Protein AF-A0A812UAQ9-F1 (afdb_monomer_lite)

Sequence (728 aa):
MADALPALTPQAACIRLSRRWGTTLMAVKAWHATWVQSVGGEEGECEDVDREERRGMKVRCDTPPPPPPSTPPPGQHSREATRFLSWNVYYANDLLGRAGQVAEAILEVDPEIVSLQELWNEWDEILAELNQKSSGDIWEFARGGDTESKWDGDIVFRRDLWMLEDSGMHAFEDRGISWAVLQRRRDKTGVVVLGTHPWCCTNDEPILRTVQDDIMEVIQEQRARHPQYPVAVLGDMNANFFAGSQFLMREGTRRARGRDWSILPYTFKDSYNINNNDPDASTGFGVKIDFVYFEKTPLPMGQVVDSKIWRGCDKAGSDHCAVSGDIILTPRGTTGVPSTTRVGGQTSTTITTTRLSAQLSCADFGTWPDIDEVTCGNCTALVLTDPHGGRCQTFCSSFGHVCVAAAEEVDEGCEVQEQKSCDEQISGTSDMLCTCVLPTEPGTTGVPSTTRVGGQTSTTITTTRLSAQLSCADFGTWPDIDEVTCGNCTALVLTDPHGGRCQTFCSSFGHVCVAAAEEVDEGCEVQEQKSCDEQISGTSDMLCTCVLPTEPAWRPLGGPSNRVCRGATSKDNSAKYYQVVSADTLEDCQTLCSFTAGCKGVEYSARGKRCEVWTRPEGIGATAASTGFVCLEKAAADAKPMPLSFRPVDGGEGRACRGAGGRNEPEFYRVRKASTLELCQGLCALTEDCMGIEWSLNRCELWLSPIEASQPVRGFQCHSAAGRIMTA

Foldseek 3Di:
DDDDDDDDDDDDDDDDDDDDDDDDDDDDDDDDDDDDDDDDDDDDDDDDDDDDDDDDDDDDDDDDDDPDPDDDDPQDDPVLWAKEKEAALDDDPPQPPLLLLVLVVCVSNPHFKYWYFPDAPCQVVNLVNNVVPDDPWHKDWQDAEPPNQAGKTTMMGGVVQKDWPHWYWDDDPRWIKTKTWIAGPPFRQIAIEIITEFDADDACVSLLCCLQPVVLVVVVVVCVVVVQHWYKYWYQSNDFCPGQSNCCQAVQWGDDPPDIGGNPPWHWDFLQPPPPHPRQPDQQPRGDRTTIITTPPPHGQADWDDKDFAPDCCGSHHSGTMIMITGNGDGPPPPDDDDDDDDDDDDDDDDDDDDDPDQFADDDPVQQPAFDPFDDPSQKGKGFCVVQVQALQSRLPVSQWGWPWKADDDPNDPHGPGTDDRGDHDDPDGIIITRTGHDDDDDDDDDDDDDDDDDDDDDDDDDDDDFDQFADDDPVPQPAFPPFDDPSQKGKGFCVVQVQALQSRLVVSQWGWPWKADADPRDPHGPGTDDRGDHDPPDGIIITRTGHDDDWDKAFPPDDDQKAFADQEQPHDDPVFWDKDAAQDPVSLVVVLVPDPQFFWWKAANVVSIITGGNHNVHGNYIDGGHRMTTITTHDPPDDDDAWDWAFAVNFAQKDFAADPRDDDCVQWDKDFDQDPVSLSVVLRSDPQFQWWKDAHRIITRGNGHRPHIDRHHRIGTITTDDDDDDD

Secondary structure (DSSP, 8-state):
---------------------------------------------------------------PPPPPP-PPPTT---SSSEEEEEEE----TT-TT-HHHHHHHHHHH--SEEEEES--S-HHHHHHHHHHHSSS--EEE---SSTTSSB-EEEEEETTTEEEEEEEEEEETTEEEEEEEEEETTT--EEEEEEE----SS-SHHHHHIIIIIIHHHHHHHHHH-TT--EEEEEE-SS-TTSHHHHHHHHSEEEETTEEEE-TT-EEEETTS-TT--TT--SSSSS--EEEEEEEESS--EEEEEEEE-S-TTGGG-SSPPEEEEEEEPPTT---PPPPP----------------PPP----GGGSSSEEEEEEETTEEEEESGGGTT-HHHHHHHTT-EEEEEEEESTTSSSEEEEE-TTSPP-SSSEEEEEEEPPPP---------------------------PPP---GGGSTTEEEEE-STTEEEEESGGGTT-HHHHHHHTTPEEEEEEEESTTSSSEEEEE-TTSPP-SSSEEEEEEEPPPP--EEETTSSSSEEEESSSTT---TTSEEEEE-SSHHHHHHHHHHSTT--EEEEEGGGTEEEEE--TT---EEEE-TT-EEEEEPPTT-PPPP-EEEEEEEEEEEEEE-GGG---TTSEEEEEESSHHHHHHHHHTSTT--EEEEETEEEEEE-S---EEEEEEEEEEEEEE------

pLDDT: mean 73.15, std 23.82, range [22.53, 98.81]

Radius of gyration: 36.52 Å; chains: 1; bounding box: 104×90×94 Å

Structure (mmCIF, N/CA/C/O backbone):
data_AF-A0A812UAQ9-F1
#
_entry.id   AF-A0A812UAQ9-F1
#
loop_
_atom_site.group_PDB
_atom_site.id
_atom_site.type_symbol
_atom_site.label_atom_id
_atom_site.label_alt_id
_atom_site.label_comp_id
_atom_site.label_asym_id
_atom_site.label_entity_id
_atom_site.label_seq_id
_atom_site.pdbx_PDB_ins_code
_atom_site.Cartn_x
_atom_site.Cartn_y
_atom_site.Cartn_z
_atom_site.occupancy
_atom_site.B_iso_or_equiv
_atom_site.auth_seq_id
_atom_site.auth_comp_id
_atom_site.auth_asym_id
_atom_site.auth_atom_id
_atom_site.pdbx_PDB_model_num
ATOM 1 N N . MET A 1 1 ? -33.166 34.118 -52.399 1.00 31.88 1 MET A N 1
ATOM 2 C CA . MET A 1 1 ? -33.616 32.733 -52.646 1.00 31.88 1 MET A CA 1
ATOM 3 C C . MET A 1 1 ? -32.898 31.915 -51.580 1.00 31.88 1 MET A C 1
ATOM 5 O O . MET A 1 1 ? -31.678 31.927 -51.607 1.00 31.88 1 MET A O 1
ATOM 9 N N . ALA A 1 2 ? -33.535 31.634 -50.439 1.00 34.75 2 ALA A N 1
ATOM 10 C CA . ALA A 1 2 ? -34.562 30.592 -50.236 1.00 34.75 2 ALA A CA 1
ATOM 11 C C . ALA A 1 2 ? -33.929 29.182 -50.318 1.00 34.75 2 ALA A C 1
ATOM 13 O O . ALA A 1 2 ? -33.231 28.924 -51.292 1.00 34.75 2 ALA A O 1
ATOM 14 N N . ASP A 1 3 ? -34.115 28.252 -49.375 1.00 33.75 3 ASP A N 1
ATOM 15 C CA . ASP A 1 3 ? -34.843 28.304 -48.091 1.00 33.75 3 ASP A CA 1
ATOM 16 C C . ASP A 1 3 ? -34.415 27.135 -47.161 1.00 33.75 3 ASP A C 1
ATOM 18 O O . ASP A 1 3 ? -33.737 26.217 -47.610 1.00 33.75 3 ASP A O 1
ATOM 22 N N . ALA A 1 4 ? -34.894 27.158 -45.909 1.00 30.34 4 ALA A N 1
ATOM 23 C CA . ALA A 1 4 ? -35.089 26.014 -44.988 1.00 30.34 4 ALA A CA 1
ATOM 24 C C . ALA A 1 4 ? -33.890 25.246 -44.343 1.00 30.34 4 ALA A C 1
ATOM 26 O O . ALA A 1 4 ? -33.207 24.420 -44.941 1.00 30.34 4 ALA A O 1
ATOM 27 N N . LEU A 1 5 ? -33.789 25.461 -43.021 1.00 34.41 5 LEU A N 1
ATOM 28 C CA . LEU A 1 5 ? -33.284 24.599 -41.923 1.00 34.41 5 LEU A CA 1
ATOM 29 C C . LEU A 1 5 ? -34.211 23.365 -41.679 1.00 34.41 5 LEU A C 1
ATOM 31 O O . LEU A 1 5 ? -35.202 23.264 -42.406 1.00 34.41 5 LEU A O 1
ATOM 35 N N . PRO A 1 6 ? -34.021 22.472 -40.662 1.00 43.41 6 PRO A N 1
ATOM 36 C CA . PRO A 1 6 ? -33.103 22.466 -39.495 1.00 43.41 6 PRO A CA 1
ATOM 37 C C . PRO A 1 6 ? -32.231 21.175 -39.423 1.00 43.41 6 PRO A C 1
ATOM 39 O O . PRO A 1 6 ? -32.127 20.484 -40.427 1.00 43.41 6 PRO A O 1
ATOM 42 N N . ALA A 1 7 ? -31.539 20.761 -38.345 1.00 27.27 7 ALA A N 1
ATOM 43 C CA . ALA A 1 7 ? -31.390 21.190 -36.934 1.00 27.27 7 ALA A CA 1
ATOM 44 C C . ALA A 1 7 ? -29.957 20.816 -36.432 1.00 27.27 7 ALA A C 1
ATOM 46 O O . ALA A 1 7 ? -29.207 20.232 -37.206 1.00 27.27 7 ALA A O 1
ATOM 47 N N . LEU A 1 8 ? -29.471 21.054 -35.201 1.00 26.34 8 LEU A N 1
ATOM 48 C CA . LEU A 1 8 ? -29.967 21.714 -33.971 1.00 26.34 8 LEU A CA 1
ATOM 49 C C . LEU A 1 8 ? -28.746 22.396 -33.266 1.00 26.34 8 LEU A C 1
ATOM 51 O O . LEU A 1 8 ? -27.752 22.689 -33.927 1.00 26.34 8 LEU A O 1
ATOM 55 N N . THR A 1 9 ? -28.801 22.696 -31.962 1.00 26.38 9 THR A N 1
ATOM 56 C CA . THR A 1 9 ? -27.855 23.554 -31.199 1.00 26.38 9 THR A CA 1
ATOM 57 C C . THR A 1 9 ? -27.830 23.167 -29.691 1.00 26.38 9 THR A C 1
ATOM 59 O O . THR A 1 9 ? -28.609 22.294 -29.310 1.00 26.38 9 THR A O 1
ATOM 62 N N . PRO A 1 10 ? -27.077 23.840 -28.781 1.00 35.50 10 PRO A N 1
ATOM 63 C CA . PRO A 1 10 ? -25.633 24.134 -28.791 1.00 35.50 10 PRO A CA 1
ATOM 64 C C . PRO A 1 10 ? -24.945 23.916 -27.405 1.00 35.50 10 PRO A C 1
ATOM 66 O O . PRO A 1 10 ? -25.510 23.358 -26.471 1.00 35.50 10 PRO A O 1
ATOM 69 N N . GLN A 1 11 ? -23.707 24.411 -27.283 1.00 25.27 11 GLN A N 1
ATOM 70 C CA . GLN A 1 11 ? -22.834 24.398 -26.100 1.00 25.27 11 GLN A CA 1
ATOM 71 C C . GLN A 1 11 ? -23.198 25.400 -24.977 1.00 25.27 11 GLN A C 1
ATOM 73 O O . GLN A 1 11 ? -24.001 26.317 -25.140 1.00 25.27 11 GLN A O 1
ATOM 78 N N . ALA A 1 12 ? -22.486 25.222 -23.859 1.00 26.42 12 ALA A N 1
ATOM 79 C CA . ALA A 1 12 ? -22.366 26.063 -22.669 1.00 26.42 12 ALA A CA 1
ATOM 80 C C . ALA A 1 12 ? -22.140 27.579 -22.879 1.00 26.42 12 ALA A C 1
ATOM 82 O O . ALA A 1 12 ? -21.515 28.008 -23.847 1.00 26.42 12 ALA A O 1
ATOM 83 N N . ALA A 1 13 ? -22.498 28.366 -21.852 1.00 24.53 13 ALA A N 1
ATOM 84 C CA . ALA A 1 13 ? -21.866 29.652 -21.531 1.00 24.53 13 ALA A CA 1
ATOM 85 C C . ALA A 1 13 ? -22.017 30.001 -20.033 1.00 24.53 13 ALA A C 1
ATOM 87 O O . ALA A 1 13 ? -23.071 29.785 -19.437 1.00 24.53 13 ALA A O 1
ATOM 88 N N . CYS A 1 14 ? -20.968 30.568 -19.431 1.00 22.53 14 CYS A N 1
ATOM 89 C CA . CYS A 1 14 ? -20.935 30.985 -18.024 1.00 22.53 14 CYS A CA 1
ATOM 90 C C . CYS A 1 14 ? -21.763 32.252 -17.749 1.00 22.53 14 CYS A C 1
ATOM 92 O O . CYS A 1 14 ? -21.735 33.190 -18.545 1.00 22.53 14 CYS A O 1
ATOM 94 N N . ILE A 1 15 ? -22.349 32.366 -16.549 1.00 24.16 15 ILE A N 1
ATOM 95 C CA . ILE A 1 15 ? -22.797 33.649 -15.979 1.00 24.16 15 ILE A CA 1
ATOM 96 C C . ILE A 1 15 ? -22.300 33.778 -14.533 1.00 24.16 15 ILE A C 1
ATOM 98 O O . ILE A 1 15 ? -22.658 32.988 -13.666 1.00 24.16 15 ILE A O 1
ATOM 102 N N . ARG A 1 16 ? -21.508 34.826 -14.262 1.00 23.95 16 ARG A N 1
ATOM 103 C CA . ARG A 1 16 ? -21.297 35.352 -12.902 1.00 23.95 16 ARG A CA 1
ATOM 104 C C . ARG A 1 16 ? -22.521 36.167 -12.493 1.00 23.95 16 ARG A C 1
ATOM 106 O O . ARG A 1 16 ? -22.906 37.067 -13.235 1.00 23.95 16 ARG A O 1
ATOM 113 N N . LEU A 1 17 ? -23.018 35.984 -11.273 1.00 25.27 17 LEU A N 1
ATOM 114 C CA . LEU A 1 17 ? -23.829 36.991 -10.585 1.00 25.27 17 LEU A CA 1
ATOM 115 C C . LEU A 1 17 ? -23.421 37.094 -9.113 1.00 25.27 17 LEU A C 1
ATOM 117 O O . LEU A 1 17 ? -22.774 36.206 -8.568 1.00 25.27 17 LEU A O 1
ATOM 121 N N . SER A 1 18 ? -23.720 38.237 -8.497 1.00 25.47 18 SER A N 1
ATOM 122 C CA . SER A 1 18 ? -23.205 38.605 -7.177 1.00 25.47 18 SER A CA 1
ATOM 123 C C . SER A 1 18 ? -24.246 39.368 -6.358 1.00 25.47 18 SER A C 1
ATOM 125 O O . SER A 1 18 ? -25.121 40.010 -6.933 1.00 25.47 18 SER A O 1
ATOM 127 N N . ARG A 1 19 ? -24.027 39.388 -5.034 1.00 27.97 19 ARG A N 1
ATOM 128 C CA . ARG A 1 19 ? -24.623 40.271 -4.008 1.00 27.97 19 ARG A CA 1
ATOM 129 C C . ARG A 1 19 ? -26.021 39.941 -3.441 1.00 27.97 19 ARG A C 1
ATOM 131 O O . ARG A 1 19 ? -27.041 40.284 -4.015 1.00 27.97 19 ARG A O 1
ATOM 138 N N . ARG A 1 20 ? -25.956 39.586 -2.149 1.00 25.92 20 ARG A N 1
ATOM 139 C CA . ARG A 1 20 ? -26.588 40.244 -0.978 1.00 25.92 20 ARG A CA 1
ATOM 140 C C . ARG A 1 20 ? -28.093 40.075 -0.667 1.00 25.92 20 ARG A C 1
ATOM 142 O O . ARG A 1 20 ? -28.937 40.616 -1.360 1.00 25.92 20 ARG A O 1
ATOM 149 N N . TRP A 1 21 ? -28.311 39.577 0.563 1.00 26.72 21 TRP A N 1
ATOM 150 C CA . TRP A 1 21 ? -29.259 40.022 1.613 1.00 26.72 21 TRP A CA 1
ATOM 151 C C . TRP A 1 21 ? -30.759 40.153 1.278 1.00 26.72 21 TRP A C 1
ATOM 153 O O . TRP A 1 21 ? -31.174 41.059 0.563 1.00 26.72 21 TRP A O 1
ATOM 163 N N . GLY A 1 22 ? -31.587 39.364 1.975 1.00 24.94 22 GLY A N 1
ATOM 164 C CA . GLY A 1 22 ? -33.042 39.551 2.028 1.00 24.94 22 GLY A CA 1
ATOM 165 C C . GLY A 1 22 ? -33.748 38.543 2.939 1.00 24.94 22 GLY A C 1
ATOM 166 O O . GLY A 1 22 ? -34.104 37.455 2.504 1.00 24.94 22 GLY A O 1
ATOM 167 N N . THR A 1 23 ? -33.960 38.903 4.205 1.00 28.84 23 THR A N 1
ATOM 168 C CA . THR A 1 23 ? -34.835 38.181 5.146 1.00 28.84 23 THR A CA 1
ATOM 169 C C . THR A 1 23 ? -36.306 38.236 4.713 1.00 28.84 23 THR A C 1
ATOM 171 O O . THR A 1 23 ? -36.720 39.244 4.144 1.00 28.84 23 THR A O 1
ATOM 174 N N . THR A 1 24 ? -37.120 37.225 5.067 1.00 27.45 24 THR A N 1
ATOM 175 C CA . THR A 1 24 ? -38.438 37.365 5.754 1.00 27.45 24 THR A CA 1
ATOM 176 C C . THR A 1 24 ? -39.122 35.997 5.960 1.00 27.45 24 THR A C 1
ATOM 178 O O . THR A 1 24 ? -39.050 35.116 5.111 1.00 27.45 24 THR A O 1
ATOM 181 N N . LEU A 1 25 ? -39.787 35.831 7.112 1.00 26.58 25 LEU A N 1
ATOM 182 C CA . LEU A 1 25 ? -40.604 34.668 7.494 1.00 26.58 25 LEU A CA 1
ATOM 183 C C . LEU A 1 25 ? -41.922 34.575 6.694 1.00 26.58 25 LEU A C 1
ATOM 185 O O . LEU A 1 25 ? -42.536 35.601 6.425 1.00 26.58 25 LEU A O 1
ATOM 189 N N . MET A 1 26 ? -42.453 33.359 6.509 1.00 24.22 26 MET A N 1
ATOM 190 C CA . MET A 1 26 ? -43.729 32.876 7.097 1.00 24.22 26 MET A CA 1
ATOM 191 C C . MET A 1 26 ? -44.364 31.726 6.291 1.00 24.22 26 MET A C 1
ATOM 193 O O . MET A 1 26 ? -44.318 31.687 5.066 1.00 24.22 26 MET A O 1
ATOM 197 N N . ALA A 1 27 ? -45.006 30.807 7.022 1.00 26.67 27 ALA A N 1
ATOM 198 C CA . ALA A 1 27 ? -45.909 29.771 6.505 1.00 26.67 27 ALA A CA 1
ATOM 199 C C . ALA A 1 27 ? -47.214 30.405 5.927 1.00 26.67 27 ALA A C 1
ATOM 201 O O . ALA A 1 27 ? -47.375 31.620 5.963 1.00 26.67 27 ALA A O 1
ATOM 202 N N . VAL A 1 28 ? -48.206 29.707 5.355 1.00 24.38 28 VAL A N 1
ATOM 203 C CA . VAL A 1 28 ? -49.098 28.677 5.937 1.00 24.38 28 VAL A CA 1
ATOM 204 C C . VAL A 1 28 ? -49.960 28.061 4.806 1.00 24.38 28 VAL A C 1
ATOM 206 O O . VAL A 1 28 ? -50.286 28.758 3.847 1.00 24.38 28 VAL A O 1
ATOM 209 N N . LYS A 1 29 ? -50.465 26.835 5.044 1.00 24.92 29 LYS A N 1
ATOM 210 C CA . LYS A 1 29 ? -51.645 26.131 4.461 1.00 24.92 29 LYS A CA 1
ATOM 211 C C . LYS A 1 29 ? -51.278 24.986 3.502 1.00 24.92 29 LYS A C 1
ATOM 213 O O . LYS A 1 29 ? -50.931 25.236 2.360 1.00 24.92 29 LYS A O 1
ATOM 218 N N . ALA A 1 30 ? -51.195 23.726 3.939 1.00 24.88 30 ALA A N 1
ATOM 219 C CA . ALA A 1 30 ? -52.155 22.856 4.654 1.00 24.88 30 ALA A CA 1
ATOM 220 C C . ALA A 1 30 ? -53.251 22.250 3.761 1.00 24.88 30 ALA A C 1
ATOM 222 O O . ALA A 1 30 ? -54.108 22.969 3.253 1.00 24.88 30 ALA A O 1
ATOM 223 N N . TRP A 1 31 ? -53.270 20.915 3.706 1.00 24.81 31 TRP A N 1
ATOM 224 C CA . TRP A 1 31 ? -54.453 20.080 3.477 1.00 24.81 31 TRP A CA 1
ATOM 225 C C . TRP A 1 31 ? -54.479 18.965 4.539 1.00 24.81 31 TRP A C 1
ATOM 227 O O . TRP A 1 31 ? -53.431 18.527 5.008 1.00 24.81 31 TRP A O 1
ATOM 237 N N . HIS A 1 32 ? -55.681 18.588 4.976 1.00 26.05 32 HIS A N 1
ATOM 238 C CA . HIS A 1 32 ? -55.969 17.789 6.179 1.00 26.05 32 HIS A CA 1
ATOM 239 C C . HIS A 1 32 ? -56.508 16.387 5.839 1.00 26.05 32 HIS A C 1
ATOM 241 O O . HIS A 1 32 ? -57.118 16.237 4.784 1.00 26.05 32 HIS A O 1
ATOM 247 N N . ALA A 1 33 ? -56.379 15.458 6.808 1.00 25.70 33 ALA A N 1
ATOM 248 C CA . ALA A 1 33 ? -57.142 14.211 7.086 1.00 25.70 33 ALA A CA 1
ATOM 249 C C . ALA A 1 33 ? -56.151 13.068 7.416 1.00 25.70 33 ALA A C 1
ATOM 251 O O . ALA A 1 33 ? -55.573 12.492 6.507 1.00 25.70 33 ALA A O 1
ATOM 252 N N . THR A 1 34 ? -55.743 12.760 8.655 1.00 25.61 34 THR A N 1
ATOM 253 C CA . THR A 1 34 ? -56.456 12.554 9.940 1.00 25.61 34 THR A CA 1
ATOM 254 C C . THR A 1 34 ? -57.368 11.317 9.974 1.00 25.61 34 THR A C 1
ATOM 256 O O . THR A 1 34 ? -58.442 11.365 9.388 1.00 25.61 34 THR A O 1
ATOM 259 N N . TRP A 1 35 ? -56.941 10.268 10.702 1.00 23.20 35 TRP A N 1
ATOM 260 C CA . TRP A 1 35 ? -57.651 9.400 11.687 1.00 23.20 35 TRP A CA 1
ATOM 261 C C . TRP A 1 35 ? -56.794 8.125 11.917 1.00 23.20 35 TRP A C 1
ATOM 263 O O . TRP A 1 35 ? -56.277 7.599 10.942 1.00 23.20 35 TRP A O 1
ATOM 273 N N . VAL A 1 36 ? -56.600 7.509 13.093 1.00 24.83 36 VAL A N 1
ATOM 274 C CA . VAL A 1 36 ? -56.714 7.849 14.531 1.00 24.83 36 VAL A CA 1
ATOM 275 C C . VAL A 1 36 ? -56.106 6.664 15.331 1.00 24.83 36 VAL A C 1
ATOM 277 O O . VAL A 1 36 ? -55.930 5.574 14.800 1.00 24.83 36 VAL A O 1
ATOM 280 N N . GLN A 1 37 ? -55.752 6.914 16.589 1.00 25.45 37 GLN A N 1
ATOM 281 C CA . GLN A 1 37 ? -54.907 6.132 17.504 1.00 25.45 37 GLN A CA 1
ATOM 282 C C . GLN A 1 37 ? -55.448 4.795 18.089 1.00 25.45 37 GLN A C 1
ATOM 284 O O . GLN A 1 37 ? -56.647 4.613 18.273 1.00 25.45 37 GLN A O 1
ATOM 289 N N . SER A 1 38 ? -54.473 3.986 18.548 1.00 26.47 38 SER A N 1
ATOM 290 C CA . SER A 1 38 ? -54.359 3.259 19.844 1.00 26.47 38 SER A CA 1
ATOM 291 C C . SER A 1 38 ? -55.260 2.075 20.242 1.00 26.47 38 SER A C 1
ATOM 293 O O . SER A 1 38 ? -56.415 2.270 20.605 1.00 26.47 38 SER A O 1
ATOM 295 N N . VAL A 1 39 ? -54.616 0.908 20.407 1.00 27.95 39 VAL A N 1
ATOM 296 C CA . VAL A 1 39 ? -54.464 0.046 21.619 1.00 27.95 39 VAL A CA 1
ATOM 297 C C . VAL A 1 39 ? -53.349 -0.983 21.289 1.00 27.95 39 VAL A C 1
ATOM 299 O O . VAL A 1 39 ? -53.080 -1.189 20.111 1.00 27.95 39 VAL A O 1
ATOM 302 N N . GLY A 1 40 ? -52.596 -1.626 22.189 1.00 24.72 40 GLY A N 1
ATOM 303 C CA . GLY A 1 40 ? -52.621 -1.653 23.653 1.00 24.72 40 GLY A CA 1
ATOM 304 C C . GLY A 1 40 ? -52.929 -3.057 24.197 1.00 24.72 40 GLY A C 1
ATOM 305 O O . GLY A 1 40 ? -54.103 -3.386 24.290 1.00 24.72 40 GLY A O 1
ATOM 306 N N . GLY A 1 41 ? -51.906 -3.827 24.607 1.00 23.88 41 GLY A N 1
ATOM 307 C CA . GLY A 1 41 ? -52.068 -4.979 25.516 1.00 23.88 41 GLY A CA 1
ATOM 308 C C . GLY A 1 41 ? -51.647 -6.377 25.021 1.00 23.88 41 GLY A C 1
ATOM 309 O O . GLY A 1 41 ? -52.235 -6.908 24.089 1.00 23.88 41 GLY A O 1
ATOM 310 N N . GLU A 1 42 ? -50.705 -6.954 25.778 1.00 27.23 42 GLU A N 1
ATOM 311 C CA . GLU A 1 42 ? -50.725 -8.322 26.346 1.00 27.23 42 GLU A CA 1
ATOM 312 C C . GLU A 1 42 ? -50.377 -9.585 25.527 1.00 27.23 42 GLU A C 1
ATOM 314 O O . GLU A 1 42 ? -50.328 -9.626 24.300 1.00 27.23 42 GLU A O 1
ATOM 319 N N . GLU A 1 43 ? -50.000 -10.593 26.320 1.00 35.03 43 GLU A N 1
ATOM 320 C CA . GLU A 1 43 ? -49.358 -11.865 25.991 1.00 35.03 43 GLU A CA 1
ATOM 321 C C . GLU A 1 43 ? -50.368 -12.902 25.464 1.00 35.03 43 GLU A C 1
ATOM 323 O O . GLU A 1 43 ? -51.562 -12.831 25.752 1.00 35.03 43 GLU A O 1
ATOM 328 N N . GLY A 1 44 ? -49.887 -13.903 24.719 1.00 26.98 44 GLY A N 1
ATOM 329 C CA . GLY A 1 44 ? -50.724 -14.984 24.194 1.00 26.98 44 GLY A CA 1
ATOM 330 C C . GLY A 1 44 ? -49.943 -16.280 24.003 1.00 26.98 44 GLY A C 1
ATOM 331 O O . GLY A 1 44 ? -49.127 -16.392 23.089 1.00 26.98 44 GLY A O 1
ATOM 332 N N . GLU A 1 45 ? -50.207 -17.254 24.871 1.00 26.34 45 GLU A N 1
ATOM 333 C CA . GLU A 1 45 ? -49.742 -18.639 24.748 1.00 26.34 45 GLU A CA 1
ATOM 334 C C . GLU A 1 45 ? -50.381 -19.334 23.527 1.00 26.34 45 GLU A C 1
ATOM 336 O O . GLU A 1 45 ? -51.406 -18.896 23.002 1.00 26.34 45 GLU A O 1
ATOM 341 N N . CYS A 1 46 ? -49.800 -20.450 23.078 1.00 25.48 46 CYS A N 1
ATOM 342 C CA . CYS A 1 46 ? -50.435 -21.362 22.123 1.00 25.48 46 CYS A CA 1
ATOM 343 C C . CYS A 1 46 ? -50.446 -22.779 22.707 1.00 25.48 46 CYS A C 1
ATOM 345 O O . CYS A 1 46 ? -49.388 -23.330 23.008 1.00 25.48 46 CYS A O 1
ATOM 347 N N . GLU A 1 47 ? -51.647 -23.333 22.879 1.00 28.45 47 GLU A N 1
ATOM 348 C CA . GLU A 1 47 ? -51.895 -24.668 23.439 1.00 28.45 47 GLU A CA 1
ATOM 349 C C . GLU A 1 47 ? -51.641 -25.813 22.436 1.00 28.45 47 GLU A C 1
ATOM 351 O O . GLU A 1 47 ? -51.579 -25.618 21.219 1.00 28.45 47 GLU A O 1
ATOM 356 N N . ASP A 1 48 ? -51.522 -27.025 22.987 1.00 27.27 48 ASP A N 1
ATOM 357 C CA . ASP A 1 48 ? -51.275 -28.296 22.299 1.00 27.27 48 ASP A CA 1
ATOM 358 C C . ASP A 1 48 ? -52.367 -28.739 21.301 1.00 27.27 48 ASP A C 1
ATOM 360 O O . ASP A 1 48 ? -53.553 -28.430 21.429 1.00 27.27 48 ASP A O 1
ATOM 364 N N . VAL A 1 49 ? -51.968 -29.619 20.372 1.00 31.23 49 VAL A N 1
ATOM 365 C CA . VAL A 1 49 ? -52.873 -30.523 19.637 1.00 31.23 49 VAL A CA 1
ATOM 366 C C . VAL A 1 49 ? -52.349 -31.965 19.669 1.00 31.23 49 VAL A C 1
ATOM 368 O O . VAL A 1 49 ? -51.149 -32.218 19.629 1.00 31.23 49 VAL A O 1
ATOM 371 N N . ASP A 1 50 ? -53.283 -32.907 19.783 1.00 30.41 50 ASP A N 1
ATOM 372 C CA . ASP A 1 50 ? -53.105 -34.230 20.399 1.00 30.41 50 ASP A CA 1
ATOM 373 C C . ASP A 1 50 ? -52.684 -35.373 19.433 1.00 30.41 50 ASP A C 1
ATOM 375 O O . ASP A 1 50 ? -53.164 -35.430 18.302 1.00 30.41 50 ASP A O 1
ATOM 379 N N . ARG A 1 51 ? -51.935 -36.362 19.968 1.00 29.11 51 ARG A N 1
ATOM 380 C CA . ARG A 1 51 ? -51.727 -37.769 19.491 1.00 29.11 51 ARG A CA 1
ATOM 381 C C . ARG A 1 51 ? -51.048 -38.030 18.116 1.00 29.11 51 ARG A C 1
ATOM 383 O O . ARG A 1 51 ? -51.191 -37.278 17.170 1.00 29.11 51 ARG A O 1
ATOM 390 N N . GLU A 1 52 ? -50.298 -39.128 17.902 1.00 30.78 52 GLU A N 1
ATOM 391 C CA . GLU A 1 52 ? -50.267 -40.432 18.600 1.00 30.78 52 GLU A CA 1
ATOM 392 C C . GLU A 1 52 ? -48.883 -41.155 18.542 1.00 30.78 52 GLU A C 1
ATOM 394 O O . GLU A 1 52 ? -48.132 -41.025 17.582 1.00 30.78 52 GLU A O 1
ATOM 399 N N . GLU A 1 53 ? -48.572 -41.937 19.588 1.00 30.80 53 GLU A N 1
ATOM 400 C CA . GLU A 1 53 ? -47.538 -42.997 19.738 1.00 30.80 53 GLU A CA 1
ATOM 401 C C . GLU A 1 53 ? -46.148 -42.943 19.036 1.00 30.80 53 GLU A C 1
ATOM 403 O O . GLU A 1 53 ? -45.986 -43.361 17.889 1.00 30.80 53 GLU A O 1
ATOM 408 N N . ARG A 1 54 ? -45.078 -42.816 19.854 1.00 30.38 54 ARG A N 1
ATOM 409 C CA . ARG A 1 54 ? -44.072 -43.901 20.028 1.00 30.38 54 ARG A CA 1
ATOM 410 C C . ARG A 1 54 ? -43.248 -43.793 21.324 1.00 30.38 54 ARG A C 1
ATOM 412 O O . ARG A 1 54 ? -42.997 -42.724 21.862 1.00 30.38 54 ARG A O 1
ATOM 419 N N . ARG A 1 55 ? -42.859 -44.961 21.846 1.00 34.50 55 ARG A N 1
ATOM 420 C CA . ARG A 1 55 ? -42.271 -45.197 23.180 1.00 34.50 55 ARG A CA 1
ATOM 421 C C . ARG A 1 55 ? -40.939 -44.469 23.458 1.00 34.50 55 ARG A C 1
ATOM 423 O O . ARG A 1 55 ? -39.917 -44.842 22.899 1.00 34.50 55 ARG A O 1
ATOM 430 N N . GLY A 1 56 ? -40.938 -43.648 24.509 1.00 35.06 56 GLY A N 1
ATOM 431 C CA . GLY A 1 56 ? -40.165 -43.935 25.728 1.00 35.06 56 GLY A CA 1
ATOM 432 C C . GLY A 1 56 ? -38.672 -43.580 25.785 1.00 35.06 56 GLY A C 1
ATOM 433 O O . GLY A 1 56 ? -37.827 -44.448 25.598 1.00 35.06 56 GLY A O 1
ATOM 434 N N . MET A 1 57 ? -38.365 -42.378 26.285 1.00 27.78 57 MET A N 1
ATOM 435 C CA . MET A 1 57 ? -37.148 -42.103 27.063 1.00 27.78 57 MET A CA 1
ATOM 436 C C . MET A 1 57 ? -37.428 -40.964 28.058 1.00 27.78 57 MET A C 1
ATOM 438 O O . MET A 1 57 ? -37.917 -39.910 27.662 1.00 27.78 57 MET A O 1
ATOM 442 N N . LYS A 1 58 ? -37.152 -41.155 29.357 1.00 32.53 58 LYS A N 1
ATOM 443 C CA . LYS A 1 58 ? -37.207 -40.061 30.347 1.00 32.53 58 LYS A CA 1
ATOM 444 C C . LYS A 1 58 ? -35.865 -39.333 30.346 1.00 32.53 58 LYS A C 1
ATOM 446 O O . LYS A 1 58 ? -34.882 -39.899 30.816 1.00 32.53 58 LYS A O 1
ATOM 451 N N . VAL A 1 59 ? -35.845 -38.085 29.891 1.00 28.94 59 VAL A N 1
ATOM 452 C CA . VAL A 1 59 ? -34.693 -37.180 30.014 1.00 28.94 59 VAL A CA 1
ATOM 453 C C . VAL A 1 59 ? -35.093 -36.015 30.923 1.00 28.94 59 VAL A C 1
ATOM 455 O O . VAL A 1 59 ? -36.230 -35.549 30.870 1.00 28.94 59 VAL A O 1
ATOM 458 N N . ARG A 1 60 ? -34.193 -35.600 31.822 1.00 30.25 60 ARG A N 1
ATOM 459 C CA . ARG A 1 60 ? -34.389 -34.412 32.667 1.00 30.25 60 ARG A CA 1
ATOM 460 C C . ARG A 1 60 ? -34.177 -33.154 31.829 1.00 30.25 60 ARG A C 1
ATOM 462 O O . ARG A 1 60 ? -33.226 -33.102 31.059 1.00 30.25 60 ARG A O 1
ATOM 469 N N . CYS A 1 61 ? -35.010 -32.140 32.035 1.00 28.64 61 CYS A N 1
ATOM 470 C CA . CYS A 1 61 ? -34.756 -30.805 31.507 1.00 28.64 61 CYS A CA 1
ATOM 471 C C . CYS A 1 61 ? -33.723 -30.101 32.398 1.00 28.64 61 CYS A C 1
ATOM 473 O O . CYS A 1 61 ? -34.086 -29.566 33.446 1.00 28.64 61 CYS A O 1
ATOM 475 N N . ASP A 1 62 ? -32.457 -30.107 31.987 1.00 37.41 62 ASP A N 1
ATOM 476 C CA . ASP A 1 62 ? -31.442 -29.213 32.543 1.00 37.41 62 ASP A CA 1
ATOM 477 C C . ASP A 1 62 ? -31.420 -27.913 31.715 1.00 37.41 62 ASP A C 1
ATOM 479 O O . ASP A 1 62 ? -31.274 -27.970 30.500 1.00 37.41 62 ASP A O 1
ATOM 483 N N . THR A 1 63 ? -31.619 -26.777 32.400 1.00 38.66 63 THR A N 1
ATOM 484 C CA . THR A 1 63 ? -31.381 -25.353 32.031 1.00 38.66 63 THR A CA 1
ATOM 485 C C . THR A 1 63 ? -31.550 -24.876 30.568 1.00 38.66 63 THR A C 1
ATOM 487 O O . THR A 1 63 ? -30.871 -25.385 29.678 1.00 38.66 63 THR A O 1
ATOM 490 N N . PRO A 1 64 ? -32.306 -23.782 30.308 1.00 33.47 64 PRO A N 1
ATOM 491 C CA . PRO A 1 64 ? -32.313 -23.132 28.993 1.00 33.47 64 PRO A CA 1
ATOM 492 C C . PRO A 1 64 ? -30.903 -22.676 28.572 1.00 33.47 64 PRO A C 1
ATOM 494 O O . PRO A 1 64 ? -30.134 -22.243 29.438 1.00 33.47 64 PRO A O 1
ATOM 497 N N . PRO A 1 65 ? -30.563 -22.709 27.269 1.00 33.47 65 PRO A N 1
ATOM 498 C CA . PRO A 1 65 ? -29.340 -22.082 26.780 1.00 33.47 65 PRO A CA 1
ATOM 499 C C . PRO A 1 65 ? -29.369 -20.567 27.058 1.00 33.47 65 PRO A C 1
ATOM 501 O O . PRO A 1 65 ? -30.453 -19.975 27.109 1.00 33.47 65 PRO A O 1
ATOM 504 N N . PRO A 1 66 ? -28.202 -19.916 27.232 1.00 35.94 66 PRO A N 1
ATOM 505 C CA . PRO A 1 66 ? -28.151 -18.463 27.348 1.00 35.94 66 PRO A CA 1
ATOM 506 C C . PRO A 1 66 ? -28.753 -17.818 26.088 1.00 35.94 66 PRO A C 1
ATOM 508 O O . PRO A 1 66 ? -28.590 -18.368 24.993 1.00 35.94 66 PRO A O 1
ATOM 511 N N . PRO A 1 67 ? -29.444 -16.669 26.210 1.00 36.06 67 PRO A N 1
ATOM 512 C CA . PRO A 1 67 ? -29.947 -15.960 25.042 1.00 36.06 67 PRO A CA 1
ATOM 513 C C 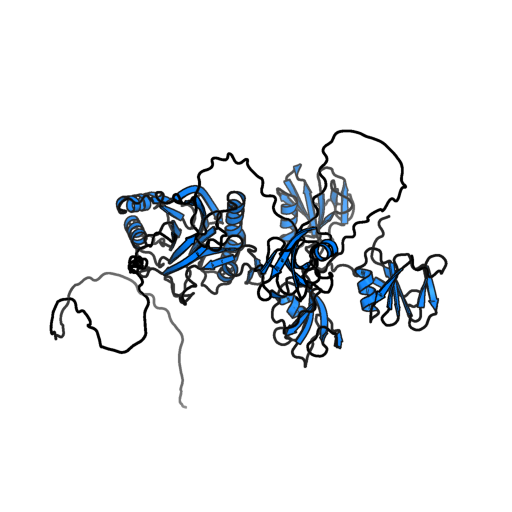. PRO A 1 67 ? -28.778 -15.602 24.108 1.00 36.06 67 PRO A C 1
ATOM 515 O O . PRO A 1 67 ? -27.676 -15.329 24.600 1.00 36.06 67 PRO A O 1
ATOM 518 N N . PRO A 1 68 ? -28.990 -15.593 22.778 1.00 35.28 68 PRO A N 1
ATOM 519 C CA . PRO A 1 68 ? -27.960 -15.157 21.844 1.00 35.28 68 PRO A CA 1
ATOM 520 C C . PRO A 1 68 ? -27.508 -13.731 22.200 1.00 35.28 68 PRO A C 1
ATOM 522 O O . PRO A 1 68 ? -28.334 -12.939 22.670 1.00 35.28 68 PRO A O 1
ATOM 525 N N . PRO A 1 69 ? -26.221 -13.389 21.997 1.00 37.00 69 PRO A N 1
ATOM 526 C CA . PRO A 1 69 ? -25.726 -12.051 22.287 1.00 37.00 69 PRO A CA 1
ATOM 527 C C . PRO A 1 69 ? -26.568 -11.027 21.525 1.00 37.00 69 PRO A C 1
ATOM 529 O O . PRO A 1 69 ? -26.707 -11.099 20.304 1.00 37.00 69 PRO A O 1
ATOM 532 N N . SER A 1 70 ? -27.170 -10.094 22.261 1.00 37.78 70 SER A N 1
ATOM 533 C CA . SER A 1 70 ? -28.001 -9.050 21.675 1.00 37.78 70 SER A CA 1
ATOM 534 C C . SER A 1 70 ? -27.131 -8.161 20.794 1.00 37.78 70 SER A C 1
ATOM 536 O O . SER A 1 70 ? -26.295 -7.418 21.314 1.00 37.78 70 SER A O 1
ATOM 538 N N . THR A 1 71 ? -27.347 -8.209 19.479 1.00 39.81 71 THR A N 1
ATOM 539 C CA . THR A 1 71 ? -26.797 -7.217 18.549 1.00 39.81 71 THR A CA 1
ATOM 540 C C . THR A 1 71 ? -27.139 -5.816 19.063 1.00 39.81 71 THR A C 1
ATOM 542 O O . THR A 1 71 ? -28.326 -5.558 19.302 1.00 39.81 71 THR A O 1
ATOM 545 N N . PRO A 1 72 ? -26.152 -4.919 19.255 1.00 38.38 72 PRO A N 1
ATOM 546 C CA . PRO A 1 72 ? -26.422 -3.549 19.670 1.00 38.38 72 PRO A CA 1
ATOM 547 C C . PRO A 1 72 ? -27.395 -2.847 18.709 1.00 38.38 72 PRO A C 1
ATOM 549 O O . PRO A 1 72 ? -27.456 -3.205 17.528 1.00 38.38 72 PRO A O 1
ATOM 552 N N . PRO A 1 73 ? -28.150 -1.835 19.174 1.00 34.53 73 PRO A N 1
ATOM 553 C CA . PRO A 1 73 ? -28.964 -1.005 18.295 1.00 34.53 73 PRO A CA 1
A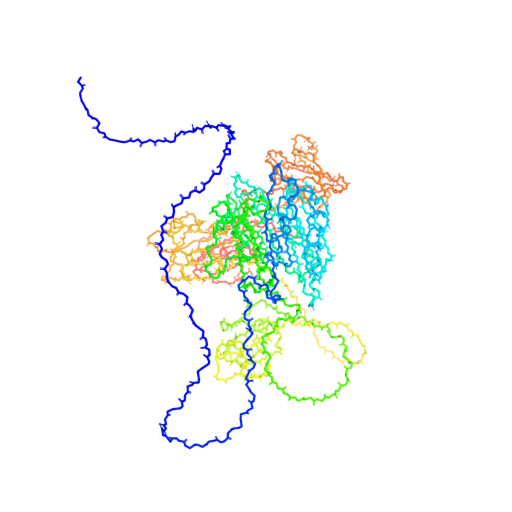TOM 554 C C . PRO A 1 73 ? -28.123 -0.411 17.149 1.00 34.53 73 PRO A C 1
ATOM 556 O O . PRO A 1 73 ? -26.957 -0.074 17.377 1.00 34.53 73 PRO A O 1
ATOM 559 N N . PRO A 1 74 ? -28.691 -0.220 15.940 1.00 35.31 74 PRO A N 1
ATOM 560 C CA . PRO A 1 74 ? -27.958 0.336 14.806 1.00 35.31 74 PRO A CA 1
ATOM 561 C C . PRO A 1 74 ? -27.261 1.659 15.157 1.00 35.31 74 PRO A C 1
ATOM 563 O O . PRO A 1 74 ? -27.917 2.661 15.435 1.00 35.31 74 PRO A O 1
ATOM 566 N N . GLY A 1 75 ? -25.926 1.653 15.130 1.00 44.06 75 GLY A N 1
ATOM 567 C CA . GLY A 1 75 ? -25.076 2.807 15.443 1.00 44.06 75 GLY A CA 1
ATOM 568 C C . GLY A 1 75 ? -24.342 2.745 16.788 1.00 44.06 75 GLY A C 1
ATOM 569 O O . GLY A 1 75 ? -23.332 3.431 16.924 1.00 44.06 75 GLY A O 1
ATOM 570 N N . GLN A 1 76 ? -24.757 1.908 17.745 1.00 50.97 76 GLN A N 1
ATOM 571 C CA . GLN A 1 76 ? -24.046 1.784 19.023 1.00 50.97 76 GLN A CA 1
ATOM 572 C C . GLN A 1 76 ? -22.802 0.895 18.866 1.00 50.97 76 GLN A C 1
ATOM 574 O O . GLN A 1 76 ? -22.907 -0.261 18.455 1.00 50.97 76 GLN A O 1
ATOM 579 N N . HIS A 1 77 ? -21.618 1.433 19.179 1.00 59.31 77 HIS A N 1
ATOM 580 C CA . HIS A 1 77 ? -20.351 0.703 19.073 1.00 59.31 77 HIS A CA 1
ATOM 581 C C . HIS A 1 77 ? -20.353 -0.519 20.003 1.00 59.31 77 HIS A C 1
ATOM 583 O O . HIS A 1 77 ? -20.624 -0.397 21.199 1.00 59.31 77 HIS A O 1
ATOM 589 N N . SER A 1 78 ? -20.063 -1.709 19.466 1.00 60.25 78 SER A N 1
ATOM 590 C CA . SER A 1 78 ? -20.140 -2.961 20.237 1.00 60.25 78 SER A CA 1
ATOM 591 C C . SER A 1 78 ? -19.046 -3.090 21.298 1.00 60.25 78 SER A C 1
ATOM 593 O O . SER A 1 78 ? -19.125 -3.981 22.143 1.00 60.25 78 SER A O 1
ATOM 595 N N . ARG A 1 79 ? -18.002 -2.247 21.231 1.00 71.62 79 ARG A N 1
ATOM 596 C CA . ARG A 1 79 ? -16.739 -2.333 21.989 1.00 71.62 79 ARG A CA 1
ATOM 597 C C . ARG A 1 79 ? -15.968 -3.646 21.804 1.00 71.62 79 ARG A C 1
ATOM 599 O O . ARG A 1 79 ? -14.869 -3.773 22.333 1.00 71.62 79 ARG A O 1
ATOM 606 N N . GLU A 1 80 ? -16.477 -4.613 21.046 1.00 80.62 80 GLU A N 1
ATOM 607 C CA . GLU A 1 80 ? -15.762 -5.839 20.685 1.00 80.62 80 GLU A CA 1
ATOM 608 C C . GLU A 1 80 ? -14.729 -5.540 19.590 1.00 80.62 80 GLU A C 1
ATOM 610 O O . GLU A 1 80 ? -13.523 -5.720 19.801 1.00 80.62 80 GLU A O 1
ATOM 615 N N . ALA A 1 81 ? -15.198 -4.980 18.473 1.00 92.31 81 ALA A N 1
ATOM 616 C CA . ALA A 1 81 ? -14.369 -4.400 17.423 1.00 92.31 81 ALA A CA 1
ATOM 617 C C . ALA A 1 81 ? -13.838 -3.018 17.841 1.00 92.31 81 ALA A C 1
ATOM 619 O O . ALA A 1 81 ? -14.514 -2.280 18.551 1.00 92.31 81 ALA A O 1
ATOM 620 N N . THR A 1 82 ? -12.658 -2.635 17.359 1.00 96.06 82 THR A N 1
ATOM 621 C CA . THR A 1 82 ? -12.156 -1.255 17.458 1.00 96.06 82 THR A CA 1
ATOM 622 C C . THR A 1 82 ? -12.660 -0.472 16.246 1.00 96.06 82 THR A C 1
ATOM 624 O O . THR A 1 82 ? -12.513 -0.939 15.116 1.00 96.06 82 THR A O 1
ATOM 627 N N . ARG A 1 83 ? -13.253 0.709 16.473 1.00 97.94 83 ARG A N 1
ATOM 628 C CA . ARG A 1 83 ? -13.715 1.619 15.412 1.00 97.94 83 ARG A CA 1
ATOM 629 C C . ARG A 1 83 ? -12.666 2.685 15.123 1.00 97.94 83 ARG A C 1
ATOM 631 O O . ARG A 1 83 ? -12.298 3.457 16.009 1.00 97.94 83 ARG A O 1
ATOM 638 N N . PHE A 1 84 ? -12.237 2.723 13.872 1.00 98.69 84 PHE A N 1
ATOM 639 C CA . PHE A 1 84 ? -11.386 3.752 13.286 1.00 98.69 84 PHE A CA 1
ATOM 640 C C . PHE A 1 84 ? -12.252 4.750 12.509 1.00 98.69 84 PHE A C 1
ATOM 642 O O . PHE A 1 84 ? -13.280 4.354 11.957 1.00 98.69 84 PHE A O 1
ATOM 649 N N . LEU A 1 85 ? -11.847 6.019 12.447 1.00 98.56 85 LEU A N 1
ATOM 650 C CA . LEU A 1 85 ? -12.552 7.084 11.725 1.00 98.56 85 LEU A CA 1
ATOM 651 C C . LEU A 1 85 ? -11.570 7.946 10.924 1.00 98.56 85 LEU A C 1
ATOM 653 O O . LEU A 1 85 ? -10.655 8.516 11.510 1.00 98.56 85 LEU A O 1
ATOM 657 N N . SER A 1 86 ? -11.779 8.081 9.615 1.00 98.38 86 SER A N 1
ATOM 658 C CA . SER A 1 86 ? -11.130 9.119 8.802 1.00 98.38 86 SER A CA 1
ATOM 659 C C . SER A 1 86 ? -12.121 10.241 8.528 1.00 98.38 86 SER A C 1
ATOM 661 O O . SER A 1 86 ? -13.277 9.964 8.191 1.00 98.38 86 SER A O 1
ATOM 663 N N . TRP A 1 87 ? -11.690 11.493 8.666 1.00 96.62 87 TRP A N 1
ATOM 664 C CA . TRP A 1 87 ? -12.519 12.646 8.333 1.00 96.62 87 TRP A CA 1
ATOM 665 C C . TRP A 1 87 ? -11.675 13.874 7.976 1.00 96.62 87 TRP A C 1
ATOM 667 O O . TRP A 1 87 ? -11.001 14.440 8.839 1.00 96.62 87 TRP A O 1
ATOM 677 N N . ASN A 1 88 ? -11.765 14.327 6.725 1.00 93.81 88 ASN A N 1
ATOM 678 C CA . ASN A 1 88 ? -11.334 15.670 6.358 1.00 93.81 88 ASN A CA 1
ATOM 679 C C . ASN A 1 88 ? -12.336 16.685 6.938 1.00 93.81 88 ASN A C 1
ATOM 681 O O . ASN A 1 88 ? -13.527 16.659 6.627 1.00 93.81 88 ASN A O 1
ATOM 685 N N . VAL A 1 89 ? -11.882 17.561 7.838 1.00 90.25 89 VAL A N 1
ATOM 686 C CA . VAL A 1 89 ? -12.755 18.562 8.474 1.00 90.25 89 VAL A CA 1
ATOM 687 C C . VAL A 1 89 ? -12.902 19.846 7.649 1.00 90.25 89 VAL A C 1
ATOM 689 O O . VAL A 1 89 ? -13.739 20.670 8.007 1.00 90.25 89 VAL A O 1
ATOM 692 N N . TYR A 1 90 ? -12.144 19.990 6.555 1.00 78.31 90 TYR A N 1
ATOM 693 C CA . TYR A 1 90 ? -12.049 21.129 5.628 1.00 78.31 90 TYR A CA 1
ATOM 694 C C . TYR A 1 90 ? -11.679 22.481 6.256 1.00 78.31 90 TYR A C 1
ATOM 696 O O . TYR A 1 90 ? -12.318 22.963 7.191 1.00 78.31 90 TYR A O 1
ATOM 704 N N . TYR A 1 91 ? -10.686 23.176 5.703 1.00 65.00 91 TYR A N 1
ATOM 705 C CA . TYR A 1 91 ? -10.322 24.523 6.147 1.00 65.00 91 TYR A CA 1
ATOM 706 C C . TYR A 1 91 ? -11.081 25.628 5.380 1.00 65.00 91 TYR A C 1
ATOM 708 O O . TYR A 1 91 ? -10.560 26.287 4.473 1.00 65.00 91 TYR A O 1
ATOM 716 N N . ALA A 1 92 ? -12.322 25.908 5.791 1.00 51.53 92 ALA A N 1
ATOM 717 C CA . ALA A 1 92 ? -13.019 27.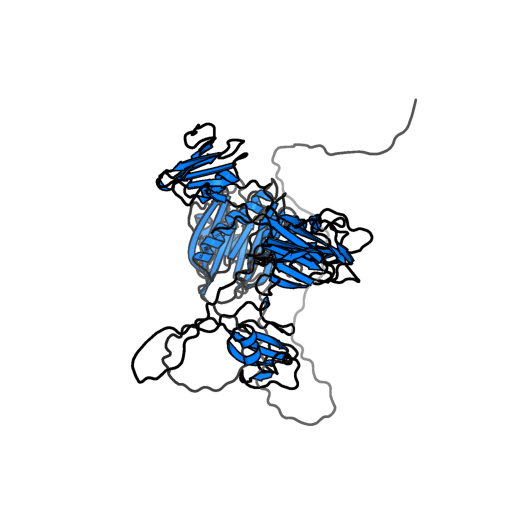124 5.368 1.00 51.53 92 ALA A CA 1
ATOM 718 C C . ALA A 1 92 ? -12.529 28.350 6.170 1.00 51.53 92 ALA A C 1
ATOM 720 O O . ALA A 1 92 ? -12.647 28.392 7.395 1.00 51.53 92 ALA A O 1
ATOM 721 N N . ASN A 1 93 ? -12.069 29.392 5.467 1.00 42.53 93 ASN A N 1
ATOM 722 C CA . ASN A 1 93 ? -11.418 30.612 5.995 1.00 42.53 93 ASN A CA 1
ATOM 723 C C . ASN A 1 93 ? -12.244 31.508 6.972 1.00 42.53 93 ASN A C 1
ATOM 725 O O . ASN A 1 93 ? -11.845 32.643 7.220 1.00 42.53 93 ASN A O 1
ATOM 729 N N . ASP A 1 94 ? -13.377 31.049 7.517 1.00 51.97 94 ASP A N 1
ATOM 730 C CA . ASP A 1 94 ? -14.284 31.824 8.392 1.00 51.97 94 ASP A CA 1
ATOM 731 C C . ASP A 1 94 ? -14.780 31.049 9.650 1.00 51.97 94 ASP A C 1
ATOM 733 O O . ASP A 1 94 ? -15.608 31.566 10.403 1.00 51.97 94 ASP A O 1
ATOM 737 N N . LEU A 1 95 ? -14.304 29.822 9.925 1.00 59.12 95 LEU A N 1
ATOM 738 C CA . LEU A 1 95 ? -14.889 28.920 10.945 1.00 59.12 95 LEU A CA 1
ATOM 739 C C . LEU A 1 95 ? -14.275 28.993 12.362 1.00 59.12 95 LEU A C 1
ATOM 741 O O . LEU A 1 95 ? -14.060 27.971 13.013 1.00 59.12 95 LEU A O 1
ATOM 745 N N . LEU A 1 96 ? -14.055 30.198 12.896 1.00 62.22 96 LEU A N 1
ATOM 746 C CA . LEU A 1 96 ? -13.709 30.357 14.319 1.00 62.22 96 LEU A CA 1
ATOM 747 C C . LEU A 1 96 ? -14.792 29.735 15.226 1.00 62.22 96 LEU A C 1
ATOM 749 O O . LEU A 1 96 ? -15.966 30.099 15.137 1.00 62.22 96 LEU A O 1
ATOM 753 N N . GLY A 1 97 ? -14.389 28.841 16.136 1.00 73.25 97 GLY A N 1
ATOM 754 C CA . GLY A 1 97 ? -15.282 28.207 17.115 1.00 73.25 97 GLY A CA 1
ATOM 755 C C . GLY A 1 97 ? -15.999 26.936 16.639 1.00 73.25 97 GLY A C 1
ATOM 756 O O . GLY A 1 97 ? -16.999 26.544 17.243 1.00 73.25 97 GLY A O 1
ATOM 757 N N . ARG A 1 98 ? -15.520 26.271 15.577 1.00 86.19 98 ARG A N 1
ATOM 758 C CA . ARG A 1 98 ? -16.070 24.975 15.128 1.00 86.19 98 ARG A CA 1
ATOM 759 C C . ARG A 1 98 ? -15.626 23.767 15.961 1.00 86.19 98 ARG A C 1
ATOM 761 O O . ARG A 1 98 ? -16.271 22.726 15.863 1.00 86.19 98 ARG A O 1
ATOM 768 N N . ALA A 1 99 ? -14.583 23.889 16.786 1.00 89.88 99 ALA A N 1
ATOM 769 C CA . ALA A 1 99 ? -13.995 22.785 17.555 1.00 89.88 99 ALA A CA 1
ATOM 770 C C . ALA A 1 99 ? -15.032 21.948 18.333 1.00 89.88 99 ALA A C 1
ATOM 772 O O . ALA A 1 99 ? -14.997 20.718 18.298 1.00 89.88 99 ALA A O 1
ATOM 773 N N . GLY A 1 100 ? -16.024 22.602 18.950 1.00 91.31 100 GLY A N 1
ATOM 774 C CA . GLY A 1 100 ? -17.123 21.922 19.644 1.00 91.31 100 GLY A CA 1
ATOM 775 C C . GLY A 1 100 ? -18.036 21.100 18.726 1.00 91.31 100 GLY A C 1
ATOM 776 O O . GLY A 1 100 ? -18.513 20.048 19.138 1.00 91.31 100 GLY A O 1
ATOM 777 N N . GLN A 1 101 ? -18.233 21.526 17.474 1.00 90.19 101 GLN A N 1
ATOM 778 C CA . GLN A 1 101 ? -19.010 20.790 16.466 1.00 90.19 101 GLN A CA 1
ATOM 779 C C . GLN A 1 101 ? -18.216 19.606 15.898 1.00 90.19 101 GLN A C 1
ATOM 781 O O . GLN A 1 101 ? -18.793 18.547 15.660 1.00 90.19 101 GLN A O 1
ATOM 786 N N . VAL A 1 102 ? -16.896 19.761 15.721 1.00 92.12 102 VAL A N 1
ATOM 787 C CA . VAL A 1 102 ? -15.993 18.653 15.357 1.00 92.12 102 VAL A CA 1
ATOM 788 C C . VAL A 1 102 ? -16.018 17.588 16.458 1.00 92.12 102 VAL A C 1
ATOM 790 O O . VAL A 1 102 ? -16.237 16.412 16.173 1.00 92.12 102 VAL A O 1
ATOM 793 N N . ALA A 1 103 ? -15.899 18.000 17.724 1.00 94.62 103 ALA A N 1
ATOM 794 C CA . ALA A 1 103 ? -16.008 17.108 18.876 1.00 94.62 103 ALA A CA 1
ATOM 795 C C . ALA A 1 103 ? -17.380 16.409 18.959 1.00 94.62 103 ALA A C 1
ATOM 797 O O . ALA A 1 103 ? -17.435 15.200 19.163 1.00 94.62 103 ALA A O 1
ATOM 798 N N . GLU A 1 104 ? -18.490 17.129 18.758 1.00 92.88 104 GLU A N 1
ATOM 799 C CA . GLU A 1 104 ? -19.840 16.540 18.731 1.00 92.88 104 GLU A CA 1
ATOM 800 C C . GLU A 1 104 ? -20.007 15.507 17.606 1.00 92.88 104 GLU A C 1
ATOM 802 O O . GLU A 1 104 ? -20.549 14.429 17.849 1.00 92.88 104 GLU A O 1
ATOM 807 N N . ALA A 1 105 ? -19.490 15.784 16.406 1.00 92.75 105 ALA A N 1
ATOM 808 C CA . ALA A 1 105 ? -19.531 14.847 15.286 1.00 92.75 105 ALA A CA 1
ATOM 809 C C . ALA A 1 105 ? -18.687 13.583 15.542 1.00 92.75 105 ALA A C 1
ATOM 811 O O . ALA A 1 105 ? -19.144 12.482 15.239 1.00 92.75 105 ALA A O 1
ATOM 812 N N . ILE A 1 106 ? -17.504 13.713 16.157 1.00 95.44 106 ILE A N 1
ATOM 813 C CA . ILE A 1 106 ? -16.689 12.564 16.593 1.00 95.44 106 ILE A CA 1
ATOM 814 C C . ILE A 1 106 ? -17.453 11.728 17.631 1.00 95.44 106 ILE A C 1
ATOM 816 O O . ILE A 1 106 ? -17.530 10.508 17.500 1.00 95.44 106 ILE A O 1
ATOM 820 N N . LEU A 1 107 ? -18.063 12.363 18.637 1.00 94.50 107 LEU A N 1
ATOM 821 C CA . LEU A 1 107 ? -18.804 11.661 19.692 1.00 94.50 107 LEU A CA 1
ATOM 822 C C . LEU A 1 107 ? -20.087 10.980 19.178 1.00 94.50 107 LEU A C 1
ATOM 824 O O . LEU A 1 107 ? -20.476 9.950 19.722 1.00 94.50 107 LEU A O 1
ATOM 828 N N . GLU A 1 108 ? -20.717 11.486 18.113 1.00 92.94 108 GLU A N 1
ATOM 829 C CA . GLU A 1 108 ? -21.847 10.818 17.441 1.00 92.94 108 GLU A CA 1
ATOM 830 C C . GLU A 1 108 ? -21.427 9.522 16.718 1.00 92.94 108 GLU A C 1
ATOM 832 O O . GLU A 1 108 ? -22.215 8.578 16.623 1.00 92.94 108 GLU A O 1
ATOM 837 N N . VAL A 1 109 ? -20.186 9.457 16.220 1.00 94.38 109 VAL A N 1
ATOM 838 C CA . VAL A 1 109 ? -19.620 8.263 15.565 1.00 94.38 109 VAL A CA 1
ATOM 839 C C . VAL A 1 109 ? -19.168 7.202 16.582 1.00 94.38 109 VAL A C 1
ATOM 841 O O . VAL A 1 109 ? -19.118 6.016 16.249 1.00 94.38 109 VAL A O 1
ATOM 844 N N . ASP A 1 110 ? -18.842 7.614 17.810 1.00 94.06 110 ASP A N 1
ATOM 845 C CA . ASP A 1 110 ? -18.228 6.801 18.873 1.00 94.06 110 ASP A CA 1
ATOM 846 C C . ASP A 1 110 ? -17.006 5.953 18.421 1.00 94.06 110 ASP A C 1
ATOM 848 O O . ASP A 1 110 ? -17.021 4.721 18.534 1.00 94.06 110 ASP A O 1
ATOM 852 N N . PRO A 1 111 ? -15.947 6.566 17.849 1.00 96.94 111 PRO A N 1
ATOM 853 C CA . PRO A 1 111 ? -14.725 5.867 17.467 1.00 96.94 111 PRO A CA 1
ATOM 854 C C . PRO A 1 111 ? -13.764 5.686 18.653 1.00 96.94 111 PRO A C 1
ATOM 856 O O . PRO A 1 111 ? -13.853 6.362 19.678 1.00 96.94 111 PRO A O 1
ATOM 859 N N . GLU A 1 112 ? -12.785 4.795 18.497 1.00 97.56 112 GLU A N 1
ATOM 860 C CA . GLU A 1 112 ? -11.659 4.678 19.435 1.00 97.56 112 GLU A CA 1
ATOM 861 C C . GLU A 1 112 ? -10.423 5.460 18.972 1.00 97.56 112 GLU A C 1
ATOM 863 O O . GLU A 1 112 ? -9.642 5.930 19.802 1.00 97.56 112 GLU A O 1
ATOM 868 N N . ILE A 1 113 ? -10.240 5.569 17.653 1.00 98.62 113 ILE A N 1
ATOM 869 C CA . ILE A 1 113 ? -9.089 6.181 16.984 1.00 98.62 113 ILE A CA 1
ATOM 870 C C . ILE A 1 113 ? -9.614 6.971 15.779 1.00 98.62 113 ILE A C 1
ATOM 872 O O . ILE A 1 113 ? -10.416 6.453 14.999 1.00 98.62 113 ILE A O 1
ATOM 876 N N . VAL A 1 114 ? -9.160 8.211 15.619 1.00 98.56 114 VAL A N 1
ATOM 877 C CA . VAL A 1 114 ? -9.574 9.132 14.555 1.00 98.56 114 VAL A CA 1
ATOM 878 C C . VAL A 1 114 ? -8.340 9.719 13.877 1.00 98.56 114 VAL A C 1
ATOM 880 O O . VAL A 1 114 ? -7.367 10.031 14.558 1.00 98.56 114 VAL A O 1
ATOM 883 N N . SER A 1 115 ? -8.406 9.897 12.560 1.00 98.06 115 SER A N 1
ATOM 884 C CA . SER A 1 115 ? -7.488 10.718 11.771 1.00 98.06 115 SER A CA 1
ATOM 885 C C . SER A 1 115 ? -8.262 11.900 11.186 1.00 98.06 115 SER A C 1
ATOM 887 O O . SER A 1 115 ? -9.238 11.685 10.456 1.00 98.06 115 SER A O 1
ATOM 889 N N . LEU A 1 116 ? -7.852 13.124 11.525 1.00 95.38 116 LEU A N 1
ATOM 890 C CA . LEU A 1 116 ? -8.485 14.378 11.110 1.00 95.38 116 LEU A CA 1
ATOM 891 C C . LEU A 1 116 ? -7.623 15.089 10.062 1.00 95.38 116 LEU A C 1
ATOM 893 O O . LEU A 1 116 ? -6.538 15.564 10.382 1.00 95.38 116 LEU A O 1
ATOM 897 N N . GLN A 1 117 ? -8.097 15.178 8.819 1.00 93.50 117 GLN A N 1
ATOM 898 C CA . GLN A 1 117 ? -7.392 15.902 7.753 1.00 93.50 117 GLN A CA 1
ATOM 899 C C . GLN A 1 117 ? -7.853 17.369 7.692 1.00 93.50 117 GLN A C 1
ATOM 901 O O . GLN A 1 117 ? -8.987 17.675 8.052 1.00 93.50 117 GLN A O 1
ATOM 906 N N . GLU A 1 118 ? -6.987 18.274 7.219 1.00 88.62 118 GLU A N 1
ATOM 907 C CA . GLU A 1 118 ? -7.234 19.736 7.161 1.00 88.62 118 GLU A CA 1
ATOM 908 C C . GLU A 1 118 ? -7.469 20.431 8.517 1.00 88.62 118 GLU A C 1
ATOM 910 O O . GLU A 1 118 ? -8.190 21.431 8.624 1.00 88.62 118 GLU A O 1
ATOM 915 N N . LEU A 1 119 ? -6.826 19.921 9.565 1.00 86.50 119 LEU A N 1
ATOM 916 C CA . LEU A 1 119 ? -6.840 20.525 10.890 1.00 86.50 119 LEU A CA 1
ATOM 917 C C . LEU A 1 119 ? -5.729 21.584 11.028 1.00 86.50 119 LEU A C 1
ATOM 919 O O . LEU A 1 119 ? -4.604 21.353 10.599 1.00 86.50 119 LEU A O 1
ATOM 923 N N . TRP A 1 120 ? -6.029 22.753 11.614 1.00 80.56 120 TRP A N 1
ATOM 924 C CA . TRP A 1 120 ? -5.054 23.851 11.730 1.00 80.56 120 TRP A CA 1
ATOM 925 C C . TRP A 1 120 ? -5.189 24.639 13.038 1.00 80.56 120 TRP A C 1
ATOM 927 O O . TRP A 1 120 ? -6.036 25.524 13.139 1.00 80.56 120 TRP A O 1
ATOM 937 N N . ASN A 1 121 ? -4.276 24.421 13.993 1.00 81.38 121 ASN A N 1
ATOM 938 C CA . ASN A 1 121 ? -4.205 25.148 15.275 1.00 81.38 121 ASN A CA 1
ATOM 939 C C . ASN A 1 121 ? -5.465 24.995 16.159 1.00 81.38 121 ASN A C 1
ATOM 941 O O . ASN A 1 121 ? -5.783 25.875 16.959 1.00 81.38 121 ASN A O 1
ATOM 945 N N . GLU A 1 122 ? -6.198 23.890 16.006 1.00 85.62 122 GLU A N 1
ATOM 946 C CA . GLU A 1 122 ? -7.465 23.607 16.704 1.00 85.62 122 GLU A CA 1
ATOM 947 C C . GLU A 1 122 ? -7.352 22.429 17.695 1.00 85.62 122 GLU A C 1
ATOM 949 O O . GLU A 1 122 ? -8.327 22.092 18.371 1.00 85.62 122 GLU A O 1
ATOM 954 N N . TRP A 1 123 ? -6.168 21.813 17.819 1.00 87.94 123 TRP A N 1
ATOM 955 C CA . TRP A 1 123 ? -5.911 20.638 18.663 1.00 87.94 123 TRP A CA 1
ATOM 956 C C . TRP A 1 123 ? -6.397 20.790 20.104 1.00 87.94 123 TRP A C 1
ATOM 958 O O . TRP A 1 123 ? -7.166 19.963 20.593 1.00 87.94 123 TRP A O 1
ATOM 968 N N . ASP A 1 124 ? -5.930 21.829 20.801 1.00 90.69 124 ASP A N 1
ATOM 969 C CA . ASP A 1 124 ? -6.238 22.036 22.220 1.00 90.69 124 ASP A CA 1
ATOM 970 C C . ASP A 1 124 ? -7.729 22.356 22.438 1.00 90.69 124 ASP A C 1
ATOM 972 O O . ASP A 1 124 ? -8.302 21.928 23.441 1.00 90.69 124 ASP A O 1
ATOM 976 N N . GLU A 1 125 ? -8.380 23.042 21.490 1.00 92.56 125 GLU A N 1
ATOM 977 C CA . GLU A 1 125 ? -9.812 23.357 21.561 1.00 92.56 125 GLU A CA 1
ATOM 978 C C . GLU A 1 125 ? -10.674 22.105 21.340 1.00 92.56 125 GLU A C 1
ATOM 980 O O . GLU A 1 125 ? -11.543 21.809 22.162 1.00 92.56 125 GLU A O 1
ATOM 985 N N . ILE A 1 126 ? -10.402 21.312 20.295 1.00 93.06 126 ILE A N 1
ATOM 986 C CA . ILE A 1 126 ? -11.119 20.050 20.038 1.00 93.06 126 ILE A CA 1
ATOM 987 C C . ILE A 1 126 ? -10.895 19.069 21.188 1.00 93.06 126 ILE A C 1
ATOM 989 O O . ILE A 1 126 ? -11.839 18.425 21.642 1.00 93.06 126 ILE A O 1
ATOM 993 N N . LEU A 1 127 ? -9.666 18.971 21.699 1.00 95.31 127 LEU A N 1
ATOM 994 C CA . LEU A 1 127 ? -9.337 18.085 22.810 1.00 95.31 127 LEU A CA 1
ATOM 995 C C . LEU A 1 127 ? -10.061 18.483 24.103 1.00 95.31 127 LEU A C 1
ATOM 997 O O . LEU A 1 127 ? -10.502 17.605 24.852 1.00 95.31 127 LEU A O 1
ATOM 1001 N N . ALA A 1 128 ? -10.198 19.785 24.368 1.00 95.31 128 ALA A N 1
ATOM 1002 C CA . ALA A 1 128 ? -10.965 20.293 25.498 1.00 95.31 128 ALA A CA 1
ATOM 1003 C C . ALA A 1 128 ? -12.466 20.006 25.339 1.00 95.31 128 ALA A C 1
ATOM 1005 O O . ALA A 1 128 ? -13.085 19.498 26.274 1.00 95.31 128 ALA A O 1
ATOM 1006 N N . GLU A 1 129 ? -13.041 20.267 24.162 1.00 96.19 129 GLU A N 1
ATOM 1007 C CA . GLU A 1 129 ? -14.460 20.022 23.871 1.00 96.19 129 GLU A CA 1
ATOM 1008 C C . GLU A 1 129 ? -14.805 18.522 23.914 1.00 96.19 129 GLU A C 1
ATOM 1010 O O . GLU A 1 129 ? -15.805 18.152 24.529 1.00 96.19 129 GLU A O 1
ATOM 1015 N N . LEU A 1 130 ? -13.959 17.646 23.351 1.00 96.75 130 LEU A N 1
ATOM 1016 C CA . LEU A 1 130 ? -14.104 16.187 23.440 1.00 96.75 130 LEU A CA 1
ATOM 1017 C C . LEU A 1 130 ? -14.177 15.736 24.903 1.00 96.75 130 LEU A C 1
ATOM 1019 O O . LEU A 1 130 ? -15.187 15.171 25.317 1.00 96.75 130 LEU A O 1
ATOM 1023 N N . ASN A 1 131 ? -13.146 16.044 25.698 1.00 95.81 131 ASN A N 1
ATOM 1024 C CA . ASN A 1 131 ? -13.066 15.640 27.105 1.00 95.81 131 ASN A CA 1
ATOM 1025 C C . ASN A 1 131 ? -14.130 16.312 27.999 1.00 95.81 131 ASN A C 1
ATOM 1027 O O . ASN A 1 131 ? -14.471 15.770 29.049 1.00 95.81 131 ASN A O 1
ATOM 1031 N N . GLN A 1 132 ? -14.659 17.481 27.618 1.00 95.31 132 GLN A N 1
ATOM 1032 C CA . GLN A 1 132 ? -15.745 18.145 28.345 1.00 95.31 132 GLN A CA 1
ATOM 1033 C C . GLN A 1 132 ? -17.116 17.518 28.048 1.00 95.31 132 GLN A C 1
ATOM 1035 O O . GLN A 1 132 ? -17.938 17.399 28.959 1.00 95.31 132 GLN A O 1
ATOM 1040 N N . LYS A 1 133 ? -17.386 17.153 26.788 1.00 93.50 133 LYS A N 1
ATOM 1041 C CA . LYS A 1 133 ? -18.686 16.615 26.354 1.00 93.50 133 LYS A CA 1
ATOM 1042 C C . LYS A 1 133 ? -18.814 15.108 26.575 1.00 93.50 133 LYS A C 1
ATOM 1044 O O . LYS A 1 133 ? -19.925 14.620 26.778 1.00 93.50 133 LYS A O 1
ATOM 1049 N N . SER A 1 134 ? -17.710 14.364 26.533 1.00 88.94 134 SER A N 1
ATOM 1050 C CA . SER A 1 134 ? -17.718 12.913 26.704 1.00 88.94 134 SER A CA 1
ATOM 1051 C C . SER A 1 134 ? -17.923 12.498 28.163 1.00 88.94 134 SER A C 1
ATOM 1053 O O . SER A 1 134 ? -17.201 12.944 29.056 1.00 88.94 134 SER A O 1
ATOM 1055 N N . SER A 1 135 ? -18.868 11.594 28.430 1.00 79.88 135 SER A N 1
ATOM 1056 C CA . SER A 1 135 ? -19.201 11.176 29.799 1.00 79.88 135 SER A CA 1
ATOM 1057 C C . SER A 1 135 ? -18.290 10.051 30.312 1.00 79.88 135 SER A C 1
ATOM 1059 O O . SER A 1 135 ? -18.725 8.908 30.451 1.00 79.88 135 SER A O 1
ATOM 1061 N N . GLY A 1 136 ? -17.048 10.395 30.662 1.00 80.56 136 GLY A N 1
ATOM 1062 C CA . GLY A 1 136 ? -16.081 9.487 31.302 1.00 80.56 136 GLY A CA 1
ATOM 1063 C C . GLY A 1 136 ? -15.023 8.899 30.366 1.00 80.56 136 GLY A C 1
ATOM 1064 O O . GLY A 1 136 ? -14.109 8.221 30.835 1.00 80.56 136 GLY A O 1
ATOM 1065 N N . ASP A 1 137 ? -15.122 9.197 29.074 1.00 92.31 137 ASP A N 1
ATOM 1066 C CA . ASP A 1 137 ? -14.073 8.937 28.093 1.00 92.31 137 ASP A CA 1
ATOM 1067 C C . ASP A 1 137 ? -12.875 9.868 28.335 1.00 92.31 137 ASP A C 1
ATOM 1069 O O . ASP A 1 137 ? -13.032 10.952 28.902 1.00 92.31 137 ASP A O 1
ATOM 1073 N N . ILE A 1 138 ? -11.676 9.469 27.899 1.00 95.25 138 ILE A N 1
ATOM 1074 C CA . ILE A 1 138 ? -10.486 10.323 27.978 1.00 95.25 138 ILE A CA 1
ATOM 1075 C C . ILE A 1 138 ? -9.818 10.341 26.610 1.00 95.25 138 ILE A C 1
ATOM 1077 O O . ILE A 1 138 ? -9.306 9.323 26.151 1.00 95.25 138 ILE A O 1
ATOM 1081 N N . TRP A 1 139 ? -9.795 11.504 25.974 1.00 97.81 139 TRP A N 1
ATOM 1082 C CA . TRP A 1 139 ? -9.210 11.714 24.653 1.00 97.81 139 TRP A CA 1
ATOM 1083 C C . TRP A 1 139 ? -7.799 12.301 24.751 1.00 97.81 139 TRP A C 1
ATOM 1085 O O . TRP A 1 139 ? -7.489 13.027 25.699 1.00 97.81 139 TRP A O 1
ATOM 1095 N N . GLU A 1 140 ? -6.953 12.002 23.767 1.00 96.56 140 GLU A N 1
ATOM 1096 C CA . GLU A 1 140 ? -5.592 12.529 23.612 1.00 96.56 140 GLU A CA 1
ATOM 1097 C C . GLU A 1 140 ? -5.204 12.598 22.126 1.00 96.56 140 GLU A C 1
ATOM 1099 O O . GLU A 1 140 ? -5.548 11.703 21.357 1.00 96.56 140 GLU A O 1
ATOM 1104 N N . PHE A 1 141 ? -4.482 13.650 21.722 1.00 96.12 141 PHE A N 1
ATOM 1105 C CA . PHE A 1 141 ? -3.815 13.718 20.415 1.00 96.12 141 PHE A CA 1
ATOM 1106 C C . PHE A 1 141 ? -2.432 13.060 20.497 1.00 96.12 141 PHE A C 1
ATOM 1108 O O . PHE A 1 141 ? -1.682 13.311 21.443 1.00 96.12 141 PHE A O 1
ATOM 1115 N N . ALA A 1 142 ? -2.070 12.264 19.493 1.00 94.75 142 ALA A N 1
ATOM 1116 C CA . ALA A 1 142 ? -0.734 11.696 19.353 1.00 94.75 142 ALA A CA 1
ATOM 1117 C C . ALA A 1 142 ? 0.221 12.754 18.771 1.00 94.75 142 ALA A C 1
ATOM 1119 O O . ALA A 1 142 ? 0.311 12.930 17.561 1.00 94.75 142 ALA A O 1
ATOM 1120 N N . ARG A 1 143 ? 0.895 13.504 19.649 1.00 89.12 143 ARG A N 1
ATOM 1121 C CA . ARG A 1 143 ? 1.762 14.632 19.263 1.00 89.12 143 ARG A CA 1
ATOM 1122 C C . ARG A 1 143 ? 3.177 14.166 18.907 1.00 89.12 143 ARG A C 1
ATOM 1124 O O . ARG A 1 143 ? 3.727 13.310 19.600 1.00 89.12 143 ARG A O 1
ATOM 1131 N N . GLY A 1 144 ? 3.807 14.788 17.911 1.00 76.81 144 GLY A N 1
ATOM 1132 C CA . GLY A 1 144 ? 5.225 14.579 17.599 1.00 76.81 144 GLY A CA 1
ATOM 1133 C C . GLY A 1 144 ? 5.606 15.066 16.200 1.00 76.81 144 GLY A C 1
ATOM 1134 O O . GLY A 1 144 ? 4.794 15.019 15.288 1.00 76.81 144 GLY A O 1
ATOM 1135 N N . GLY A 1 145 ? 6.855 15.497 16.011 1.00 76.06 145 GLY A N 1
ATOM 1136 C CA . GLY A 1 145 ? 7.302 16.099 14.746 1.00 76.06 145 GLY A CA 1
ATOM 1137 C C . GLY A 1 145 ? 6.731 17.504 14.514 1.00 76.06 145 GLY A C 1
ATOM 1138 O O . GLY A 1 145 ? 6.315 18.173 15.459 1.00 76.06 145 GLY A O 1
ATOM 1139 N N . ASP A 1 146 ? 6.717 17.938 13.252 1.00 70.75 146 ASP A N 1
ATOM 1140 C CA . ASP A 1 146 ? 6.207 19.250 12.820 1.00 70.75 146 ASP A CA 1
ATOM 1141 C C . ASP A 1 146 ? 4.685 19.218 12.519 1.00 70.75 146 ASP A C 1
ATOM 1143 O O . ASP A 1 146 ? 4.205 19.889 11.600 1.00 70.75 146 ASP A O 1
ATOM 1147 N N . THR A 1 147 ? 3.919 18.406 13.256 1.00 67.62 147 THR A N 1
ATOM 1148 C CA . THR A 1 147 ? 2.441 18.343 13.204 1.00 67.62 147 THR A CA 1
ATOM 1149 C C . THR A 1 147 ? 1.800 19.725 13.398 1.00 67.62 147 THR A C 1
ATOM 1151 O O . THR A 1 147 ? 2.404 20.598 14.022 1.00 67.62 147 THR A O 1
ATOM 1154 N N . GLU A 1 148 ? 0.598 19.942 12.854 1.00 66.69 148 GLU A N 1
ATOM 1155 C CA . GLU A 1 148 ? -0.059 21.261 12.687 1.00 66.69 148 GLU A CA 1
ATOM 1156 C C . GLU A 1 148 ? 0.662 22.259 11.745 1.00 66.69 148 GLU A C 1
ATOM 1158 O O . GLU A 1 148 ? 0.186 23.382 11.565 1.00 66.69 148 GLU A O 1
ATOM 1163 N N . SER A 1 149 ? 1.795 21.898 11.121 1.00 73.56 149 SER A N 1
ATOM 1164 C CA . SER A 1 149 ? 2.484 22.748 10.123 1.00 73.56 149 SER A CA 1
ATOM 1165 C C . SER A 1 149 ? 2.336 22.277 8.669 1.00 73.56 149 SER A C 1
ATOM 1167 O O . SER A 1 149 ? 2.831 22.940 7.748 1.00 73.56 149 SER A O 1
ATOM 1169 N N . LYS A 1 150 ? 1.670 21.137 8.458 1.00 83.50 150 LYS A N 1
ATOM 1170 C CA . LYS A 1 150 ? 1.436 20.485 7.164 1.00 83.50 150 LYS A CA 1
ATOM 1171 C C . LYS A 1 150 ? -0.028 20.098 7.030 1.00 83.50 150 LYS A C 1
ATOM 1173 O O . LYS A 1 150 ? -0.738 19.975 8.018 1.00 83.50 150 LYS A O 1
ATOM 1178 N N . TRP A 1 151 ? -0.455 19.849 5.798 1.00 77.50 151 TRP A N 1
ATOM 1179 C CA . TRP A 1 151 ? -1.715 19.156 5.551 1.00 77.50 151 TRP A CA 1
ATOM 1180 C C . TRP A 1 151 ? -1.483 17.645 5.677 1.00 77.50 151 TRP A C 1
ATOM 1182 O O . TRP A 1 151 ? -1.033 16.989 4.734 1.00 77.50 151 TRP A O 1
ATOM 1192 N N . ASP A 1 152 ? -1.742 17.112 6.862 1.00 80.88 152 ASP A N 1
ATOM 1193 C CA . ASP A 1 152 ? -1.608 15.698 7.208 1.00 80.88 152 ASP A CA 1
ATOM 1194 C C . ASP A 1 152 ? -2.971 15.119 7.658 1.00 80.88 152 ASP A C 1
ATOM 1196 O O . ASP A 1 152 ? -4.024 15.568 7.191 1.00 80.88 152 ASP A O 1
ATOM 1200 N N . GLY A 1 153 ? -2.959 14.065 8.478 1.00 89.75 153 GLY A N 1
ATOM 1201 C CA . GLY A 1 153 ? -4.149 13.489 9.103 1.00 89.75 153 GLY A CA 1
ATOM 1202 C C . GLY A 1 153 ? -3.914 13.266 10.593 1.00 89.75 153 GLY A C 1
ATOM 1203 O O . GLY A 1 153 ? -3.485 12.190 11.003 1.00 89.75 153 GLY A O 1
ATOM 1204 N N . ASP A 1 154 ? -4.176 14.281 11.406 1.00 93.88 154 ASP A N 1
ATOM 1205 C CA . ASP A 1 154 ? -3.853 14.285 12.829 1.00 93.88 154 ASP A CA 1
ATOM 1206 C C . ASP A 1 154 ? -4.580 13.195 13.618 1.00 93.88 154 ASP A C 1
ATOM 1208 O O . ASP A 1 154 ? -5.804 13.051 13.549 1.00 93.88 154 ASP A O 1
ATOM 1212 N N . ILE A 1 155 ? -3.818 12.438 14.414 1.00 97.12 155 ILE A N 1
ATOM 1213 C CA . ILE A 1 155 ? -4.338 11.283 15.146 1.00 97.12 155 ILE A CA 1
ATOM 1214 C C . ILE A 1 155 ? -4.817 11.688 16.546 1.00 97.12 155 ILE A C 1
ATOM 1216 O O . ILE A 1 155 ? -4.016 12.040 17.415 1.00 97.12 155 ILE A O 1
ATOM 1220 N N . VAL A 1 156 ? -6.120 11.544 16.800 1.00 97.44 156 VAL A N 1
ATOM 1221 C CA . VAL A 1 156 ? -6.735 11.675 18.133 1.00 97.44 156 VAL A CA 1
ATOM 1222 C C . VAL A 1 156 ? -7.392 10.359 18.544 1.00 97.44 156 VAL A C 1
ATOM 1224 O O . VAL A 1 156 ? -8.047 9.690 17.747 1.00 97.44 156 VAL A O 1
ATOM 1227 N N . PHE A 1 157 ? -7.182 9.936 19.790 1.00 98.50 157 PHE A N 1
ATOM 1228 C CA . PHE A 1 157 ? -7.549 8.596 20.250 1.00 98.50 157 PHE A CA 1
ATOM 1229 C C . PHE A 1 157 ? -8.047 8.574 21.699 1.00 98.50 157 PHE A C 1
ATOM 1231 O O . PHE A 1 157 ? -7.814 9.480 22.502 1.00 98.50 157 PHE A O 1
ATOM 1238 N N . ARG A 1 158 ? -8.721 7.477 22.045 1.00 97.62 158 ARG A N 1
ATOM 1239 C CA . ARG A 1 158 ? -9.233 7.164 23.383 1.00 97.62 158 ARG A CA 1
ATOM 1240 C C . ARG A 1 158 ? -8.118 6.692 24.319 1.00 97.62 158 ARG A C 1
ATOM 1242 O O . ARG A 1 158 ? -7.851 5.494 24.421 1.00 97.62 158 ARG A O 1
ATOM 1249 N N . ARG A 1 159 ? -7.475 7.615 25.039 1.00 97.12 159 ARG A N 1
ATOM 1250 C CA . ARG A 1 159 ? -6.439 7.356 26.062 1.00 97.12 159 ARG A CA 1
ATOM 1251 C C . ARG A 1 159 ? -6.909 6.425 27.182 1.00 97.12 159 ARG A C 1
ATOM 1253 O O . ARG A 1 159 ? -6.088 5.713 27.760 1.00 97.12 159 ARG A O 1
ATOM 1260 N N . ASP A 1 160 ? -8.197 6.395 27.511 1.00 94.94 160 ASP A N 1
ATOM 1261 C CA . ASP A 1 160 ? -8.756 5.444 28.484 1.00 94.94 160 ASP A CA 1
ATOM 1262 C C . ASP A 1 160 ? -8.760 3.989 27.974 1.00 94.94 160 ASP A C 1
ATOM 1264 O O . ASP A 1 160 ? -8.649 3.060 28.775 1.00 94.94 160 ASP A O 1
ATOM 1268 N N . LEU A 1 161 ? -8.783 3.786 26.651 1.00 95.69 161 LEU A N 1
ATOM 1269 C CA . LEU A 1 161 ? -8.759 2.473 25.994 1.00 95.69 161 LEU A CA 1
ATOM 1270 C C . LEU A 1 161 ? -7.369 2.096 25.453 1.00 95.69 161 LEU A C 1
ATOM 1272 O O . LEU A 1 161 ? -7.012 0.915 25.439 1.00 95.69 161 LEU A O 1
ATOM 1276 N N . TRP A 1 162 ? -6.563 3.085 25.067 1.00 97.69 162 TRP A N 1
ATOM 1277 C CA . TRP A 1 162 ? -5.286 2.931 24.369 1.00 97.69 162 TRP A CA 1
ATOM 1278 C C . TRP A 1 162 ? -4.131 3.624 25.101 1.00 97.69 162 TRP A C 1
ATOM 1280 O O . TRP A 1 162 ? -4.301 4.606 25.826 1.00 97.69 162 TRP A O 1
ATOM 1290 N N . MET A 1 163 ? -2.930 3.080 24.943 1.00 97.56 163 MET A N 1
ATOM 1291 C CA . MET A 1 163 ? -1.677 3.653 25.420 1.00 97.56 163 MET A CA 1
ATOM 1292 C C . MET A 1 163 ? -0.849 4.083 24.214 1.00 97.56 163 MET A C 1
ATOM 1294 O O . MET A 1 163 ? -0.573 3.252 23.354 1.00 97.56 163 MET A O 1
ATOM 1298 N N . LEU A 1 164 ? -0.459 5.354 24.171 1.00 98.06 164 LEU A N 1
ATOM 1299 C CA . LEU A 1 164 ? 0.520 5.856 23.215 1.00 98.06 164 LEU A CA 1
ATOM 1300 C C . LEU A 1 164 ? 1.911 5.348 23.607 1.00 98.06 164 LEU A C 1
ATOM 1302 O O . LEU A 1 164 ? 2.331 5.547 24.749 1.00 98.06 164 LEU A O 1
ATOM 1306 N N . GLU A 1 165 ? 2.583 4.659 22.688 1.00 96.31 165 GLU A N 1
ATOM 1307 C CA . GLU A 1 165 ? 3.952 4.162 22.872 1.00 96.31 165 GLU A CA 1
ATOM 1308 C C . GLU A 1 165 ? 4.979 5.054 22.168 1.00 96.31 165 GLU A C 1
ATOM 1310 O O . GLU A 1 165 ? 6.035 5.318 22.741 1.00 96.31 165 GLU A O 1
ATOM 1315 N N . ASP A 1 166 ? 4.655 5.531 20.964 1.00 95.62 166 ASP A N 1
ATOM 1316 C CA . ASP A 1 166 ? 5.474 6.437 20.153 1.00 95.62 166 ASP A CA 1
ATOM 1317 C C . ASP A 1 166 ? 4.567 7.220 19.178 1.00 95.62 166 ASP A C 1
ATOM 1319 O O . ASP A 1 166 ? 3.478 6.747 18.833 1.00 95.62 166 ASP A O 1
ATOM 1323 N N . SER A 1 167 ? 4.989 8.405 18.740 1.00 96.31 167 SER A N 1
ATOM 1324 C CA . SER A 1 167 ? 4.292 9.201 17.717 1.00 96.31 167 SER A CA 1
ATOM 1325 C C . SER A 1 167 ? 5.201 10.224 17.054 1.00 96.31 167 SER A C 1
ATOM 1327 O O . SER A 1 167 ? 6.136 10.753 17.657 1.00 96.31 167 SER A O 1
ATOM 1329 N N . GLY A 1 168 ? 4.874 10.561 15.812 1.00 94.44 168 GLY A N 1
ATOM 1330 C CA . GLY A 1 168 ? 5.615 11.531 15.026 1.00 94.44 168 GLY A CA 1
ATOM 1331 C C . GLY A 1 168 ? 4.897 11.871 13.732 1.00 94.44 168 GLY A C 1
ATOM 1332 O O . GLY A 1 168 ? 3.733 11.523 13.534 1.00 94.44 168 GLY A O 1
ATOM 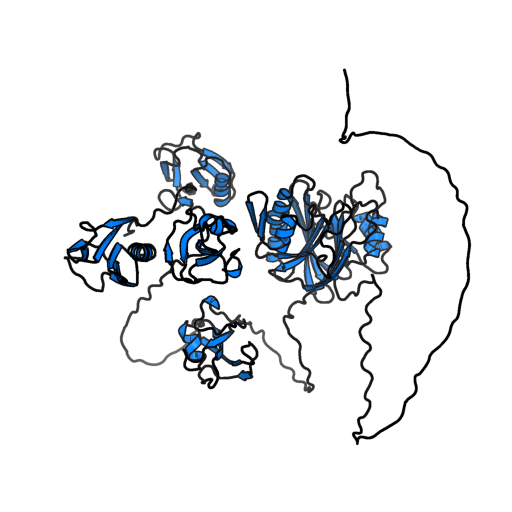1333 N N . MET A 1 169 ? 5.618 12.536 12.839 1.00 92.62 169 MET A N 1
ATOM 1334 C CA . MET A 1 169 ? 5.121 12.861 11.513 1.00 92.62 169 MET A CA 1
ATOM 1335 C C . MET A 1 169 ? 6.260 12.850 10.492 1.00 92.62 169 MET A C 1
ATOM 1337 O O . MET A 1 169 ? 7.388 13.240 10.801 1.00 92.62 169 MET A O 1
ATOM 1341 N N . HIS A 1 170 ? 5.945 12.381 9.285 1.00 92.75 170 HIS A N 1
ATOM 1342 C CA . HIS A 1 170 ? 6.795 12.455 8.097 1.00 92.75 170 HIS A CA 1
ATOM 1343 C C . HIS A 1 170 ? 6.262 13.540 7.162 1.00 92.75 170 HIS A C 1
ATOM 1345 O O . HIS A 1 170 ? 5.114 13.461 6.725 1.00 92.75 170 HIS A O 1
ATOM 1351 N N . ALA A 1 171 ? 7.068 14.563 6.877 1.00 90.56 171 ALA A N 1
ATOM 1352 C CA . ALA A 1 171 ? 6.671 15.700 6.049 1.00 90.56 171 ALA A CA 1
ATOM 1353 C C . ALA A 1 171 ? 7.168 15.538 4.610 1.00 90.56 171 ALA A C 1
ATOM 1355 O O . ALA A 1 171 ? 8.370 15.398 4.385 1.00 90.56 171 ALA A O 1
ATOM 1356 N N . PHE A 1 172 ? 6.269 15.695 3.640 1.00 85.56 172 PHE A N 1
ATOM 1357 C CA . PHE A 1 172 ? 6.600 15.733 2.219 1.00 85.56 172 PHE A CA 1
ATOM 1358 C C . PHE A 1 172 ? 6.078 17.044 1.608 1.00 85.56 172 PHE A C 1
ATOM 1360 O O . PHE A 1 172 ? 4.881 17.269 1.458 1.00 85.56 172 PHE A O 1
ATOM 1367 N N . GLU A 1 173 ? 7.009 17.964 1.324 1.00 85.25 173 GLU A N 1
ATOM 1368 C CA . GLU A 1 173 ? 6.742 19.357 0.921 1.00 85.25 173 GLU A CA 1
ATOM 1369 C C . GLU A 1 173 ? 5.788 20.118 1.879 1.00 85.25 173 GLU A C 1
ATOM 1371 O O . GLU A 1 173 ? 6.225 20.525 2.962 1.00 85.25 173 GLU A O 1
ATOM 1376 N N . ASP A 1 174 ? 4.526 20.366 1.499 1.00 86.31 174 ASP A N 1
ATOM 1377 C CA . ASP A 1 174 ? 3.481 20.998 2.329 1.00 86.31 174 ASP A CA 1
ATOM 1378 C C . ASP A 1 174 ? 2.481 19.995 2.937 1.00 86.31 174 ASP A C 1
ATOM 1380 O O . ASP A 1 174 ? 1.609 20.388 3.716 1.00 86.31 174 ASP A O 1
ATOM 1384 N N . ARG A 1 175 ? 2.629 18.704 2.624 1.00 89.81 175 ARG A N 1
ATOM 1385 C CA . ARG A 1 175 ? 1.813 17.589 3.116 1.00 89.81 175 ARG A CA 1
ATOM 1386 C C . ARG A 1 175 ? 2.552 16.773 4.178 1.00 89.81 175 ARG A C 1
ATOM 1388 O O . ARG A 1 175 ? 3.744 16.981 4.425 1.00 89.81 175 ARG A O 1
ATOM 1395 N N . GLY A 1 176 ? 1.841 15.856 4.830 1.00 90.69 176 GLY A N 1
ATOM 1396 C CA . GLY A 1 176 ? 2.449 14.961 5.810 1.00 90.69 176 GLY A CA 1
ATOM 1397 C C . GLY A 1 176 ? 1.694 13.660 6.079 1.00 90.69 176 GLY A C 1
ATOM 1398 O O . GLY A 1 176 ? 0.575 13.427 5.608 1.00 90.69 176 GLY A O 1
ATOM 1399 N N . ILE A 1 177 ? 2.360 12.796 6.840 1.00 95.75 177 ILE A N 1
ATOM 1400 C CA . ILE A 1 177 ? 1.827 11.564 7.417 1.00 95.75 177 ILE A CA 1
ATOM 1401 C C . ILE A 1 177 ? 2.037 11.644 8.926 1.00 95.75 177 ILE A C 1
ATOM 1403 O O . ILE A 1 177 ? 3.149 11.414 9.406 1.00 95.75 177 ILE A O 1
ATOM 1407 N N . SER A 1 178 ? 0.981 11.951 9.670 1.00 95.94 178 SER A N 1
ATOM 1408 C CA . SER A 1 178 ? 0.978 11.871 11.132 1.00 95.94 178 SER A CA 1
ATOM 1409 C C . SER A 1 178 ? 0.808 10.410 11.537 1.00 95.94 178 SER A C 1
ATOM 1411 O O . SER A 1 178 ? -0.022 9.697 10.968 1.00 95.94 178 SER A O 1
ATOM 1413 N N . TRP A 1 179 ? 1.603 9.925 12.490 1.00 97.69 179 TRP A N 1
ATOM 1414 C CA . TRP A 1 179 ? 1.569 8.522 12.898 1.00 97.69 179 TRP A CA 1
ATOM 1415 C C . TRP A 1 179 ? 1.607 8.330 14.413 1.00 97.69 179 TRP A C 1
ATOM 1417 O O . TRP A 1 179 ? 2.240 9.080 15.157 1.00 97.69 179 TRP A O 1
ATOM 1427 N N . ALA A 1 180 ? 0.929 7.275 14.866 1.00 98.25 180 ALA A N 1
ATOM 1428 C CA . ALA A 1 180 ? 0.843 6.885 16.266 1.00 98.25 180 ALA A CA 1
ATOM 1429 C C . ALA A 1 180 ? 1.009 5.371 16.426 1.00 98.25 180 ALA A C 1
ATOM 1431 O O . ALA A 1 180 ? 0.326 4.578 15.774 1.00 98.25 180 ALA A O 1
ATOM 1432 N N . VAL A 1 181 ? 1.879 4.964 17.345 1.00 98.31 181 VAL A N 1
ATOM 1433 C CA . VAL A 1 181 ? 2.008 3.581 17.802 1.00 98.31 181 VAL A CA 1
ATOM 1434 C C . VAL A 1 181 ? 1.170 3.429 19.067 1.00 98.31 181 VAL A C 1
ATOM 1436 O O . VAL A 1 181 ? 1.474 4.017 20.108 1.00 98.31 181 VAL A O 1
ATOM 1439 N N . LEU A 1 182 ? 0.090 2.652 18.977 1.00 98.38 182 LEU A N 1
ATOM 1440 C CA . LEU A 1 182 ? -0.920 2.533 20.028 1.00 98.38 182 LEU A CA 1
ATOM 1441 C C . LEU A 1 182 ? -1.031 1.088 20.527 1.00 98.38 182 LEU A C 1
ATOM 1443 O O . LEU A 1 182 ? -1.175 0.152 19.744 1.00 98.38 182 LEU A O 1
ATOM 1447 N N . GLN A 1 183 ? -1.047 0.898 21.848 1.00 96.56 183 GLN A N 1
ATOM 1448 C CA . GLN A 1 183 ? -1.289 -0.398 22.486 1.00 96.56 183 GLN A CA 1
ATOM 1449 C C . GLN A 1 183 ? -2.614 -0.403 23.259 1.00 96.56 183 GLN A C 1
ATOM 1451 O O . GLN A 1 183 ? -2.806 0.357 24.213 1.00 96.56 183 GLN A O 1
ATOM 1456 N N . ARG A 1 184 ? -3.533 -1.301 22.891 1.00 94.88 184 ARG A N 1
ATOM 1457 C CA . ARG A 1 184 ? -4.850 -1.434 23.521 1.00 94.88 184 ARG A CA 1
ATOM 1458 C C . ARG A 1 184 ? -4.693 -1.929 24.953 1.00 94.88 184 ARG A C 1
ATOM 1460 O O . ARG A 1 184 ? -4.089 -2.970 25.221 1.00 94.88 184 ARG A O 1
ATOM 1467 N N . ARG A 1 185 ? -5.242 -1.195 25.922 1.00 94.12 185 ARG A N 1
ATOM 1468 C CA . ARG A 1 185 ? -4.974 -1.431 27.351 1.00 94.12 185 ARG A CA 1
ATOM 1469 C C . ARG A 1 185 ? -5.498 -2.774 27.846 1.00 94.12 185 ARG A C 1
ATOM 1471 O O . ARG A 1 185 ? -4.853 -3.352 28.725 1.00 94.12 185 ARG A O 1
ATOM 1478 N N . ARG A 1 186 ? -6.626 -3.245 27.300 1.00 90.44 186 ARG A N 1
ATOM 1479 C CA . ARG A 1 186 ? -7.358 -4.437 27.769 1.00 90.44 186 ARG A CA 1
ATOM 1480 C C . ARG A 1 186 ? -6.643 -5.761 27.474 1.00 90.44 186 ARG A C 1
ATOM 1482 O O . ARG A 1 186 ? -6.639 -6.639 28.325 1.00 90.44 186 ARG A O 1
ATOM 1489 N N . ASP A 1 187 ? -6.018 -5.876 26.303 1.00 89.12 187 ASP A N 1
ATOM 1490 C CA . ASP A 1 187 ? -5.473 -7.128 25.749 1.00 89.12 187 ASP A CA 1
ATOM 1491 C C . ASP A 1 187 ? -4.045 -6.989 25.188 1.00 89.12 187 ASP A C 1
ATOM 1493 O O . ASP A 1 187 ? -3.448 -7.976 24.768 1.00 89.12 187 ASP A O 1
ATOM 1497 N N . LYS A 1 188 ? -3.456 -5.787 25.251 1.00 92.19 188 LYS A N 1
ATOM 1498 C CA . LYS A 1 188 ? -2.086 -5.473 24.802 1.00 92.19 188 LYS A CA 1
ATOM 1499 C C . LYS A 1 188 ? -1.868 -5.631 23.292 1.00 92.19 188 LYS A C 1
ATOM 1501 O O . LYS A 1 188 ? -0.718 -5.622 22.835 1.00 92.19 188 LYS A O 1
ATOM 1506 N N . THR A 1 189 ? -2.941 -5.724 22.505 1.00 92.44 189 THR A N 1
ATOM 1507 C CA . THR A 1 189 ? -2.862 -5.665 21.042 1.00 92.44 189 THR A CA 1
ATOM 1508 C C . THR A 1 189 ? -2.280 -4.317 20.625 1.00 92.44 189 THR A C 1
ATOM 1510 O O . THR A 1 189 ? -2.757 -3.274 21.065 1.00 92.44 189 THR A O 1
ATOM 1513 N N . GLY A 1 190 ? -1.205 -4.344 19.840 1.00 95.12 190 GLY A N 1
ATOM 1514 C CA . GLY A 1 190 ? -0.542 -3.148 19.328 1.00 95.12 190 GLY A CA 1
ATOM 1515 C C . GLY A 1 190 ? -0.959 -2.876 17.890 1.00 95.12 190 GLY A C 1
ATOM 1516 O O . GLY A 1 190 ? -1.176 -3.825 17.143 1.00 95.12 190 GLY A O 1
ATOM 1517 N N . VAL A 1 191 ? -1.068 -1.608 17.512 1.00 98.12 191 VAL A N 1
ATOM 1518 C CA . VAL A 1 191 ? -1.336 -1.158 16.141 1.00 98.12 191 VAL A CA 1
ATOM 1519 C C . VAL A 1 191 ? -0.448 0.039 15.815 1.00 98.12 191 VAL A C 1
ATOM 1521 O O . VAL A 1 191 ? -0.091 0.813 16.706 1.00 98.12 191 VAL A O 1
ATOM 1524 N N . VAL A 1 192 ? -0.110 0.201 14.541 1.00 98.62 192 VAL A N 1
ATOM 1525 C CA . VAL A 1 192 ? 0.440 1.452 14.009 1.00 98.62 192 VAL A CA 1
ATOM 1526 C C . VAL A 1 192 ? -0.677 2.138 13.232 1.00 98.62 192 VAL A C 1
ATOM 1528 O O . VAL A 1 192 ? -1.371 1.492 12.450 1.00 98.62 192 VAL A O 1
ATOM 1531 N N . VAL A 1 193 ? -0.883 3.429 13.456 1.00 98.69 193 VAL A N 1
ATOM 1532 C CA . VAL A 1 193 ? -1.932 4.213 12.798 1.00 98.69 193 VAL A CA 1
ATOM 1533 C C . VAL A 1 193 ? -1.272 5.350 12.046 1.00 98.69 193 VAL A C 1
ATOM 1535 O O . VAL A 1 193 ? -0.553 6.133 12.659 1.00 98.69 193 VAL A O 1
ATOM 1538 N N . LEU A 1 194 ? -1.509 5.431 10.740 1.00 98.56 194 LEU A N 1
ATOM 1539 C CA . LEU A 1 194 ? -1.080 6.526 9.875 1.00 98.56 194 LEU A CA 1
ATOM 1540 C C . LEU A 1 194 ? -2.300 7.347 9.461 1.00 98.56 194 LEU A C 1
ATOM 1542 O O . LEU A 1 194 ? -3.347 6.790 9.126 1.00 98.56 194 LEU A O 1
ATOM 1546 N N . GLY A 1 195 ? -2.138 8.663 9.441 1.00 97.62 195 GLY A N 1
ATOM 1547 C CA . GLY A 1 195 ? -3.110 9.625 8.953 1.00 97.62 195 GLY A CA 1
ATOM 1548 C C . GLY A 1 195 ? -2.466 10.573 7.951 1.00 97.62 195 GLY A C 1
ATOM 1549 O O . GLY A 1 195 ? -1.416 11.149 8.230 1.00 97.62 195 GLY A O 1
ATOM 1550 N N . THR A 1 196 ? -3.056 10.718 6.766 1.00 96.38 196 THR A N 1
ATOM 1551 C CA . THR A 1 196 ? -2.469 11.529 5.691 1.00 96.38 196 THR A CA 1
ATOM 1552 C C . THR A 1 196 ? -3.520 12.208 4.817 1.00 96.38 196 THR A C 1
ATOM 1554 O O . THR A 1 196 ? -4.693 11.836 4.822 1.00 96.38 196 THR A O 1
ATOM 1557 N N . HIS A 1 197 ? -3.073 13.207 4.060 1.00 93.94 197 HIS A N 1
ATOM 1558 C CA . HIS A 1 197 ? -3.850 13.923 3.058 1.00 93.94 197 HIS A CA 1
ATOM 1559 C C . HIS A 1 197 ? -2.936 14.260 1.853 1.00 93.94 197 HIS A C 1
ATOM 1561 O O . HIS A 1 197 ? -2.415 15.377 1.766 1.00 93.94 197 HIS A O 1
ATOM 1567 N N . PRO A 1 198 ? -2.684 13.316 0.921 1.00 90.94 198 PRO A N 1
ATOM 1568 C CA . PRO A 1 198 ? -1.926 13.563 -0.312 1.00 90.94 198 PRO A CA 1
ATOM 1569 C C . PRO A 1 198 ? -2.587 14.603 -1.233 1.00 90.94 198 PRO A C 1
ATOM 1571 O O . PRO A 1 198 ? -3.777 14.900 -1.125 1.00 90.94 198 PRO A O 1
ATOM 1574 N N . TRP A 1 199 ? -1.814 15.157 -2.173 1.00 81.94 199 TRP A N 1
ATOM 1575 C CA . TRP A 1 199 ? -2.288 16.217 -3.070 1.00 81.94 199 TRP A CA 1
ATOM 1576 C C . TRP A 1 199 ? -3.435 15.812 -3.996 1.00 81.94 199 TRP A C 1
ATOM 1578 O O . TRP A 1 199 ? -3.405 14.775 -4.658 1.00 81.94 199 TRP A O 1
ATOM 1588 N N . CYS A 1 200 ? -4.372 16.745 -4.152 1.00 73.00 200 CYS A N 1
ATOM 1589 C CA . CYS A 1 200 ? -5.508 16.633 -5.051 1.00 73.00 200 CYS A CA 1
ATOM 1590 C C . CYS A 1 200 ? -5.242 17.112 -6.488 1.00 73.00 200 CYS A C 1
ATOM 1592 O O . CYS A 1 200 ? -4.203 17.678 -6.838 1.00 73.00 200 CYS A O 1
ATOM 1594 N N . CYS A 1 201 ? -6.287 16.970 -7.308 1.00 65.19 201 CYS A N 1
ATOM 1595 C CA . CYS A 1 201 ? -6.633 17.901 -8.389 1.00 65.19 201 CYS A CA 1
ATOM 1596 C C . CYS A 1 201 ? -5.672 18.039 -9.585 1.00 65.19 201 CYS A C 1
ATOM 1598 O O . CYS A 1 201 ? -5.924 18.865 -10.464 1.00 65.19 201 CYS A O 1
ATOM 1600 N N . THR A 1 202 ? -4.605 17.243 -9.671 1.00 60.22 202 THR A N 1
ATOM 1601 C CA . THR A 1 202 ? -3.713 17.206 -10.841 1.00 60.22 202 THR A CA 1
ATOM 1602 C C . THR A 1 202 ? -3.940 15.929 -11.643 1.00 60.22 202 THR A C 1
ATOM 1604 O O . THR A 1 202 ? -4.633 15.927 -12.660 1.00 60.22 202 THR A O 1
ATOM 1607 N N . ASN A 1 203 ? -3.360 14.829 -11.182 1.00 70.50 203 ASN A N 1
ATOM 1608 C CA . ASN A 1 203 ? -3.602 13.472 -11.631 1.00 70.50 203 ASN A CA 1
ATOM 1609 C C . ASN A 1 203 ? -3.201 12.508 -10.490 1.00 70.50 203 ASN A C 1
ATOM 1611 O O . ASN A 1 203 ? -2.826 12.954 -9.417 1.00 70.50 203 ASN A O 1
ATOM 1615 N N . ASP A 1 204 ? -3.292 11.200 -10.709 1.00 80.44 204 ASP A N 1
ATOM 1616 C CA . ASP A 1 204 ? -3.074 10.176 -9.667 1.00 80.44 204 ASP A CA 1
ATOM 1617 C C . ASP A 1 204 ? -1.585 9.911 -9.317 1.00 80.44 204 ASP A C 1
ATOM 1619 O O . ASP A 1 204 ? -1.280 9.176 -8.386 1.00 80.44 204 ASP A O 1
ATOM 1623 N N . GLU A 1 205 ? -0.629 10.480 -10.064 1.00 83.06 205 GLU A N 1
ATOM 1624 C CA . GLU A 1 205 ? 0.811 10.238 -9.873 1.00 83.06 205 GLU A CA 1
ATOM 1625 C C . GLU A 1 205 ? 1.390 10.723 -8.529 1.00 83.06 205 GLU A C 1
ATOM 1627 O O . GLU A 1 205 ? 2.178 9.975 -7.952 1.00 83.06 205 GLU A O 1
ATOM 1632 N N . PRO A 1 206 ? 1.043 11.909 -7.986 1.00 86.69 206 PRO A N 1
ATOM 1633 C CA . PRO A 1 206 ? 1.529 12.326 -6.670 1.00 86.69 206 PRO A CA 1
ATOM 1634 C C . PRO A 1 206 ? 1.057 11.375 -5.567 1.00 86.69 206 PRO A C 1
ATOM 1636 O O . PRO A 1 206 ? 1.833 11.023 -4.692 1.00 86.69 206 PRO A O 1
ATOM 1639 N N . ILE A 1 207 ? -0.181 10.885 -5.664 1.00 87.69 207 ILE A N 1
ATOM 1640 C CA . ILE A 1 207 ? -0.787 9.966 -4.692 1.00 87.69 207 ILE A CA 1
ATOM 1641 C C . ILE A 1 207 ? -0.115 8.588 -4.787 1.00 87.69 207 ILE A C 1
ATOM 1643 O O . ILE A 1 207 ? 0.200 7.980 -3.771 1.00 87.69 207 ILE A O 1
ATOM 1647 N N . LEU A 1 208 ? 0.195 8.123 -6.004 1.00 87.38 208 LEU A N 1
ATOM 1648 C CA . LEU A 1 208 ? 1.018 6.930 -6.237 1.00 87.38 208 LEU A CA 1
ATOM 1649 C C . LEU A 1 208 ? 2.430 7.048 -5.624 1.00 87.38 208 LEU A C 1
ATOM 1651 O O . LEU A 1 208 ? 2.937 6.056 -5.101 1.00 87.38 208 LEU A O 1
ATOM 1655 N N . ARG A 1 209 ? 3.049 8.241 -5.643 1.00 88.19 209 ARG A N 1
ATOM 1656 C CA . ARG A 1 209 ? 4.331 8.513 -4.956 1.00 88.19 209 ARG A CA 1
ATOM 1657 C C . ARG A 1 209 ? 4.168 8.507 -3.446 1.00 88.19 209 ARG A C 1
ATOM 1659 O O . ARG A 1 209 ? 4.882 7.763 -2.795 1.00 88.19 209 ARG A O 1
ATOM 1666 N N . THR A 1 210 ? 3.182 9.217 -2.900 1.00 91.38 210 THR A N 1
ATOM 1667 C CA . THR A 1 210 ? 2.915 9.195 -1.455 1.00 91.38 210 THR A CA 1
ATOM 1668 C C . THR A 1 210 ? 2.640 7.778 -0.951 1.00 91.38 210 THR A C 1
ATOM 1670 O O . THR A 1 210 ? 3.154 7.397 0.091 1.00 91.38 210 THR A O 1
ATOM 1673 N N . VAL A 1 211 ? 1.899 6.952 -1.698 1.00 92.06 211 VAL A N 1
ATOM 1674 C CA . VAL A 1 211 ? 1.680 5.541 -1.339 1.00 92.06 211 VAL A CA 1
ATOM 1675 C C . VAL A 1 211 ? 2.973 4.726 -1.371 1.00 92.06 211 VAL A C 1
ATOM 1677 O O . VAL A 1 211 ? 3.209 3.951 -0.448 1.00 92.06 211 VAL A O 1
ATOM 1680 N N . GLN A 1 212 ? 3.789 4.866 -2.420 1.00 91.19 212 GLN A N 1
ATOM 1681 C CA . GLN A 1 212 ? 4.962 4.013 -2.611 1.00 91.19 212 GLN A CA 1
ATOM 1682 C C . GLN A 1 212 ? 6.177 4.437 -1.783 1.00 91.19 212 GLN A C 1
ATOM 1684 O O . GLN A 1 212 ? 6.884 3.585 -1.254 1.00 91.19 212 GLN A O 1
ATOM 1689 N N . ASP A 1 213 ? 6.424 5.738 -1.722 1.00 86.75 213 ASP A N 1
ATOM 1690 C CA . ASP A 1 213 ? 7.664 6.318 -1.238 1.00 86.75 213 ASP A CA 1
ATOM 1691 C C . ASP A 1 213 ? 7.461 6.766 0.231 1.00 86.75 213 ASP A C 1
ATOM 1693 O O . ASP A 1 213 ? 8.092 6.212 1.128 1.00 86.75 213 ASP A O 1
ATOM 1697 N N . ASP A 1 214 ? 6.487 7.645 0.513 1.00 94.94 214 ASP A N 1
ATOM 1698 C CA . ASP A 1 214 ? 6.280 8.230 1.855 1.00 94.94 214 ASP A CA 1
ATOM 1699 C C . ASP A 1 214 ? 5.568 7.297 2.865 1.00 94.94 214 ASP A C 1
ATOM 1701 O O . ASP A 1 214 ? 6.037 7.101 3.988 1.00 94.94 214 ASP A O 1
ATOM 1705 N N . ILE A 1 215 ? 4.424 6.696 2.500 1.00 95.69 215 ILE A N 1
ATOM 1706 C CA . ILE A 1 215 ? 3.656 5.812 3.402 1.00 95.69 215 ILE A CA 1
ATOM 1707 C C . ILE A 1 215 ? 4.472 4.556 3.722 1.00 95.69 215 ILE A C 1
ATOM 1709 O O . ILE A 1 215 ? 4.486 4.119 4.875 1.00 95.69 215 ILE A O 1
ATOM 1713 N N . MET A 1 216 ? 5.184 3.986 2.743 1.00 95.06 216 MET A N 1
ATOM 1714 C CA . MET A 1 216 ? 6.021 2.812 2.999 1.00 95.06 216 MET A CA 1
ATOM 1715 C C . MET A 1 216 ? 7.259 3.131 3.836 1.00 95.06 216 MET A C 1
ATOM 1717 O O . MET A 1 216 ? 7.625 2.283 4.646 1.00 95.06 216 MET A O 1
ATOM 1721 N N . GLU A 1 217 ? 7.873 4.313 3.710 1.00 91.62 217 GLU A N 1
ATOM 1722 C CA . GLU A 1 217 ? 8.983 4.725 4.584 1.00 91.62 217 GLU A CA 1
ATOM 1723 C C . GLU A 1 217 ? 8.548 4.704 6.058 1.00 91.62 217 GLU A C 1
ATOM 1725 O O . GLU A 1 217 ? 9.142 3.986 6.870 1.00 91.62 217 GLU A O 1
ATOM 1730 N N . VAL A 1 218 ? 7.434 5.373 6.385 1.00 93.50 218 VAL A N 1
ATOM 1731 C CA . VAL A 1 218 ? 6.871 5.373 7.746 1.00 93.50 218 VAL A CA 1
ATOM 1732 C C . VAL A 1 218 ? 6.520 3.953 8.198 1.00 93.50 218 VAL A C 1
ATOM 1734 O O . VAL A 1 218 ? 6.882 3.548 9.304 1.00 93.50 218 VAL A O 1
ATOM 1737 N N . ILE A 1 219 ? 5.848 3.160 7.357 1.00 94.31 219 ILE A N 1
ATOM 1738 C CA . ILE A 1 219 ? 5.471 1.781 7.702 1.00 94.31 219 ILE A CA 1
ATOM 1739 C C . ILE A 1 219 ? 6.695 0.912 7.983 1.00 94.31 219 ILE A C 1
ATOM 1741 O O . ILE A 1 219 ? 6.679 0.159 8.954 1.00 94.31 219 ILE A O 1
ATOM 1745 N N . GLN A 1 220 ? 7.754 1.008 7.181 1.00 88.69 220 GLN A N 1
ATOM 1746 C CA . GLN A 1 220 ? 8.973 0.223 7.367 1.00 88.69 220 GLN A CA 1
ATOM 1747 C C . GLN A 1 220 ? 9.732 0.653 8.629 1.00 88.69 220 GLN A C 1
ATOM 1749 O O . GLN A 1 220 ? 10.165 -0.211 9.397 1.00 88.69 220 GLN A O 1
ATOM 1754 N N . GLU A 1 221 ? 9.820 1.958 8.908 1.00 92.94 221 GLU A N 1
ATOM 1755 C CA . GLU A 1 221 ? 10.422 2.488 10.137 1.00 92.94 221 GLU A CA 1
ATOM 1756 C C . GLU A 1 221 ? 9.663 2.009 11.391 1.00 92.94 221 GLU A C 1
ATOM 1758 O O . GLU A 1 221 ? 10.270 1.528 12.357 1.00 92.94 221 GLU A O 1
ATOM 1763 N N . GLN A 1 222 ? 8.324 2.070 11.377 1.00 94.62 222 GLN A N 1
ATOM 1764 C CA . GLN A 1 222 ? 7.518 1.574 12.495 1.00 94.62 222 GLN A CA 1
ATOM 1765 C C . GLN A 1 222 ? 7.537 0.045 12.587 1.00 94.62 222 GLN A C 1
ATOM 1767 O O . GLN A 1 222 ? 7.636 -0.487 13.689 1.00 94.62 222 GLN A O 1
ATOM 1772 N N . ARG A 1 223 ? 7.524 -0.688 11.466 1.00 89.00 223 ARG A N 1
ATOM 1773 C CA . ARG A 1 223 ? 7.633 -2.160 11.426 1.00 89.00 223 ARG A CA 1
ATOM 1774 C C . ARG A 1 223 ? 8.971 -2.643 11.990 1.00 89.00 223 ARG A C 1
ATOM 1776 O O . ARG A 1 223 ? 8.989 -3.671 12.663 1.00 89.00 223 ARG A O 1
ATOM 1783 N N . ALA A 1 224 ? 10.065 -1.908 11.783 1.00 87.06 224 ALA A N 1
ATOM 1784 C CA . ALA A 1 224 ? 11.373 -2.236 12.351 1.00 87.06 224 ALA A CA 1
ATOM 1785 C C . ALA A 1 224 ? 11.405 -2.120 13.889 1.00 87.06 224 ALA A C 1
ATOM 1787 O O . ALA A 1 224 ? 12.035 -2.943 14.555 1.00 87.06 224 ALA A O 1
ATOM 1788 N N . ARG A 1 225 ? 10.700 -1.132 14.463 1.00 92.06 225 ARG A N 1
ATOM 1789 C CA . ARG A 1 225 ? 10.567 -0.944 15.923 1.00 92.06 225 ARG A CA 1
ATOM 1790 C C . ARG A 1 225 ? 9.477 -1.823 16.553 1.00 92.06 225 ARG A C 1
ATOM 1792 O O . ARG A 1 225 ? 9.652 -2.337 17.658 1.00 92.06 225 ARG A O 1
ATOM 1799 N N . HIS A 1 226 ? 8.375 -2.027 15.837 1.00 91.56 226 HIS A N 1
ATOM 1800 C CA . HIS A 1 226 ? 7.147 -2.685 16.289 1.00 91.56 226 HIS A CA 1
ATOM 1801 C C . HIS A 1 226 ? 6.739 -3.814 15.313 1.00 91.56 226 HIS A C 1
ATOM 1803 O O . HIS A 1 226 ? 5.678 -3.760 14.681 1.00 91.56 226 HIS A O 1
ATOM 1809 N N . PRO A 1 227 ? 7.545 -4.890 15.187 1.00 86.44 227 PRO A N 1
ATOM 1810 C CA . PRO A 1 227 ? 7.350 -5.928 14.166 1.00 86.44 227 PRO A CA 1
ATOM 1811 C C . PRO A 1 227 ? 6.014 -6.680 14.261 1.00 86.44 227 PRO A C 1
ATOM 1813 O O . PRO A 1 227 ? 5.581 -7.281 13.286 1.00 86.44 227 PRO A O 1
ATOM 1816 N N . GLN A 1 228 ? 5.349 -6.632 15.418 1.00 89.00 228 GLN A N 1
ATOM 1817 C CA . GLN A 1 228 ? 4.084 -7.322 15.696 1.00 89.00 228 GLN A CA 1
ATOM 1818 C C . GLN A 1 228 ? 2.828 -6.441 15.545 1.00 89.00 228 GLN A C 1
ATOM 1820 O O . GLN A 1 228 ? 1.747 -6.895 15.911 1.00 89.00 228 GLN A O 1
ATOM 1825 N N . TYR A 1 229 ? 2.949 -5.173 15.131 1.00 95.62 229 TYR A N 1
ATOM 1826 C CA . TYR A 1 229 ? 1.841 -4.206 15.199 1.00 95.62 229 TYR A CA 1
ATOM 1827 C C . TYR A 1 229 ? 1.277 -3.958 13.795 1.00 95.62 229 TYR A C 1
ATOM 1829 O O . TYR A 1 229 ? 1.930 -3.257 13.021 1.00 95.62 229 TYR A O 1
ATOM 1837 N N . PRO A 1 230 ? 0.120 -4.522 13.414 1.00 96.94 230 PRO A N 1
ATOM 1838 C CA . PRO A 1 230 ? -0.469 -4.256 12.106 1.00 96.94 230 PRO A CA 1
ATOM 1839 C C . PRO A 1 230 ? -0.791 -2.769 11.906 1.00 96.94 230 PRO A C 1
ATOM 1841 O O . PRO A 1 230 ? -1.054 -2.040 12.870 1.00 96.94 230 PRO A O 1
ATOM 1844 N N . VAL A 1 231 ? -0.770 -2.336 10.649 1.00 98.25 231 VAL A N 1
ATOM 1845 C CA . VAL A 1 231 ? -0.954 -0.944 10.238 1.00 98.25 231 VAL A CA 1
ATOM 1846 C C . VAL A 1 231 ? -2.406 -0.662 9.837 1.00 98.25 231 VAL A C 1
ATOM 1848 O O . VAL A 1 231 ? -3.004 -1.398 9.050 1.00 98.25 231 VAL A O 1
ATOM 1851 N N . ALA A 1 232 ? -2.943 0.460 10.311 1.00 98.75 232 ALA A N 1
ATOM 1852 C CA . ALA A 1 232 ? -4.075 1.144 9.695 1.00 98.75 232 ALA A CA 1
ATOM 1853 C C . ALA A 1 232 ? -3.590 2.416 8.983 1.00 98.75 232 ALA A C 1
ATOM 1855 O O . ALA A 1 232 ? -2.791 3.165 9.544 1.00 98.75 232 ALA A O 1
ATOM 1856 N N . VAL A 1 233 ? -4.093 2.677 7.775 1.00 98.81 233 VAL A N 1
ATOM 1857 C CA . VAL A 1 233 ? -3.838 3.917 7.023 1.00 98.81 233 VAL A CA 1
ATOM 1858 C C . VAL A 1 233 ? -5.169 4.621 6.786 1.00 98.81 233 VAL A C 1
ATOM 1860 O O . VAL A 1 233 ? -6.086 4.055 6.194 1.00 98.81 233 VAL A O 1
ATOM 1863 N N . LEU A 1 234 ? -5.290 5.846 7.280 1.00 98.69 234 LEU A N 1
ATOM 1864 C CA . LEU A 1 234 ? -6.493 6.663 7.208 1.00 98.69 234 LEU A CA 1
ATOM 1865 C C . LEU A 1 234 ? -6.186 7.941 6.426 1.00 98.69 234 LEU A C 1
ATOM 1867 O O . LEU A 1 234 ? -5.097 8.503 6.559 1.00 98.69 234 LEU A O 1
ATOM 1871 N N . GLY A 1 235 ? -7.139 8.424 5.641 1.00 96.44 235 GLY A N 1
ATOM 1872 C CA . GLY A 1 235 ? -6.991 9.717 4.987 1.00 96.44 235 GLY A CA 1
ATOM 1873 C C . GLY A 1 235 ? -8.046 10.024 3.939 1.00 96.44 235 GLY A C 1
ATOM 1874 O O . GLY A 1 235 ? -8.679 9.123 3.380 1.00 96.44 235 GLY A O 1
ATOM 1875 N N . ASP A 1 236 ? -8.158 11.311 3.628 1.00 95.50 236 ASP A N 1
ATOM 1876 C CA . ASP A 1 236 ? -8.608 11.773 2.321 1.00 95.50 236 ASP A CA 1
ATOM 1877 C C . ASP A 1 236 ? -7.474 11.530 1.322 1.00 95.50 236 ASP A C 1
ATOM 1879 O O . ASP A 1 236 ? -6.452 12.218 1.309 1.00 95.50 236 ASP A O 1
ATOM 1883 N N . MET A 1 237 ? -7.644 10.495 0.505 1.00 92.75 237 MET A N 1
ATOM 1884 C CA . MET A 1 237 ? -6.654 10.071 -0.475 1.00 92.75 237 MET A CA 1
ATOM 1885 C C . MET A 1 237 ? -6.716 10.890 -1.765 1.00 92.75 237 MET A C 1
ATOM 1887 O O . MET A 1 237 ? -5.883 10.665 -2.638 1.00 92.75 237 MET A O 1
ATOM 1891 N N . ASN A 1 238 ? -7.696 11.791 -1.930 1.00 88.56 238 ASN A N 1
ATOM 1892 C CA . ASN A 1 238 ? -7.933 12.567 -3.153 1.00 88.56 238 ASN A CA 1
ATOM 1893 C C . ASN A 1 238 ? -8.067 11.745 -4.457 1.00 88.56 238 ASN A C 1
ATOM 1895 O O . ASN A 1 238 ? -7.960 12.270 -5.571 1.00 88.56 238 ASN A O 1
ATOM 1899 N N . ALA A 1 239 ? -8.336 10.448 -4.327 1.00 85.62 239 ALA A N 1
ATOM 1900 C CA . ALA A 1 239 ? -8.406 9.480 -5.409 1.00 85.62 239 ALA A CA 1
ATOM 1901 C C . ALA A 1 239 ? -9.592 8.541 -5.190 1.00 85.62 239 ALA A C 1
ATOM 1903 O O . ALA A 1 239 ? -9.801 8.057 -4.082 1.00 85.62 239 ALA A O 1
ATOM 1904 N N . ASN A 1 240 ? -10.361 8.274 -6.248 1.00 83.62 240 ASN A N 1
ATOM 1905 C CA . ASN A 1 240 ? -11.516 7.382 -6.164 1.00 83.62 240 ASN A CA 1
ATOM 1906 C C . ASN A 1 240 ? -11.107 5.911 -5.996 1.00 83.62 240 ASN A C 1
ATOM 1908 O O . ASN A 1 240 ? -9.940 5.555 -6.191 1.00 83.62 240 ASN A O 1
ATOM 1912 N N . PHE A 1 241 ? -12.059 5.033 -5.677 1.00 81.75 241 PHE A N 1
ATOM 1913 C CA . PHE A 1 241 ? -11.764 3.625 -5.414 1.00 81.75 241 PHE A CA 1
ATOM 1914 C C . PHE A 1 241 ? -11.037 2.936 -6.583 1.00 81.75 241 PHE A C 1
ATOM 1916 O O . PHE A 1 241 ? -10.175 2.086 -6.350 1.00 81.75 241 PHE A O 1
ATOM 1923 N N . PHE A 1 242 ? -11.332 3.318 -7.828 1.00 79.38 242 PHE A N 1
ATOM 1924 C CA . PHE A 1 242 ? -10.739 2.749 -9.045 1.00 79.38 242 PHE A CA 1
ATOM 1925 C C . PHE A 1 242 ? -9.459 3.460 -9.528 1.00 79.38 242 PHE A C 1
ATOM 1927 O O . PHE A 1 242 ? -8.942 3.141 -10.603 1.00 79.38 242 PHE A O 1
ATOM 1934 N N . ALA A 1 243 ? -8.923 4.415 -8.768 1.00 80.12 243 ALA A N 1
ATOM 1935 C CA . ALA A 1 243 ? -7.657 5.059 -9.093 1.00 80.12 243 ALA A CA 1
ATOM 1936 C C . ALA A 1 243 ? -6.472 4.091 -8.930 1.00 80.12 243 ALA A C 1
ATOM 1938 O O . ALA A 1 243 ? -6.518 3.133 -8.155 1.00 80.12 243 ALA A O 1
ATOM 1939 N N . GLY A 1 244 ? -5.382 4.345 -9.655 1.00 75.62 244 GLY A N 1
ATOM 1940 C CA . GLY A 1 244 ? -4.184 3.509 -9.622 1.00 75.62 244 GLY A CA 1
ATOM 1941 C C . GLY A 1 244 ? -3.527 3.483 -8.243 1.00 75.62 244 GLY A C 1
ATOM 1942 O O . GLY A 1 244 ? -3.096 2.419 -7.815 1.00 75.62 244 GLY A O 1
ATOM 1943 N N . SER A 1 245 ? -3.510 4.608 -7.525 1.00 84.69 245 SER A N 1
ATOM 1944 C CA . SER A 1 245 ? -3.057 4.683 -6.126 1.00 84.69 245 SER A CA 1
ATOM 1945 C C . SER A 1 245 ? -3.856 3.772 -5.188 1.00 84.69 245 SER A C 1
ATOM 1947 O O . SER A 1 245 ? -3.284 3.086 -4.343 1.00 84.69 245 SER A O 1
ATOM 1949 N N . GLN A 1 246 ? -5.175 3.706 -5.368 1.00 90.25 246 GLN A N 1
ATOM 1950 C CA . GLN A 1 246 ? -6.061 2.912 -4.516 1.00 90.25 246 GLN A CA 1
ATOM 1951 C C . GLN A 1 246 ? -6.026 1.425 -4.888 1.00 90.25 246 GLN A C 1
ATOM 1953 O O . GLN A 1 246 ? -6.126 0.561 -4.018 1.00 90.25 246 GLN A O 1
ATOM 1958 N N . PHE A 1 247 ? -5.794 1.106 -6.164 1.00 77.44 247 PHE A N 1
ATOM 1959 C CA . PHE A 1 247 ? -5.412 -0.243 -6.572 1.00 77.44 247 PHE A CA 1
ATOM 1960 C C . PHE A 1 247 ? -4.050 -0.654 -5.997 1.00 77.44 247 PHE A C 1
ATOM 1962 O O . PHE A 1 247 ? -3.975 -1.721 -5.402 1.00 77.44 247 PHE A O 1
ATOM 1969 N N . LEU A 1 248 ? -3.021 0.201 -6.053 1.00 83.81 248 LEU A N 1
ATOM 1970 C CA . LEU A 1 248 ? -1.702 -0.066 -5.462 1.00 83.81 248 LEU A CA 1
ATOM 1971 C C . LEU A 1 248 ? -1.802 -0.397 -3.964 1.00 83.81 248 LEU A C 1
ATOM 1973 O O . LEU A 1 248 ? -1.219 -1.385 -3.528 1.00 83.81 248 LEU A O 1
ATOM 1977 N N . MET A 1 249 ? -2.605 0.355 -3.200 1.00 92.75 249 MET A N 1
ATOM 1978 C CA . MET A 1 249 ? -2.888 0.048 -1.790 1.00 92.75 249 MET A CA 1
ATOM 1979 C C . MET A 1 249 ? -3.485 -1.357 -1.591 1.00 92.75 249 MET A C 1
ATOM 1981 O O . MET A 1 249 ? -3.135 -2.043 -0.634 1.00 92.75 249 MET A O 1
ATOM 1985 N N . ARG A 1 250 ? -4.388 -1.815 -2.468 1.00 92.25 250 ARG A N 1
ATOM 1986 C CA . ARG A 1 250 ? -5.119 -3.087 -2.285 1.00 92.25 250 ARG A CA 1
ATOM 1987 C C . ARG A 1 250 ? -4.442 -4.314 -2.893 1.00 92.25 250 ARG A C 1
ATOM 1989 O O . ARG A 1 250 ? -4.575 -5.411 -2.354 1.00 92.25 250 ARG A O 1
ATOM 1996 N N . GLU A 1 251 ? -3.763 -4.129 -4.016 1.00 80.69 251 GLU A N 1
ATOM 1997 C CA . GLU A 1 251 ? -3.146 -5.175 -4.841 1.00 80.69 251 GLU A CA 1
ATOM 1998 C C . GLU A 1 251 ? -1.640 -5.301 -4.563 1.00 80.69 251 GLU A C 1
ATOM 2000 O O . GLU A 1 251 ? -1.033 -6.315 -4.894 1.00 80.69 251 GLU A O 1
ATOM 2005 N N . GLY A 1 252 ? -1.023 -4.294 -3.935 1.00 65.31 252 GLY A N 1
ATOM 2006 C CA . GLY A 1 252 ? 0.410 -4.256 -3.637 1.00 65.31 252 GLY A CA 1
ATOM 2007 C C . GLY A 1 252 ? 1.277 -3.873 -4.836 1.00 65.31 252 GLY A C 1
ATOM 2008 O O . GLY A 1 252 ? 2.388 -3.383 -4.654 1.00 65.31 252 GLY A O 1
ATOM 2009 N N . THR A 1 253 ? 0.765 -4.016 -6.058 1.00 66.44 253 THR A N 1
ATOM 2010 C CA . THR A 1 253 ? 1.378 -3.527 -7.298 1.00 66.44 253 THR A CA 1
ATOM 2011 C C . THR A 1 253 ? 0.347 -2.811 -8.162 1.00 66.44 253 THR A C 1
ATOM 2013 O O . THR A 1 253 ? -0.854 -3.058 -8.055 1.00 66.44 253 THR A O 1
ATOM 2016 N N . ARG A 1 254 ? 0.796 -1.901 -9.035 1.00 80.19 254 ARG A N 1
ATOM 2017 C CA . ARG A 1 254 ? -0.066 -1.334 -10.079 1.00 80.19 254 ARG A CA 1
ATOM 2018 C C . ARG A 1 254 ? 0.718 -0.795 -11.271 1.00 80.19 254 ARG A C 1
ATOM 2020 O O . ARG A 1 254 ? 1.632 0.008 -11.105 1.00 80.19 254 ARG A O 1
ATOM 2027 N N . ARG A 1 255 ? 0.264 -1.104 -12.489 1.00 67.81 255 ARG A N 1
ATOM 2028 C CA . ARG A 1 255 ? 0.663 -0.389 -13.712 1.00 67.81 255 ARG A CA 1
ATOM 2029 C C . ARG A 1 255 ? -0.122 0.925 -13.810 1.00 67.81 255 ARG A C 1
ATOM 2031 O O . ARG A 1 255 ? -1.333 0.906 -14.026 1.00 67.81 255 ARG A O 1
ATOM 2038 N N . ALA A 1 256 ? 0.535 2.078 -13.662 1.00 64.00 256 ALA A N 1
ATOM 2039 C CA . ALA A 1 256 ? -0.131 3.384 -13.760 1.00 64.00 256 ALA A CA 1
ATOM 2040 C C . ALA A 1 256 ? 0.817 4.502 -14.227 1.00 64.00 256 ALA A C 1
ATOM 2042 O O . ALA A 1 256 ? 2.004 4.510 -13.915 1.00 64.00 256 ALA A O 1
ATOM 2043 N N . ARG A 1 257 ? 0.291 5.493 -14.963 1.00 73.12 257 ARG A N 1
ATOM 2044 C CA . ARG A 1 257 ? 1.046 6.699 -15.388 1.00 73.12 257 ARG A CA 1
ATOM 2045 C C . ARG A 1 257 ? 2.335 6.407 -16.180 1.00 73.12 257 ARG A C 1
ATOM 2047 O O . ARG A 1 257 ? 3.279 7.182 -16.151 1.00 73.12 257 ARG A O 1
ATOM 2054 N N . GLY A 1 258 ? 2.393 5.292 -16.910 1.00 55.38 258 GLY A N 1
ATOM 2055 C CA . GLY A 1 258 ? 3.554 4.948 -17.739 1.00 55.38 258 GLY A CA 1
ATOM 2056 C C . GLY A 1 258 ? 4.703 4.253 -17.000 1.00 55.38 258 GLY A C 1
ATOM 2057 O O . GLY A 1 258 ? 5.545 3.660 -17.668 1.00 55.38 258 GLY A O 1
ATOM 2058 N N . ARG A 1 259 ? 4.655 4.118 -15.664 1.00 67.44 259 ARG A N 1
ATOM 2059 C CA . ARG A 1 259 ? 5.551 3.245 -14.869 1.00 67.44 259 ARG A CA 1
ATOM 2060 C C . ARG A 1 259 ? 4.802 2.178 -14.057 1.00 67.44 259 ARG A C 1
ATOM 2062 O O . ARG A 1 259 ? 3.572 2.194 -13.971 1.00 67.44 259 ARG A O 1
ATOM 2069 N N . ASP A 1 260 ? 5.553 1.243 -13.507 1.00 68.44 260 ASP A N 1
ATOM 2070 C CA . ASP A 1 260 ? 5.073 0.325 -12.484 1.00 68.44 260 ASP A CA 1
ATOM 2071 C C . ASP A 1 260 ? 5.278 0.932 -11.094 1.00 68.44 260 ASP A C 1
ATOM 2073 O O . ASP A 1 260 ? 6.133 1.807 -10.881 1.00 68.44 260 ASP A O 1
ATOM 2077 N N . TRP A 1 261 ? 4.435 0.489 -10.172 1.00 81.31 261 TRP A N 1
ATOM 2078 C CA . TRP A 1 261 ? 4.443 0.870 -8.769 1.00 81.31 261 TRP A CA 1
ATOM 2079 C C . TRP A 1 261 ? 4.303 -0.394 -7.931 1.00 81.31 261 TRP A C 1
ATOM 2081 O O . TRP A 1 261 ? 3.522 -1.277 -8.292 1.00 81.31 261 TRP A O 1
ATOM 2091 N N . SER A 1 262 ? 5.049 -0.487 -6.834 1.00 76.56 262 SER A N 1
ATOM 2092 C CA . SER A 1 262 ? 5.010 -1.643 -5.938 1.00 76.56 262 SER A CA 1
ATOM 2093 C C . SER A 1 262 ? 5.241 -1.228 -4.494 1.00 76.56 262 SER A C 1
ATOM 2095 O O . SER A 1 262 ? 6.216 -0.547 -4.190 1.00 76.56 262 SER A O 1
ATOM 2097 N N . ILE A 1 263 ? 4.353 -1.686 -3.618 1.00 80.25 263 ILE A N 1
ATOM 2098 C CA . ILE A 1 263 ? 4.471 -1.621 -2.160 1.00 80.25 263 ILE A CA 1
ATOM 2099 C C . ILE A 1 263 ? 4.569 -3.020 -1.536 1.00 80.25 263 ILE A C 1
ATOM 2101 O O . ILE A 1 263 ? 4.443 -3.167 -0.323 1.00 80.25 263 ILE A O 1
ATOM 2105 N N . LEU A 1 264 ? 4.797 -4.070 -2.336 1.00 65.94 264 LEU A N 1
ATOM 2106 C CA . LEU A 1 264 ? 4.955 -5.432 -1.818 1.00 65.94 264 LEU A CA 1
ATOM 2107 C C . LEU A 1 264 ? 6.091 -5.514 -0.772 1.00 65.94 264 LEU A C 1
ATOM 2109 O O . LEU A 1 264 ? 7.124 -4.864 -0.936 1.00 65.94 264 LEU A O 1
ATOM 2113 N N . PRO A 1 265 ? 5.935 -6.319 0.299 1.00 84.56 265 PRO A N 1
ATOM 2114 C CA . PRO A 1 265 ? 4.866 -7.295 0.541 1.00 84.56 265 PRO A CA 1
ATOM 2115 C C . PRO A 1 265 ? 3.585 -6.708 1.165 1.00 84.56 265 PRO A C 1
ATOM 2117 O O . PRO A 1 265 ? 2.718 -7.473 1.599 1.00 84.56 265 PRO A O 1
ATOM 2120 N N . TYR A 1 266 ? 3.452 -5.382 1.254 1.00 87.69 266 TYR A N 1
ATOM 2121 C CA . TYR A 1 266 ? 2.290 -4.745 1.865 1.00 87.69 266 TYR A CA 1
ATOM 2122 C C . TYR A 1 266 ? 1.071 -4.761 0.934 1.00 87.69 266 TYR A C 1
ATOM 2124 O O . TYR A 1 266 ? 1.164 -4.444 -0.249 1.00 87.69 266 TYR A O 1
ATOM 2132 N N . THR A 1 267 ? -0.088 -5.121 1.483 1.00 79.19 267 THR A N 1
ATOM 2133 C CA . THR A 1 267 ? -1.404 -4.932 0.851 1.00 79.19 267 THR A CA 1
ATOM 2134 C C . THR A 1 267 ? -2.418 -4.550 1.919 1.00 79.19 267 THR A C 1
ATOM 2136 O O . THR A 1 267 ? -2.292 -4.953 3.078 1.00 79.19 267 THR A O 1
ATOM 2139 N N . PHE A 1 268 ? -3.445 -3.797 1.536 1.00 96.50 268 PHE A N 1
ATOM 2140 C CA . PHE A 1 268 ? -4.450 -3.259 2.445 1.00 96.50 268 PHE A CA 1
ATOM 2141 C C . PHE A 1 268 ? -5.871 -3.609 2.001 1.00 96.50 268 PHE A C 1
ATOM 2143 O O . PHE A 1 268 ? -6.190 -3.689 0.817 1.00 96.50 268 PHE A O 1
ATOM 2150 N N . LYS A 1 269 ? -6.772 -3.777 2.965 1.00 91.19 269 LYS A N 1
ATOM 2151 C CA . LYS A 1 269 ? -8.211 -3.878 2.727 1.00 91.19 269 LYS A CA 1
ATOM 2152 C C . LYS A 1 269 ? -8.862 -2.526 3.012 1.00 91.19 269 LYS A C 1
ATOM 2154 O O . LYS A 1 269 ? -8.744 -2.028 4.127 1.00 91.19 269 LYS A O 1
ATOM 2159 N N . ASP A 1 270 ? -9.568 -1.960 2.030 1.00 94.50 270 ASP A N 1
ATOM 2160 C CA . ASP A 1 270 ? -10.513 -0.857 2.272 1.00 94.50 270 ASP A CA 1
ATOM 2161 C C . ASP A 1 270 ? -11.628 -1.386 3.178 1.00 94.50 270 ASP A C 1
ATOM 2163 O O . ASP A 1 270 ? -12.306 -2.354 2.817 1.00 94.50 270 ASP A O 1
ATOM 2167 N N . SER A 1 271 ? -11.812 -0.783 4.354 1.00 95.00 271 SER A N 1
ATOM 2168 C CA . SER A 1 271 ? -12.837 -1.220 5.301 1.00 95.00 271 SER A CA 1
ATOM 2169 C C . SER A 1 271 ? -14.243 -1.114 4.717 1.00 95.00 271 SER A C 1
ATOM 2171 O O . SER A 1 271 ? -15.104 -1.908 5.086 1.00 95.00 271 SER A O 1
ATOM 2173 N N . TYR A 1 272 ? -14.475 -0.163 3.804 1.00 94.50 272 TYR A N 1
ATOM 2174 C CA . TYR A 1 272 ? -15.798 0.081 3.238 1.00 94.50 272 TYR A CA 1
ATOM 2175 C C . TYR A 1 272 ? -16.180 -0.921 2.145 1.00 94.50 272 TYR A C 1
ATOM 2177 O O . TYR A 1 272 ? -17.368 -1.173 1.952 1.00 94.50 272 TYR A O 1
ATOM 2185 N N . ASN A 1 273 ? -15.201 -1.548 1.481 1.00 88.44 273 ASN A N 1
ATOM 2186 C CA . ASN A 1 273 ? -15.418 -2.557 0.440 1.00 88.44 273 ASN A CA 1
ATOM 2187 C C . ASN A 1 273 ? -15.768 -3.934 1.047 1.00 88.44 273 ASN A C 1
ATOM 2189 O O . ASN A 1 273 ? -14.999 -4.899 0.986 1.00 88.44 273 ASN A O 1
ATOM 2193 N N . ILE A 1 274 ? -16.930 -3.988 1.697 1.00 82.25 274 ILE A N 1
ATOM 2194 C CA . ILE A 1 274 ? -17.547 -5.152 2.345 1.00 82.25 274 ILE A CA 1
ATOM 2195 C C . ILE A 1 274 ? -19.068 -5.112 2.134 1.00 82.25 274 ILE A C 1
ATOM 2197 O O . ILE A 1 274 ? -19.611 -4.085 1.737 1.00 82.25 274 ILE A O 1
ATOM 2201 N N . ASN A 1 275 ? -19.771 -6.206 2.444 1.00 82.50 275 ASN A N 1
ATOM 2202 C CA . ASN A 1 275 ? -21.241 -6.251 2.552 1.00 82.50 275 ASN A CA 1
ATOM 2203 C C . ASN A 1 275 ? -22.018 -5.730 1.319 1.00 82.50 275 ASN A C 1
ATOM 2205 O O . ASN A 1 275 ? -23.154 -5.280 1.450 1.00 82.50 275 ASN A O 1
ATOM 2209 N N . ASN A 1 276 ? -21.419 -5.803 0.124 1.00 82.50 276 ASN A N 1
ATOM 2210 C CA . ASN A 1 276 ? -21.930 -5.222 -1.125 1.00 82.50 276 ASN A CA 1
ATOM 2211 C C . ASN A 1 276 ? -22.204 -3.704 -1.054 1.00 82.50 276 ASN A C 1
ATOM 2213 O O . ASN A 1 276 ? -23.055 -3.194 -1.787 1.00 82.50 276 ASN A O 1
ATOM 2217 N N . ASN A 1 277 ? -21.484 -2.977 -0.193 1.00 85.25 277 ASN A N 1
ATOM 2218 C CA . ASN A 1 277 ? -21.407 -1.521 -0.266 1.00 85.25 277 ASN A CA 1
ATOM 2219 C C . ASN A 1 277 ? -20.929 -1.096 -1.662 1.00 85.25 277 ASN A C 1
ATOM 2221 O O . ASN A 1 277 ? -20.048 -1.730 -2.242 1.00 85.25 277 ASN A O 1
ATOM 2225 N N . ASP A 1 278 ? -21.475 0.004 -2.178 1.00 84.38 278 ASP A N 1
ATOM 2226 C CA . ASP A 1 278 ? -20.944 0.659 -3.373 1.00 84.38 278 ASP A CA 1
ATOM 2227 C C . ASP A 1 278 ? -19.542 1.214 -3.048 1.00 84.38 278 ASP A C 1
ATOM 2229 O O . ASP A 1 278 ? -19.432 2.113 -2.208 1.00 84.38 278 ASP A O 1
ATOM 2233 N N . PRO A 1 279 ? -18.464 0.685 -3.658 1.00 74.62 279 PRO A N 1
ATOM 2234 C CA . PRO A 1 279 ? -17.102 1.035 -3.277 1.00 74.62 279 PRO A CA 1
ATOM 2235 C C . PRO A 1 279 ? -16.735 2.481 -3.636 1.00 74.62 279 PRO A C 1
ATOM 2237 O O . PRO A 1 279 ? -15.777 3.001 -3.075 1.00 74.62 279 PRO A O 1
ATOM 2240 N N . ASP A 1 280 ? -17.502 3.142 -4.512 1.00 81.31 280 ASP A N 1
ATOM 2241 C CA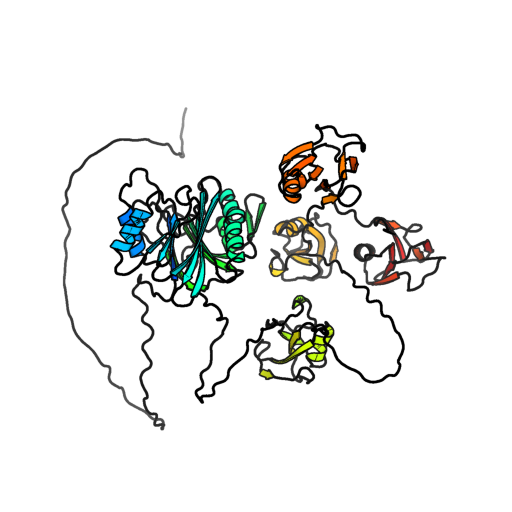 . ASP A 1 280 ? -17.311 4.545 -4.897 1.00 81.31 280 ASP A CA 1
ATOM 2242 C C . ASP A 1 280 ? -18.390 5.477 -4.306 1.00 81.31 280 ASP A C 1
ATOM 2244 O O . ASP A 1 280 ? -18.491 6.643 -4.695 1.00 81.31 280 ASP A O 1
ATOM 2248 N N . ALA A 1 281 ? -19.181 4.999 -3.333 1.00 85.12 281 ALA A N 1
ATOM 2249 C CA . ALA A 1 281 ? -20.252 5.773 -2.711 1.00 85.12 281 ALA A CA 1
ATOM 2250 C C . ALA A 1 281 ? -19.737 7.109 -2.151 1.00 85.12 281 ALA A C 1
ATOM 2252 O O . ALA A 1 281 ? -18.948 7.131 -1.211 1.00 85.12 281 ALA A O 1
ATOM 2253 N N . SER A 1 282 ? -20.246 8.223 -2.690 1.00 87.81 282 SER A N 1
ATOM 2254 C CA . SER A 1 282 ? -19.779 9.585 -2.388 1.00 87.81 282 SER A CA 1
ATOM 2255 C C . SER A 1 282 ? -19.474 9.836 -0.908 1.00 87.81 282 SER A C 1
ATOM 2257 O O . SER A 1 282 ? -20.352 9.669 -0.053 1.00 87.81 282 SER A O 1
ATOM 2259 N N . THR A 1 283 ? -18.269 10.331 -0.630 1.00 90.38 283 THR A N 1
ATOM 2260 C CA . THR A 1 283 ? -17.874 10.888 0.673 1.00 90.38 283 THR A CA 1
ATOM 2261 C C . THR A 1 283 ? -17.985 12.414 0.707 1.00 90.38 283 THR A C 1
ATOM 2263 O O . THR A 1 283 ? -17.481 13.043 1.617 1.00 90.38 283 THR A O 1
ATOM 2266 N N . GLY A 1 284 ? -18.700 13.021 -0.246 1.00 83.94 284 GLY A N 1
ATOM 2267 C CA . GLY A 1 284 ? -18.920 14.471 -0.351 1.00 83.94 284 GLY A CA 1
ATOM 2268 C C . GLY A 1 284 ? -18.870 14.923 -1.809 1.00 83.94 284 GLY A C 1
ATOM 2269 O O . GLY A 1 284 ? -19.820 15.507 -2.332 1.00 83.94 284 GLY A O 1
ATOM 2270 N N . PHE A 1 285 ? -17.818 14.501 -2.514 1.00 70.50 285 PHE A N 1
ATOM 2271 C CA . PHE A 1 285 ? -17.451 14.957 -3.861 1.00 70.50 285 PHE A CA 1
ATOM 2272 C C . PHE A 1 285 ? -17.959 14.075 -5.018 1.00 70.50 285 PHE A C 1
ATOM 2274 O O . PHE A 1 285 ? -17.373 14.023 -6.098 1.00 70.50 285 PHE A O 1
ATOM 2281 N N . GLY A 1 286 ? -19.072 13.369 -4.818 1.00 70.69 286 GLY A N 1
ATOM 2282 C CA . GLY A 1 286 ? -19.721 12.532 -5.837 1.00 70.69 286 GLY A CA 1
ATOM 2283 C C . GLY A 1 286 ? -19.127 11.128 -5.993 1.00 70.69 286 GLY A C 1
ATOM 2284 O O . GLY A 1 286 ? -19.866 10.223 -6.368 1.00 70.69 286 GLY A O 1
ATOM 2285 N N . VAL A 1 287 ? -17.857 10.935 -5.632 1.00 79.62 287 VAL A N 1
ATOM 2286 C CA . VAL A 1 287 ? -17.170 9.635 -5.499 1.00 79.62 287 VAL A CA 1
ATOM 2287 C C . VAL A 1 287 ? -16.547 9.501 -4.103 1.00 79.62 287 VAL A C 1
ATOM 2289 O O . VAL A 1 287 ? -16.455 10.494 -3.375 1.00 79.62 287 VAL A O 1
ATOM 2292 N N . LYS A 1 288 ? -16.160 8.286 -3.698 1.00 85.38 288 LYS A N 1
ATOM 2293 C CA . LYS A 1 288 ? -15.447 8.028 -2.436 1.00 85.38 288 LYS A CA 1
ATOM 2294 C C . LYS A 1 288 ? -13.973 8.395 -2.577 1.00 85.38 288 LYS A C 1
ATOM 2296 O O . LYS A 1 288 ? -13.275 7.747 -3.347 1.00 85.38 288 LYS A O 1
ATOM 2301 N N . ILE A 1 289 ? -13.500 9.387 -1.823 1.00 90.81 289 ILE A N 1
ATOM 2302 C CA . ILE A 1 289 ? -12.066 9.743 -1.743 1.00 90.81 289 ILE A CA 1
ATOM 2303 C C . ILE A 1 289 ? -11.468 9.575 -0.339 1.00 90.81 289 ILE A C 1
ATOM 2305 O O . ILE A 1 289 ? -10.249 9.551 -0.192 1.00 90.81 289 ILE A O 1
ATOM 2309 N N . ASP A 1 290 ? -12.312 9.360 0.672 1.00 96.19 290 ASP A N 1
ATOM 2310 C CA . ASP A 1 290 ? -11.918 9.132 2.062 1.00 96.19 290 ASP A CA 1
ATOM 2311 C C . ASP A 1 290 ? -11.873 7.627 2.382 1.00 96.19 290 ASP A C 1
ATOM 2313 O O . ASP A 1 290 ? -12.806 6.872 2.072 1.00 96.19 290 ASP A O 1
ATOM 2317 N N . PHE A 1 291 ? -10.791 7.172 3.019 1.00 97.50 291 PHE A N 1
ATOM 2318 C CA . PHE A 1 291 ? -10.529 5.751 3.261 1.00 97.50 291 PHE A CA 1
ATOM 2319 C C . PHE A 1 291 ? -10.093 5.453 4.696 1.00 97.50 291 PHE A C 1
ATOM 2321 O O . PHE A 1 291 ? -9.388 6.224 5.345 1.00 97.50 291 PHE A O 1
ATOM 2328 N N . VAL A 1 292 ? -10.464 4.254 5.147 1.00 98.56 292 VAL A N 1
ATOM 2329 C CA . VAL A 1 292 ? -9.869 3.570 6.295 1.00 98.56 292 VAL A CA 1
ATOM 2330 C C . VAL A 1 292 ? -9.362 2.225 5.775 1.00 98.56 292 VAL A C 1
ATOM 2332 O O . VAL A 1 292 ? -10.140 1.325 5.459 1.00 98.56 292 VAL A O 1
ATOM 2335 N N . TYR A 1 293 ? -8.048 2.117 5.618 1.00 98.75 293 TYR A N 1
ATOM 2336 C CA . TYR A 1 293 ? -7.355 0.922 5.151 1.00 98.75 293 TYR A CA 1
ATOM 2337 C C . TYR A 1 293 ? -6.768 0.145 6.327 1.00 98.75 293 TYR A C 1
ATOM 2339 O O . TYR A 1 293 ? -6.147 0.728 7.214 1.00 98.75 293 TYR A O 1
ATOM 2347 N N . PHE A 1 294 ? -6.895 -1.180 6.296 1.00 98.38 294 PHE A N 1
ATOM 2348 C CA . PHE A 1 294 ? -6.286 -2.085 7.273 1.00 98.38 294 PHE A CA 1
ATOM 2349 C C . PHE A 1 294 ? -5.327 -3.057 6.589 1.00 98.38 294 PHE A C 1
ATOM 2351 O O . PHE A 1 294 ? -5.661 -3.611 5.541 1.00 98.38 294 PHE A O 1
ATOM 2358 N N . GLU A 1 295 ? -4.146 -3.275 7.168 1.00 97.31 295 GLU A N 1
ATOM 2359 C CA . GLU A 1 295 ? -3.134 -4.191 6.631 1.00 97.31 295 GLU A CA 1
ATOM 2360 C C . GLU A 1 295 ? -3.703 -5.610 6.465 1.00 97.31 295 GLU A C 1
ATOM 2362 O O . GLU A 1 295 ? -4.270 -6.201 7.390 1.00 97.31 295 GLU A O 1
ATOM 2367 N N . LYS A 1 296 ? -3.560 -6.145 5.251 1.00 89.50 296 LYS A N 1
ATOM 2368 C CA . LYS A 1 296 ? -3.907 -7.515 4.857 1.00 89.50 296 LYS A CA 1
ATOM 2369 C C . LYS A 1 296 ? -2.646 -8.376 4.779 1.00 89.50 296 LYS A C 1
ATOM 2371 O O . LYS A 1 296 ? -2.673 -9.517 5.225 1.00 89.50 296 LYS A O 1
ATOM 2376 N N . THR A 1 297 ? -1.552 -7.835 4.245 1.00 75.31 297 THR A N 1
ATOM 2377 C CA . THR A 1 297 ? -0.221 -8.465 4.235 1.00 75.31 297 THR A CA 1
ATOM 2378 C C . THR A 1 297 ? 0.856 -7.421 4.545 1.00 75.31 297 THR A C 1
ATOM 2380 O O . THR A 1 297 ? 0.622 -6.243 4.273 1.00 75.31 297 THR A O 1
ATOM 2383 N N . PRO A 1 298 ? 2.029 -7.822 5.075 1.00 85.44 298 PRO A N 1
ATOM 2384 C CA . PRO A 1 298 ? 2.358 -9.160 5.571 1.00 85.44 298 PRO A CA 1
ATOM 2385 C C . PRO A 1 298 ? 1.689 -9.510 6.910 1.00 85.44 298 PRO A C 1
ATOM 2387 O O . PRO A 1 298 ? 1.638 -10.690 7.244 1.00 85.44 298 PRO A O 1
ATOM 2390 N N . LEU A 1 299 ? 1.165 -8.535 7.666 1.00 87.69 299 LEU A N 1
ATOM 2391 C CA . LEU A 1 299 ? 0.566 -8.771 8.984 1.00 87.69 299 LEU A CA 1
ATOM 2392 C C . LEU A 1 299 ? -0.942 -8.435 8.996 1.00 87.69 299 LEU A C 1
ATOM 2394 O O . LEU A 1 299 ? -1.299 -7.272 9.179 1.00 87.69 299 LEU A O 1
ATOM 2398 N N . PRO A 1 300 ? -1.844 -9.427 8.832 1.00 90.75 300 PRO A N 1
ATOM 2399 C CA . PRO A 1 300 ? -3.286 -9.189 8.813 1.00 90.75 300 PRO A CA 1
ATOM 2400 C C . PRO A 1 300 ? -3.787 -8.560 10.119 1.00 90.75 300 PRO A C 1
ATOM 2402 O O . PRO A 1 300 ? -3.692 -9.162 11.192 1.00 90.75 300 PRO A O 1
ATOM 2405 N N . MET A 1 301 ? -4.376 -7.367 10.030 1.00 94.06 301 MET A N 1
ATOM 2406 C CA . MET A 1 301 ? -4.818 -6.611 11.205 1.00 94.06 301 MET A CA 1
ATOM 2407 C C . MET A 1 301 ? -5.964 -7.286 11.971 1.00 94.06 301 MET A C 1
ATOM 2409 O O . MET A 1 301 ? -6.041 -7.189 13.199 1.00 94.06 301 MET A O 1
ATOM 2413 N N . GLY A 1 302 ? -6.847 -7.982 11.255 1.00 92.44 302 GLY A N 1
ATOM 2414 C CA . GLY A 1 302 ? -8.012 -8.651 11.823 1.00 92.44 302 GLY A CA 1
ATOM 2415 C C . GLY A 1 302 ? -9.196 -8.721 10.862 1.00 92.44 302 GLY A C 1
ATOM 2416 O O . GLY A 1 302 ? -9.066 -8.487 9.658 1.00 92.44 302 GLY A O 1
ATOM 2417 N N . GLN A 1 303 ? -10.371 -9.037 11.402 1.00 91.69 303 GLN A N 1
ATOM 2418 C CA . GLN A 1 303 ? -11.607 -9.143 10.632 1.00 91.69 303 GLN A CA 1
ATOM 2419 C C . GLN A 1 303 ? -12.376 -7.819 10.655 1.00 91.69 303 GLN A C 1
ATOM 2421 O O . GLN A 1 303 ? -12.867 -7.398 11.701 1.00 91.69 303 GLN A O 1
ATOM 2426 N N . VAL A 1 304 ? -12.517 -7.176 9.493 1.00 91.56 304 VAL A N 1
ATOM 2427 C CA . VAL A 1 304 ? -13.449 -6.047 9.316 1.00 91.56 304 VAL A CA 1
ATOM 2428 C C . VAL A 1 304 ? -14.880 -6.572 9.422 1.00 91.56 304 VAL A C 1
ATOM 2430 O O . VAL A 1 304 ? -15.228 -7.510 8.701 1.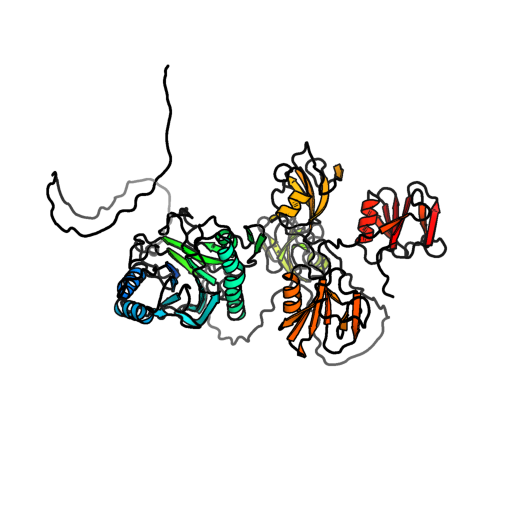00 91.56 304 VAL A O 1
ATOM 2433 N N . VAL A 1 305 ? -15.684 -5.981 10.307 1.00 93.19 305 VAL A N 1
ATOM 2434 C CA . VAL A 1 305 ? -17.055 -6.429 10.616 1.00 93.19 305 VAL A CA 1
ATOM 2435 C C . VAL A 1 305 ? -18.136 -5.408 10.265 1.00 93.19 305 VAL A C 1
ATOM 2437 O O . VAL A 1 305 ? -19.245 -5.811 9.923 1.00 93.19 305 VAL A O 1
ATOM 2440 N N . ASP A 1 306 ? -17.823 -4.112 10.295 1.00 93.31 306 ASP A N 1
ATOM 2441 C CA . ASP A 1 306 ? -18.730 -3.037 9.877 1.00 93.31 306 ASP A CA 1
ATOM 2442 C C . ASP A 1 306 ? -17.930 -1.865 9.284 1.00 93.31 306 ASP A C 1
ATOM 2444 O O . ASP A 1 306 ? -16.733 -1.715 9.541 1.00 93.31 306 ASP A O 1
ATOM 2448 N N . SER A 1 307 ? -18.570 -1.044 8.454 1.00 94.88 307 SER A N 1
ATOM 2449 C CA . SER A 1 307 ? -17.990 0.190 7.922 1.00 94.88 307 SER A CA 1
ATOM 2450 C C . SER A 1 307 ? -19.083 1.099 7.364 1.00 94.88 307 SER A C 1
ATOM 2452 O O . SER A 1 307 ? -20.031 0.639 6.724 1.00 94.88 307 SER A O 1
ATOM 2454 N N . LYS A 1 308 ? -18.961 2.410 7.598 1.00 95.06 308 LYS A N 1
ATOM 2455 C CA . LYS A 1 308 ? -20.041 3.370 7.343 1.00 95.06 308 LYS A CA 1
ATOM 2456 C C . LYS A 1 308 ? -19.514 4.728 6.892 1.00 95.06 308 LYS A C 1
ATOM 2458 O O . LYS A 1 308 ? -18.628 5.295 7.522 1.00 95.06 308 LYS A O 1
ATOM 2463 N N . ILE A 1 309 ? -20.149 5.285 5.861 1.00 95.12 309 ILE A N 1
ATOM 2464 C CA . ILE A 1 309 ? -20.044 6.708 5.515 1.00 95.12 309 ILE A CA 1
ATOM 2465 C C . ILE A 1 309 ? -21.139 7.456 6.282 1.00 95.12 309 ILE A C 1
ATOM 2467 O O . ILE A 1 309 ? -22.337 7.214 6.087 1.00 95.12 309 ILE A O 1
ATOM 2471 N N . TRP A 1 310 ? -20.738 8.354 7.173 1.00 94.62 310 TRP A N 1
ATOM 2472 C CA . TRP A 1 310 ? -21.634 9.100 8.047 1.00 94.62 310 TRP A CA 1
ATOM 2473 C C . TRP A 1 310 ? -22.185 10.317 7.303 1.00 94.62 310 TRP A C 1
ATOM 2475 O O . TRP A 1 310 ? -21.496 11.306 7.083 1.00 94.62 310 TRP A O 1
ATOM 2485 N N . ARG A 1 311 ? -23.444 10.204 6.861 1.00 87.88 311 ARG A N 1
ATOM 2486 C CA . ARG A 1 311 ? -24.137 11.231 6.068 1.00 87.88 311 ARG A CA 1
ATOM 2487 C C . ARG A 1 311 ? -24.341 12.528 6.865 1.00 87.88 311 ARG A C 1
ATOM 2489 O O . ARG A 1 311 ? -24.513 12.494 8.082 1.00 87.88 311 ARG A O 1
ATOM 2496 N N . GLY A 1 312 ? -24.387 13.647 6.141 1.00 85.38 312 GLY A N 1
ATOM 2497 C CA . GLY A 1 312 ? -24.282 14.998 6.705 1.00 85.38 312 GLY A CA 1
ATOM 2498 C C . GLY A 1 312 ? -22.844 15.498 6.612 1.00 85.38 312 GLY A C 1
ATOM 2499 O O . GLY A 1 312 ? -22.211 15.739 7.634 1.00 85.38 312 GLY A O 1
ATOM 2500 N N . CYS A 1 313 ? -22.317 15.576 5.383 1.00 86.06 313 CYS A N 1
ATOM 2501 C CA . CYS A 1 313 ? -20.932 15.979 5.124 1.00 86.06 313 CYS A CA 1
ATOM 2502 C C . CYS A 1 313 ? -20.674 17.444 5.533 1.00 86.06 313 CYS A C 1
ATOM 2504 O O . CYS A 1 313 ? -19.540 17.818 5.764 1.00 86.06 313 CYS A O 1
ATOM 2506 N N . ASP A 1 314 ? -21.736 18.246 5.669 1.00 86.19 314 ASP A N 1
ATOM 2507 C CA . ASP A 1 314 ? -21.740 19.655 6.078 1.00 86.19 314 ASP A CA 1
ATOM 2508 C C . ASP A 1 314 ? -21.547 19.887 7.592 1.00 86.19 314 ASP A C 1
ATOM 2510 O O . ASP A 1 314 ? -21.499 21.032 8.059 1.00 86.19 314 ASP A O 1
ATOM 2514 N N . LYS A 1 315 ? -21.434 18.816 8.393 1.00 86.62 315 LYS A N 1
ATOM 2515 C CA . LYS A 1 315 ? -21.180 18.913 9.839 1.00 86.62 315 LYS A CA 1
ATOM 2516 C C . LYS A 1 315 ? -19.858 19.625 10.127 1.00 86.62 315 LYS A C 1
ATOM 2518 O O . LYS A 1 315 ? -18.861 19.416 9.446 1.00 86.62 315 LYS A O 1
ATOM 2523 N N . ALA A 1 316 ? -19.863 20.472 11.158 1.00 83.56 316 ALA A N 1
ATOM 2524 C CA . ALA A 1 316 ? -18.738 21.332 11.542 1.00 83.56 316 ALA A CA 1
ATOM 2525 C C . ALA A 1 316 ? -18.190 22.245 10.418 1.00 83.56 316 ALA A C 1
ATOM 2527 O O . ALA A 1 316 ? -17.106 22.811 10.562 1.00 83.56 316 ALA A O 1
ATOM 2528 N N . GLY A 1 317 ? -18.943 22.419 9.323 1.00 82.38 317 GLY A N 1
ATOM 2529 C CA . GLY A 1 317 ? -18.505 23.153 8.139 1.00 82.38 317 GLY A CA 1
ATOM 2530 C C . GLY A 1 317 ? -17.564 22.375 7.215 1.00 82.38 317 GLY A C 1
ATOM 2531 O O . GLY A 1 317 ? -16.970 23.004 6.343 1.00 82.38 317 GLY A O 1
ATOM 2532 N N . SER A 1 318 ? -17.443 21.053 7.393 1.00 88.06 318 SER A N 1
ATOM 2533 C CA . SER A 1 318 ? -16.775 20.170 6.432 1.00 88.06 318 SER A CA 1
ATOM 2534 C C . SER A 1 318 ? -17.535 20.132 5.093 1.00 88.06 318 SER A C 1
ATOM 2536 O O . SER A 1 318 ? -18.703 20.519 5.009 1.00 88.06 318 SER A O 1
ATOM 2538 N N . ASP A 1 319 ? -16.878 19.687 4.026 1.00 88.25 319 ASP A N 1
ATOM 2539 C CA . ASP A 1 319 ? -17.510 19.207 2.794 1.00 88.25 319 ASP A CA 1
ATOM 2540 C C . ASP A 1 319 ? -17.323 17.687 2.577 1.00 88.25 319 ASP A C 1
ATOM 2542 O O . ASP A 1 319 ? -17.930 17.115 1.663 1.00 88.25 319 ASP A O 1
ATOM 2546 N N . HIS A 1 320 ? -16.617 17.006 3.491 1.00 92.50 320 HIS A N 1
ATOM 2547 C CA . HIS A 1 320 ? -16.450 15.553 3.542 1.00 92.50 320 HIS A CA 1
ATOM 2548 C C . HIS A 1 320 ? -17.338 14.884 4.605 1.00 92.50 320 HIS A C 1
ATOM 2550 O O . HIS A 1 320 ? -17.481 15.311 5.751 1.00 92.50 320 HIS A O 1
ATOM 2556 N N . CYS A 1 321 ? -17.911 13.745 4.234 1.00 93.31 321 CYS A N 1
ATOM 2557 C CA . CYS A 1 321 ? -18.580 12.821 5.134 1.00 93.31 321 CYS A CA 1
ATOM 2558 C C . CYS A 1 321 ? -17.551 11.890 5.781 1.00 93.31 321 CYS A C 1
ATOM 2560 O O . CYS A 1 321 ? -16.865 11.145 5.084 1.00 93.31 321 CYS A O 1
ATOM 2562 N N . ALA A 1 322 ? -17.522 11.856 7.112 1.00 95.38 322 ALA A N 1
ATOM 2563 C CA . ALA A 1 322 ? -16.634 10.980 7.867 1.00 95.38 322 ALA A CA 1
ATOM 2564 C C . ALA A 1 322 ? -16.855 9.486 7.533 1.00 95.38 322 ALA A C 1
ATOM 2566 O O . ALA A 1 322 ? -17.995 9.028 7.386 1.00 95.38 322 ALA A O 1
ATOM 2567 N N . VAL A 1 323 ? -15.772 8.710 7.451 1.00 97.31 323 VAL A N 1
ATOM 2568 C CA . VAL A 1 323 ? -15.787 7.280 7.095 1.00 97.31 323 VAL A CA 1
ATOM 2569 C C . VAL A 1 323 ? -15.236 6.451 8.247 1.00 97.31 323 VAL A C 1
ATOM 2571 O O . VAL A 1 323 ? -14.087 6.633 8.646 1.00 97.31 323 VAL A O 1
ATOM 2574 N N . SER A 1 324 ? -16.039 5.525 8.779 1.00 97.88 324 SER A N 1
ATOM 2575 C CA . SER A 1 324 ? -15.612 4.615 9.846 1.00 97.88 324 SER A CA 1
ATOM 2576 C C . SER A 1 324 ? -15.373 3.191 9.355 1.00 97.88 324 SER A C 1
ATOM 2578 O O . SER A 1 324 ? -16.096 2.696 8.487 1.00 97.88 324 SER A O 1
ATOM 2580 N N . GLY A 1 325 ? -14.401 2.509 9.960 1.00 96.62 325 GLY A N 1
ATOM 2581 C CA . GLY A 1 325 ? -14.135 1.082 9.779 1.00 96.62 325 GLY A CA 1
ATOM 2582 C C . GLY A 1 325 ? -14.008 0.378 11.128 1.00 96.62 325 GLY A C 1
ATOM 2583 O O . GLY A 1 325 ? -13.202 0.783 11.966 1.00 96.62 325 GLY A O 1
ATOM 2584 N N . ASP A 1 326 ? -14.786 -0.682 11.332 1.00 96.56 326 ASP A N 1
ATOM 2585 C CA . ASP A 1 326 ? -14.837 -1.448 12.576 1.00 96.56 326 ASP A CA 1
ATOM 2586 C C . ASP A 1 326 ? -14.151 -2.803 12.364 1.00 96.56 326 ASP A C 1
ATOM 2588 O O . ASP A 1 326 ? -14.559 -3.602 11.515 1.00 96.56 326 ASP A O 1
ATOM 2592 N N . ILE A 1 327 ? -13.105 -3.073 13.148 1.00 95.31 327 ILE A N 1
ATOM 2593 C CA . ILE A 1 327 ? -12.257 -4.260 12.999 1.00 95.31 327 ILE A CA 1
ATOM 2594 C C . ILE A 1 327 ? -12.073 -5.014 14.322 1.00 95.31 327 ILE A C 1
ATOM 2596 O O . ILE A 1 327 ? -11.684 -4.452 15.352 1.00 95.31 327 ILE A O 1
ATOM 2600 N N . ILE A 1 328 ? -12.326 -6.323 14.297 1.00 94.38 328 ILE A N 1
ATOM 2601 C CA . ILE A 1 328 ? -11.938 -7.239 15.372 1.00 94.38 328 ILE A CA 1
ATOM 2602 C C . ILE A 1 328 ? -10.460 -7.567 15.168 1.00 94.38 328 ILE A C 1
ATOM 2604 O O . ILE A 1 328 ? -10.104 -8.360 14.298 1.00 94.38 328 ILE A O 1
ATOM 2608 N N . LEU A 1 329 ? -9.601 -6.909 15.951 1.00 92.50 329 LEU A N 1
ATOM 2609 C CA . LEU A 1 329 ? -8.148 -7.080 15.880 1.00 92.50 329 LEU A CA 1
ATOM 2610 C C . LEU A 1 329 ? -7.722 -8.489 16.305 1.00 92.50 329 LEU A C 1
ATOM 2612 O O . LEU A 1 329 ? -8.142 -8.961 17.366 1.00 92.50 329 LEU A O 1
ATOM 2616 N N . THR A 1 330 ? -6.816 -9.101 15.542 1.00 85.38 330 THR A N 1
ATOM 2617 C CA . THR A 1 330 ? -6.194 -10.386 15.892 1.00 85.38 330 THR A CA 1
ATOM 2618 C C . THR A 1 330 ? -5.360 -10.233 17.179 1.00 85.38 330 THR A C 1
ATOM 2620 O O . THR A 1 330 ? -4.433 -9.418 17.203 1.00 85.38 330 THR A O 1
ATOM 2623 N N . PRO A 1 331 ? -5.645 -10.971 18.271 1.00 67.56 331 PRO A N 1
ATOM 2624 C CA . PRO A 1 331 ? -4.853 -10.883 19.499 1.00 67.56 331 PRO A CA 1
ATOM 2625 C C . PRO A 1 331 ? -3.406 -11.356 19.303 1.00 67.56 331 PRO A C 1
ATOM 2627 O O . PRO A 1 331 ? -3.133 -12.271 18.520 1.00 67.56 331 PRO A O 1
ATOM 2630 N N . ARG A 1 332 ? -2.460 -10.798 20.077 1.00 57.16 332 ARG A N 1
ATOM 2631 C CA . ARG A 1 332 ? -1.084 -11.322 20.092 1.00 57.16 332 ARG A CA 1
ATOM 2632 C C . ARG A 1 332 ? -1.085 -12.778 20.565 1.00 57.16 332 ARG A C 1
ATOM 2634 O O . ARG A 1 332 ? -1.430 -13.057 21.710 1.00 57.16 332 ARG A O 1
ATOM 2641 N N . GLY A 1 333 ? -0.614 -13.682 19.708 1.00 45.06 333 GLY A N 1
ATOM 2642 C CA . GLY A 1 333 ? -0.358 -15.080 20.064 1.00 45.06 333 GLY A CA 1
ATOM 2643 C C . GLY A 1 333 ? -1.532 -16.047 19.890 1.00 45.06 333 GLY A C 1
ATOM 2644 O O . GLY A 1 333 ? -1.447 -17.158 20.404 1.00 45.06 333 GLY A O 1
ATOM 2645 N N . THR A 1 334 ? -2.597 -15.680 19.168 1.00 34.84 334 THR A N 1
ATOM 2646 C CA . THR A 1 334 ? -3.707 -16.602 18.850 1.00 34.84 334 THR A CA 1
ATOM 2647 C C . THR A 1 334 ? -3.833 -16.893 17.354 1.00 34.84 334 THR A C 1
ATOM 2649 O O . THR A 1 334 ? -4.830 -16.547 16.725 1.00 34.84 334 THR A O 1
ATOM 2652 N N . THR A 1 335 ? -2.859 -17.610 16.793 1.00 34.91 335 THR A N 1
ATOM 2653 C CA . THR A 1 335 ? -3.132 -18.544 15.688 1.00 34.91 335 THR A CA 1
ATOM 2654 C C . THR A 1 335 ? -3.570 -19.871 16.306 1.00 34.91 335 THR A C 1
ATOM 2656 O O . THR A 1 335 ? -2.743 -20.725 16.618 1.00 34.91 335 THR A O 1
ATOM 2659 N N . GLY A 1 336 ? -4.874 -20.004 16.567 1.00 30.70 336 GLY A N 1
ATOM 2660 C CA . GLY A 1 336 ? -5.461 -21.170 17.231 1.00 30.70 336 GLY A CA 1
ATOM 2661 C C . GLY A 1 336 ? -6.899 -21.430 16.783 1.00 30.70 336 GLY A C 1
ATOM 2662 O O . GLY A 1 336 ? -7.818 -20.726 17.193 1.00 30.70 336 GLY A O 1
ATOM 2663 N N . VAL A 1 337 ? -7.069 -22.462 15.957 1.00 29.34 337 VAL A N 1
ATOM 2664 C CA . VAL A 1 337 ? -8.353 -23.089 15.583 1.00 29.34 337 VAL A CA 1
ATOM 2665 C C . VAL A 1 337 ? -8.927 -23.819 16.828 1.00 29.34 337 VAL A C 1
ATOM 2667 O O . VAL A 1 337 ? -8.150 -24.175 17.721 1.00 29.34 337 VAL A O 1
ATOM 2670 N N . PRO A 1 338 ? -10.262 -23.930 17.012 1.00 29.98 338 PRO A N 1
ATOM 2671 C CA . PRO A 1 338 ? -10.849 -23.912 18.356 1.00 29.98 338 PRO A CA 1
ATOM 2672 C C . PRO A 1 338 ? -10.714 -25.209 19.166 1.00 29.98 338 PRO A C 1
ATOM 2674 O O . PRO A 1 338 ? -10.707 -26.323 18.650 1.00 29.98 338 PRO A O 1
ATOM 2677 N N . SER A 1 339 ? -10.675 -25.038 20.489 1.00 26.45 339 SER A N 1
ATOM 2678 C CA . SER A 1 339 ? -10.498 -26.118 21.463 1.00 26.45 339 SER A CA 1
ATOM 2679 C C . SER A 1 339 ? -11.796 -26.885 21.740 1.00 26.45 339 SER A C 1
ATOM 2681 O O . SER A 1 339 ? -12.805 -26.294 22.135 1.00 26.45 339 SER A O 1
ATOM 2683 N N . THR A 1 340 ? -11.759 -28.213 21.606 1.00 27.73 340 THR A N 1
ATOM 2684 C CA . THR A 1 340 ? -12.826 -29.103 22.079 1.00 27.73 340 THR A CA 1
ATOM 2685 C C . THR A 1 340 ? -12.695 -29.369 23.581 1.00 27.73 340 THR A C 1
ATOM 2687 O O . THR A 1 340 ? -11.646 -29.732 24.112 1.00 27.73 340 THR A O 1
ATOM 2690 N N . THR A 1 341 ? -13.801 -29.192 24.300 1.00 28.05 341 THR A N 1
ATOM 2691 C CA . THR A 1 341 ? -13.862 -29.290 25.762 1.00 28.05 341 THR A CA 1
ATOM 2692 C C . THR A 1 341 ? -13.648 -30.717 26.278 1.00 28.05 341 THR A C 1
ATOM 2694 O O . THR A 1 341 ? -14.427 -31.611 25.938 1.00 28.05 341 THR A O 1
ATOM 2697 N N . ARG A 1 342 ? -12.771 -30.915 27.278 1.00 26.86 342 ARG A N 1
ATOM 2698 C CA . ARG A 1 342 ? -13.081 -31.893 28.340 1.00 26.86 342 ARG A CA 1
ATOM 2699 C C . ARG A 1 342 ? -12.514 -31.577 29.725 1.00 26.86 342 ARG A C 1
ATOM 2701 O O . ARG A 1 342 ? -11.437 -31.023 29.896 1.00 26.86 342 ARG A O 1
ATOM 2708 N N . VAL A 1 343 ? -13.319 -31.951 30.716 1.00 29.09 343 VAL A N 1
ATOM 2709 C CA . VAL A 1 343 ? -13.162 -31.721 32.158 1.00 29.09 343 VAL A CA 1
ATOM 2710 C C . VAL A 1 343 ? -12.246 -32.768 32.799 1.00 29.09 343 VAL A C 1
ATOM 2712 O O . VAL A 1 343 ? -12.372 -33.953 32.496 1.00 29.09 343 VAL A O 1
ATOM 2715 N N . GLY A 1 344 ? -11.426 -32.358 33.773 1.00 28.42 344 GLY A N 1
ATOM 2716 C CA . GLY A 1 344 ? -10.747 -33.279 34.695 1.00 28.42 344 GLY A CA 1
ATOM 2717 C C . GLY A 1 344 ? -9.503 -32.673 35.340 1.00 28.42 344 GLY A C 1
ATOM 2718 O O . GLY A 1 344 ? -8.409 -32.809 34.809 1.00 28.42 344 GLY A O 1
ATOM 2719 N N . GLY A 1 345 ? -9.654 -31.984 36.473 1.00 29.14 345 GLY A N 1
ATOM 2720 C CA . GLY A 1 345 ? -8.525 -31.326 37.138 1.00 29.14 345 GLY A CA 1
ATOM 2721 C C . GLY A 1 345 ? -7.750 -32.231 38.099 1.00 29.14 345 GLY A C 1
ATOM 2722 O O . GLY A 1 345 ? -8.331 -33.105 38.737 1.00 29.14 345 GLY A O 1
ATOM 2723 N N . GLN A 1 346 ? -6.466 -31.924 38.296 1.00 24.73 346 GLN A N 1
ATOM 2724 C CA . GLN A 1 346 ? -5.784 -32.070 39.586 1.00 24.73 346 GLN A CA 1
ATOM 2725 C C . GLN A 1 346 ? -4.596 -31.101 39.671 1.00 24.73 346 GLN A C 1
ATOM 2727 O O . GLN A 1 346 ? -3.900 -30.849 38.691 1.00 24.73 346 GLN A O 1
ATOM 2732 N N . THR A 1 347 ? -4.391 -30.520 40.850 1.00 34.06 347 THR A N 1
ATOM 2733 C CA . THR A 1 347 ? -3.325 -29.551 41.132 1.00 34.06 347 THR A CA 1
ATOM 2734 C C . THR A 1 347 ? -1.950 -30.214 41.164 1.00 34.06 347 THR A C 1
ATOM 2736 O O . THR A 1 347 ? -1.735 -31.113 41.976 1.00 34.06 347 THR A O 1
ATOM 2739 N N . SER A 1 348 ? -0.991 -29.699 40.392 1.00 25.36 348 SER A N 1
ATOM 2740 C CA . SER A 1 348 ? 0.435 -29.940 40.632 1.00 25.36 348 SER A CA 1
ATOM 2741 C C . SER A 1 348 ? 1.261 -28.702 40.290 1.00 25.36 348 SER A C 1
ATOM 2743 O O . SER A 1 348 ? 1.148 -28.142 39.200 1.00 25.36 348 SER A O 1
ATOM 2745 N N . THR A 1 349 ? 2.073 -28.261 41.246 1.00 31.25 349 THR A N 1
ATOM 2746 C CA . THR A 1 349 ? 2.959 -27.103 41.118 1.00 31.25 349 THR A CA 1
ATOM 2747 C C . THR A 1 349 ? 4.235 -27.518 40.392 1.00 31.25 349 THR A C 1
ATOM 2749 O O . THR A 1 349 ? 5.018 -28.285 40.950 1.00 31.25 349 THR A O 1
ATOM 2752 N N . THR A 1 350 ? 4.500 -26.971 39.203 1.00 23.94 350 THR A N 1
ATOM 2753 C CA . THR A 1 350 ? 5.762 -27.227 38.488 1.00 23.94 350 THR A CA 1
ATOM 2754 C C . THR A 1 350 ? 6.371 -25.929 37.973 1.00 23.94 350 THR A C 1
ATOM 2756 O O . THR A 1 350 ? 5.786 -25.223 37.155 1.00 23.94 350 THR A O 1
ATOM 2759 N N . ILE A 1 351 ? 7.570 -25.627 38.471 1.00 36.75 351 ILE A N 1
ATOM 2760 C CA . ILE A 1 351 ? 8.452 -24.580 37.950 1.00 36.75 351 ILE A CA 1
ATOM 2761 C C . ILE A 1 351 ? 8.919 -25.033 36.565 1.00 36.75 351 ILE A C 1
ATOM 2763 O O . ILE A 1 351 ? 9.584 -26.065 36.467 1.00 36.75 351 ILE A O 1
ATOM 2767 N N . THR A 1 352 ? 8.614 -24.270 35.514 1.00 24.50 352 THR A N 1
ATOM 2768 C CA . THR A 1 352 ? 9.024 -24.623 34.147 1.00 24.50 352 THR A CA 1
ATOM 2769 C C . THR A 1 352 ? 9.966 -23.576 33.573 1.00 24.50 352 THR A C 1
ATOM 2771 O O . THR A 1 352 ? 9.598 -22.427 33.339 1.00 24.50 352 THR A O 1
ATOM 2774 N N . THR A 1 353 ? 11.202 -24.015 33.356 1.00 25.20 353 THR A N 1
ATOM 2775 C CA . THR A 1 353 ? 12.294 -23.287 32.708 1.00 25.20 353 THR A CA 1
ATOM 2776 C C . THR A 1 353 ? 11.902 -22.792 31.317 1.00 25.20 353 THR A C 1
ATOM 2778 O O . THR A 1 353 ? 11.252 -23.510 30.556 1.00 25.20 353 THR A O 1
ATOM 2781 N N . THR A 1 354 ? 12.378 -21.601 30.954 1.00 27.34 354 THR A N 1
ATOM 2782 C CA . THR A 1 354 ? 12.351 -21.067 29.588 1.00 27.34 354 THR A CA 1
ATOM 2783 C C . THR A 1 354 ? 12.906 -22.081 28.583 1.00 27.34 354 THR A C 1
ATOM 2785 O O . THR A 1 354 ? 14.101 -22.376 28.572 1.00 27.34 354 THR A O 1
ATOM 2788 N N . ARG A 1 355 ? 12.041 -22.602 27.707 1.00 30.06 355 ARG A N 1
ATOM 2789 C CA . ARG A 1 355 ? 12.453 -23.317 26.494 1.00 30.06 355 ARG A CA 1
ATOM 2790 C C . ARG A 1 355 ? 12.412 -22.350 25.319 1.00 30.06 355 ARG A C 1
ATOM 2792 O O . ARG A 1 355 ? 11.362 -21.795 25.017 1.00 30.06 355 ARG A O 1
ATOM 2799 N N . LEU A 1 356 ? 13.555 -22.182 24.661 1.00 29.09 356 LEU A N 1
ATOM 2800 C CA . LEU A 1 356 ? 13.624 -21.605 23.322 1.00 29.09 356 LEU A CA 1
ATOM 2801 C C . LEU A 1 356 ? 12.864 -22.531 22.365 1.00 29.09 356 LEU A C 1
ATOM 2803 O O . LEU A 1 356 ? 13.231 -23.697 22.219 1.00 29.09 356 LEU A O 1
ATOM 2807 N N . SER A 1 357 ? 11.819 -22.021 21.719 1.00 32.66 357 SER A N 1
ATOM 2808 C CA . SER A 1 357 ? 11.229 -22.663 20.547 1.00 32.66 357 SER A CA 1
ATOM 2809 C C . SER A 1 357 ? 12.168 -22.441 19.363 1.00 32.66 357 SER A C 1
ATOM 2811 O O . SER A 1 357 ? 12.167 -21.364 18.765 1.00 32.66 357 SER A O 1
ATOM 2813 N N . ALA A 1 358 ? 12.991 -23.438 19.041 1.00 40.31 358 ALA A N 1
ATOM 2814 C CA . ALA A 1 358 ? 13.650 -23.469 17.742 1.00 40.31 358 ALA A CA 1
ATOM 2815 C C . ALA A 1 358 ? 12.559 -23.586 16.668 1.00 40.31 358 ALA A C 1
ATOM 2817 O O . ALA A 1 358 ? 11.735 -24.499 16.733 1.00 40.31 358 ALA A O 1
ATOM 2818 N N . GLN A 1 359 ? 12.526 -22.652 15.718 1.00 51.22 359 GLN A N 1
ATOM 2819 C CA . GLN A 1 359 ? 11.682 -22.805 14.537 1.00 51.22 359 GLN A CA 1
ATOM 2820 C C . GLN A 1 359 ? 12.205 -23.999 13.734 1.00 51.22 359 GLN A C 1
ATOM 2822 O O . GLN A 1 359 ? 13.411 -24.111 13.507 1.00 51.22 359 GLN A O 1
ATOM 2827 N N . LEU A 1 360 ? 11.302 -24.896 13.337 1.00 58.78 360 LEU A N 1
ATOM 2828 C CA . LEU A 1 360 ? 11.614 -25.969 12.398 1.00 58.78 360 LEU A CA 1
ATOM 2829 C C . LEU A 1 360 ? 11.975 -25.310 11.061 1.00 58.78 360 LEU A C 1
ATOM 2831 O O . LEU A 1 360 ? 11.208 -24.492 10.556 1.00 58.78 360 LEU A O 1
ATOM 2835 N N . SER A 1 361 ? 13.150 -25.626 10.523 1.00 79.75 361 SER A N 1
ATOM 2836 C CA . SER A 1 361 ? 13.597 -25.149 9.217 1.00 79.75 361 SER A CA 1
ATOM 2837 C C . SER A 1 361 ? 13.616 -26.303 8.222 1.00 79.75 361 SER A C 1
ATOM 2839 O O . SER A 1 361 ? 14.048 -27.408 8.541 1.00 79.75 361 SER A O 1
ATOM 2841 N N . CYS A 1 362 ? 13.151 -26.040 7.011 1.00 82.75 362 CYS A N 1
ATOM 2842 C CA . CYS A 1 362 ? 13.104 -26.963 5.885 1.00 82.75 362 CYS A CA 1
ATOM 2843 C C . CYS A 1 362 ? 13.372 -26.183 4.597 1.00 82.75 362 CYS A C 1
ATOM 2845 O O . CYS A 1 362 ? 13.315 -24.951 4.589 1.00 82.75 362 CYS A O 1
ATOM 2847 N N . ALA A 1 363 ? 13.679 -26.895 3.518 1.00 71.19 363 ALA A N 1
ATOM 2848 C CA . ALA A 1 363 ? 13.647 -26.335 2.180 1.00 71.19 363 ALA A CA 1
ATOM 2849 C C . ALA A 1 363 ? 12.206 -26.008 1.768 1.00 71.19 363 ALA A C 1
ATOM 2851 O O . ALA A 1 363 ? 11.251 -26.586 2.292 1.00 71.19 363 ALA A O 1
ATOM 2852 N N . ASP A 1 364 ? 12.079 -25.082 0.823 1.00 77.81 364 ASP A N 1
ATOM 2853 C CA . ASP A 1 364 ? 10.806 -24.671 0.240 1.00 77.81 364 ASP A CA 1
ATOM 2854 C C . ASP A 1 364 ? 10.069 -25.861 -0.397 1.00 77.81 364 ASP A C 1
ATOM 2856 O O . ASP A 1 364 ? 10.710 -26.713 -1.019 1.00 77.81 364 ASP A O 1
ATOM 2860 N N . PHE A 1 365 ? 8.742 -25.930 -0.260 1.00 71.25 365 PHE A N 1
ATOM 2861 C CA . PHE A 1 365 ? 7.958 -27.065 -0.759 1.00 71.25 365 PHE A CA 1
ATOM 2862 C C . PHE A 1 365 ? 8.069 -27.257 -2.280 1.00 71.25 365 PHE A C 1
ATOM 2864 O O . PHE A 1 365 ? 8.047 -28.395 -2.730 1.00 71.25 365 PHE A O 1
ATOM 2871 N N . GLY A 1 366 ? 8.323 -26.205 -3.069 1.00 72.38 366 GLY A N 1
ATOM 2872 C CA . GLY A 1 366 ? 8.607 -26.329 -4.507 1.00 72.38 366 GLY A CA 1
ATOM 2873 C C . GLY A 1 366 ? 9.923 -27.054 -4.839 1.00 72.38 366 GLY A C 1
ATOM 2874 O O . GLY A 1 366 ? 10.240 -27.262 -6.009 1.00 72.38 366 GLY A O 1
ATOM 2875 N N . THR A 1 367 ? 10.712 -27.432 -3.826 1.00 75.88 367 THR A N 1
ATOM 2876 C CA . THR A 1 367 ? 11.936 -28.245 -3.959 1.00 75.88 367 THR A CA 1
ATOM 2877 C C . THR A 1 367 ? 11.797 -29.665 -3.408 1.00 75.88 367 THR A C 1
ATOM 2879 O O . THR A 1 367 ? 12.727 -30.464 -3.540 1.00 75.88 367 THR A O 1
ATOM 2882 N N . TRP A 1 368 ? 10.662 -29.985 -2.785 1.00 81.25 368 TRP A N 1
ATOM 2883 C CA . TRP A 1 368 ? 10.370 -31.324 -2.290 1.00 81.25 368 TRP A CA 1
ATOM 2884 C C . TRP A 1 368 ? 9.937 -32.194 -3.483 1.00 81.25 368 TRP A C 1
ATOM 2886 O O . TRP A 1 368 ? 9.091 -31.760 -4.267 1.00 81.25 368 TRP A O 1
ATOM 2896 N N . PRO A 1 369 ? 10.520 -33.389 -3.676 1.00 78.06 369 PRO A N 1
ATOM 2897 C CA . PRO A 1 369 ? 10.077 -34.292 -4.731 1.00 78.06 369 PRO A CA 1
ATOM 2898 C C . PRO A 1 369 ? 8.699 -34.880 -4.392 1.00 78.06 369 PRO A C 1
ATOM 2900 O O . PRO A 1 369 ? 8.282 -34.833 -3.241 1.00 78.06 369 PRO A O 1
ATOM 2903 N N . ASP A 1 370 ? 8.023 -35.453 -5.389 1.00 85.81 370 ASP A N 1
ATOM 2904 C CA . ASP A 1 370 ? 6.936 -36.427 -5.202 1.00 85.81 370 ASP A CA 1
ATOM 2905 C C . ASP A 1 370 ? 5.793 -36.010 -4.228 1.00 85.81 370 ASP A C 1
ATOM 2907 O O . ASP A 1 370 ? 5.158 -36.867 -3.614 1.00 85.81 370 ASP A O 1
ATOM 2911 N N . ILE A 1 371 ? 5.513 -34.701 -4.093 1.00 85.50 371 ILE A N 1
ATOM 2912 C CA . ILE A 1 371 ? 4.335 -34.166 -3.378 1.00 85.50 371 ILE A CA 1
ATOM 2913 C C . ILE A 1 371 ? 3.059 -34.552 -4.130 1.00 85.50 371 ILE A C 1
ATOM 2915 O O . ILE A 1 371 ? 2.969 -34.324 -5.337 1.00 85.50 371 ILE A O 1
ATOM 2919 N N . ASP A 1 372 ? 2.070 -35.058 -3.394 1.00 75.50 372 ASP A N 1
ATOM 2920 C CA . ASP A 1 372 ? 0.738 -35.377 -3.908 1.00 75.50 372 ASP A CA 1
ATOM 2921 C C . ASP A 1 372 ? -0.210 -34.208 -3.603 1.00 75.50 372 ASP A C 1
ATOM 2923 O O . ASP A 1 372 ? -0.843 -34.141 -2.554 1.00 75.50 372 ASP A O 1
ATOM 2927 N N . GLU A 1 373 ? -0.180 -33.206 -4.487 1.00 68.62 373 GLU A N 1
ATOM 2928 C CA . GLU A 1 373 ? -1.022 -31.994 -4.550 1.00 68.62 373 GLU A CA 1
ATOM 2929 C C . GLU A 1 373 ? -1.031 -31.021 -3.337 1.00 68.62 373 GLU A C 1
ATOM 2931 O O . GLU A 1 373 ? -1.204 -29.814 -3.534 1.00 68.62 373 GLU A O 1
ATOM 2936 N N . VAL A 1 374 ? -0.799 -31.466 -2.095 1.00 77.25 374 VAL A N 1
ATOM 2937 C CA . VAL A 1 374 ? -1.109 -30.706 -0.869 1.00 77.25 374 VAL A CA 1
ATOM 2938 C C . VAL A 1 374 ? 0.117 -30.419 0.008 1.00 77.25 374 VAL A C 1
ATOM 2940 O O . VAL A 1 374 ? 0.893 -31.296 0.390 1.00 77.25 374 VAL A O 1
ATOM 2943 N N . THR A 1 375 ? 0.258 -29.154 0.426 1.00 85.12 375 THR A N 1
ATOM 2944 C CA . THR A 1 375 ? 1.271 -28.710 1.401 1.00 85.12 375 THR A CA 1
ATOM 2945 C C . THR A 1 375 ? 0.611 -28.165 2.667 1.00 85.12 375 THR A C 1
ATOM 2947 O O . THR A 1 375 ? -0.313 -27.356 2.616 1.00 85.12 375 THR A O 1
ATOM 2950 N N . CYS A 1 376 ? 1.096 -28.599 3.831 1.00 76.81 376 CYS A N 1
ATOM 2951 C CA . CYS A 1 376 ? 0.412 -28.417 5.117 1.00 76.81 376 CYS A CA 1
ATOM 2952 C C . CYS A 1 376 ? 1.068 -27.377 6.037 1.00 76.81 376 CYS A C 1
ATOM 2954 O O . CYS A 1 376 ? 0.628 -27.158 7.169 1.00 76.81 376 CYS A O 1
ATOM 2956 N N . GLY A 1 377 ? 2.133 -26.723 5.567 1.00 74.88 377 GLY A N 1
ATOM 2957 C CA . GLY A 1 377 ? 2.933 -25.806 6.376 1.00 74.88 377 GLY A CA 1
ATOM 2958 C C . GLY A 1 377 ? 3.724 -26.528 7.473 1.00 74.88 377 GLY A C 1
ATOM 2959 O O . GLY A 1 377 ? 3.762 -27.753 7.540 1.00 74.88 377 GLY A O 1
ATOM 2960 N N . ASN A 1 378 ? 4.422 -25.763 8.324 1.00 81.19 378 ASN A N 1
ATOM 2961 C CA . ASN A 1 378 ? 5.275 -26.296 9.403 1.00 81.19 378 ASN A CA 1
ATOM 2962 C C . ASN A 1 378 ? 6.200 -27.446 8.951 1.00 81.19 378 ASN A C 1
ATOM 2964 O O . ASN A 1 378 ? 6.378 -28.426 9.674 1.00 81.19 378 ASN A O 1
ATOM 2968 N N . CYS A 1 379 ? 6.766 -27.330 7.745 1.00 89.56 379 CYS A N 1
ATOM 2969 C CA . CYS A 1 379 ? 7.599 -28.363 7.136 1.00 89.56 379 CYS A CA 1
ATOM 2970 C C . CYS A 1 379 ? 6.905 -29.730 7.000 1.00 89.56 379 CYS A C 1
ATOM 2972 O O . CYS A 1 379 ? 7.549 -30.744 7.236 1.00 89.56 379 CYS A O 1
ATOM 2974 N N . THR A 1 380 ? 5.610 -29.758 6.664 1.00 90.69 380 THR A N 1
ATOM 2975 C CA . THR A 1 380 ? 4.800 -30.964 6.414 1.00 90.69 380 THR A CA 1
ATOM 2976 C C . THR A 1 380 ? 4.084 -30.860 5.066 1.00 90.69 380 THR A C 1
ATOM 2978 O O . THR A 1 380 ? 3.532 -29.804 4.755 1.00 90.69 380 THR A O 1
ATOM 2981 N N . ALA A 1 381 ? 4.069 -31.941 4.289 1.00 90.94 381 ALA A N 1
ATOM 2982 C CA . ALA A 1 381 ? 3.328 -32.056 3.031 1.00 90.94 381 ALA A CA 1
ATOM 2983 C C . ALA A 1 381 ? 2.785 -33.478 2.847 1.00 90.94 381 ALA A C 1
ATOM 2985 O O . ALA A 1 381 ? 3.260 -34.405 3.512 1.00 90.94 381 ALA A O 1
ATOM 2986 N N . LEU A 1 382 ? 1.812 -33.609 1.949 1.00 90.69 382 LEU A N 1
ATOM 2987 C CA . LEU A 1 382 ? 1.280 -34.873 1.464 1.00 90.69 382 LEU A CA 1
ATOM 2988 C C . LEU A 1 382 ? 2.161 -35.374 0.313 1.00 90.69 382 LEU A C 1
ATOM 2990 O O . LEU A 1 382 ? 2.507 -34.587 -0.569 1.00 90.69 382 LEU A O 1
ATOM 2994 N N . VAL A 1 383 ? 2.621 -36.628 0.356 1.00 90.56 383 VAL A N 1
ATOM 2995 C CA . VAL A 1 383 ? 3.626 -37.139 -0.596 1.00 90.56 383 VAL A CA 1
ATOM 2996 C C . VAL A 1 383 ? 3.366 -38.583 -1.005 1.00 90.56 383 VAL A C 1
ATOM 2998 O O . VAL A 1 383 ? 2.986 -39.412 -0.180 1.00 90.56 383 VAL A O 1
ATOM 3001 N N . LEU A 1 384 ? 3.653 -38.904 -2.265 1.00 87.31 384 LEU A N 1
ATOM 3002 C CA . LEU A 1 384 ? 3.424 -40.221 -2.853 1.00 87.31 384 LEU A CA 1
ATOM 3003 C C . LEU A 1 384 ? 4.207 -41.322 -2.113 1.00 87.31 384 LEU A C 1
ATOM 3005 O O . LEU A 1 384 ? 5.424 -41.247 -1.916 1.00 87.31 384 LEU A O 1
ATOM 3009 N N . THR A 1 385 ? 3.526 -42.407 -1.746 1.00 86.75 385 THR A N 1
ATOM 3010 C CA . THR A 1 385 ? 4.149 -43.552 -1.056 1.00 86.75 385 THR A CA 1
ATOM 3011 C C . THR A 1 385 ? 5.018 -44.396 -1.984 1.00 86.75 385 THR A C 1
ATOM 3013 O O . THR A 1 385 ? 6.096 -44.847 -1.578 1.00 86.75 385 THR A O 1
ATOM 3016 N N . ASP A 1 386 ? 4.571 -44.607 -3.224 1.00 81.50 386 ASP A N 1
ATOM 3017 C CA . ASP A 1 386 ? 5.159 -45.546 -4.187 1.00 81.50 386 ASP A CA 1
ATOM 3018 C C . ASP A 1 386 ? 6.650 -45.267 -4.499 1.00 81.50 386 ASP A C 1
ATOM 3020 O O . ASP A 1 386 ? 7.457 -46.203 -4.401 1.00 81.50 386 ASP A O 1
ATOM 3024 N N . PRO A 1 387 ? 7.089 -44.018 -4.780 1.00 86.25 387 PRO A N 1
ATOM 3025 C CA . PRO A 1 387 ? 8.504 -43.700 -5.020 1.00 86.25 387 PRO A CA 1
ATOM 3026 C C . PRO A 1 387 ? 9.422 -43.939 -3.807 1.00 86.25 387 PRO A C 1
ATOM 3028 O O . PRO A 1 387 ? 10.641 -44.076 -3.959 1.00 86.25 387 PRO A O 1
ATOM 3031 N N . HIS A 1 388 ? 8.859 -44.000 -2.595 1.00 88.12 388 HIS A N 1
ATOM 3032 C CA . HIS A 1 388 ? 9.605 -44.033 -1.331 1.00 88.12 388 HIS A CA 1
ATOM 3033 C C . HIS A 1 388 ? 9.353 -45.295 -0.494 1.00 88.12 388 HIS A C 1
ATOM 3035 O O . HIS A 1 388 ? 9.825 -45.392 0.641 1.00 88.12 388 HIS A O 1
ATOM 3041 N N . GLY A 1 389 ? 8.634 -46.281 -1.040 1.00 85.31 389 GLY A N 1
ATOM 3042 C CA . GLY A 1 389 ? 8.295 -47.524 -0.343 1.00 85.31 389 GLY A CA 1
ATOM 3043 C C . GLY A 1 389 ? 7.406 -47.318 0.890 1.00 85.31 389 GLY A C 1
ATOM 3044 O O . GLY A 1 389 ? 7.502 -48.105 1.837 1.00 85.31 389 GLY A O 1
ATOM 3045 N N . GLY A 1 390 ? 6.599 -46.252 0.888 1.00 87.94 390 GLY A N 1
ATOM 3046 C CA . GLY A 1 390 ? 5.667 -45.872 1.953 1.00 87.94 390 GLY A CA 1
ATOM 3047 C C . GLY A 1 390 ? 6.320 -45.426 3.260 1.00 87.94 390 GLY A C 1
ATOM 3048 O O . GLY A 1 390 ? 5.790 -45.741 4.320 1.00 87.94 390 GLY A O 1
ATOM 3049 N N . ARG A 1 391 ? 7.499 -44.781 3.231 1.00 92.44 391 ARG A N 1
ATOM 3050 C CA . ARG A 1 391 ? 8.218 -44.349 4.450 1.00 92.44 391 ARG A CA 1
ATOM 3051 C C . ARG A 1 391 ? 8.701 -42.903 4.367 1.00 92.44 391 ARG A C 1
ATOM 3053 O O . ARG A 1 391 ? 9.593 -42.585 3.575 1.00 92.44 391 ARG A O 1
ATOM 3060 N N . CYS A 1 392 ? 8.222 -42.055 5.274 1.00 93.25 392 CYS A N 1
ATOM 3061 C CA . CYS A 1 392 ? 8.635 -40.653 5.349 1.00 93.25 392 CYS A CA 1
ATOM 3062 C C . CYS A 1 392 ? 10.140 -40.453 5.592 1.00 93.25 392 CYS A C 1
ATOM 3064 O O . CYS A 1 392 ? 10.711 -39.492 5.086 1.00 93.25 392 CYS A O 1
ATOM 3066 N N . GLN A 1 393 ? 10.834 -41.354 6.300 1.00 91.12 393 GLN A N 1
ATOM 3067 C CA . GLN A 1 393 ? 12.292 -41.256 6.442 1.00 91.12 393 GLN A CA 1
ATOM 3068 C C . GLN A 1 393 ? 13.006 -41.402 5.092 1.00 91.12 393 GLN A C 1
ATOM 3070 O O . GLN A 1 393 ? 13.980 -40.689 4.840 1.00 91.12 393 GLN A O 1
ATOM 3075 N N . THR A 1 394 ? 12.532 -42.291 4.213 1.00 86.19 394 THR A N 1
ATOM 3076 C CA . THR A 1 394 ? 13.080 -42.467 2.859 1.00 86.19 394 THR A CA 1
ATOM 3077 C C . THR A 1 394 ? 12.792 -41.243 1.998 1.00 86.19 394 THR A C 1
ATOM 3079 O O . THR A 1 394 ? 13.711 -40.741 1.350 1.00 86.19 394 THR A O 1
ATOM 3082 N N . PHE A 1 395 ? 11.565 -40.721 2.074 1.00 93.62 395 PHE A N 1
ATOM 3083 C CA . PHE A 1 395 ? 11.171 -39.479 1.420 1.00 93.62 395 PHE A CA 1
ATOM 3084 C C . PHE A 1 395 ? 12.047 -38.288 1.849 1.00 93.62 395 PHE A C 1
ATOM 3086 O O . PHE A 1 395 ? 12.786 -37.754 1.024 1.00 93.62 395 PHE A O 1
ATOM 3093 N N . CYS A 1 396 ? 12.060 -37.921 3.137 1.00 88.38 396 CYS A N 1
ATOM 3094 C CA . CYS A 1 396 ? 12.823 -36.770 3.631 1.00 88.38 396 CYS A CA 1
ATOM 3095 C C . CYS A 1 396 ? 14.322 -36.884 3.302 1.00 88.38 396 CYS A C 1
ATOM 3097 O O . CYS A 1 396 ? 14.962 -35.905 2.916 1.00 88.38 396 CYS A O 1
ATOM 3099 N N . SER A 1 397 ? 14.889 -38.095 3.387 1.00 85.75 397 SER A N 1
ATOM 3100 C CA . SER A 1 397 ? 16.304 -38.325 3.066 1.00 85.75 397 SER A CA 1
ATOM 3101 C C . SER A 1 397 ? 16.634 -38.087 1.586 1.00 85.75 397 SER A C 1
ATOM 3103 O O . SER A 1 397 ? 17.782 -37.765 1.277 1.00 85.75 397 SER A O 1
ATOM 3105 N N . SER A 1 398 ? 15.667 -38.231 0.669 1.00 82.75 398 SER A N 1
ATOM 3106 C CA . SER A 1 398 ? 15.891 -38.121 -0.783 1.00 82.75 398 SER A CA 1
ATOM 3107 C C . SER A 1 398 ? 16.358 -36.724 -1.220 1.00 82.75 398 SER A C 1
ATOM 3109 O O . SER A 1 398 ? 17.191 -36.611 -2.119 1.00 82.75 398 SER A O 1
ATOM 3111 N N . PHE A 1 399 ? 15.913 -35.680 -0.513 1.00 82.56 399 PHE A N 1
ATOM 3112 C CA . PHE A 1 399 ? 16.313 -34.280 -0.700 1.00 82.56 399 PHE A CA 1
ATOM 3113 C C . PHE A 1 399 ? 17.097 -33.727 0.509 1.00 82.56 399 PHE A C 1
ATOM 3115 O O . PHE A 1 399 ? 17.125 -32.524 0.774 1.00 82.56 399 PHE A O 1
ATOM 3122 N N . GLY A 1 400 ? 17.774 -34.609 1.256 1.00 76.50 400 GLY A N 1
ATOM 3123 C CA . GLY A 1 400 ? 18.745 -34.232 2.290 1.00 76.50 400 GLY A CA 1
ATOM 3124 C C . GLY A 1 400 ? 18.156 -33.740 3.616 1.00 76.50 400 GLY A C 1
ATOM 3125 O O . GLY A 1 400 ? 18.863 -33.077 4.372 1.00 76.50 400 GLY A O 1
ATOM 3126 N N . HIS A 1 401 ? 16.893 -34.055 3.904 1.00 90.25 401 HIS A N 1
ATOM 3127 C CA . HIS A 1 401 ? 16.197 -33.699 5.141 1.00 90.25 401 HIS A CA 1
ATOM 3128 C C . HIS A 1 401 ? 16.067 -34.895 6.098 1.00 90.25 401 HIS A C 1
ATOM 3130 O O . HIS A 1 401 ? 16.291 -36.052 5.742 1.00 90.25 401 HIS A O 1
ATOM 3136 N N . VAL A 1 402 ? 15.697 -34.611 7.344 1.00 89.19 402 VAL A N 1
ATOM 3137 C CA . VAL A 1 402 ? 15.430 -35.594 8.400 1.00 89.19 402 VAL A CA 1
ATOM 3138 C C . VAL A 1 402 ? 13.931 -35.608 8.683 1.00 89.19 402 VAL A C 1
ATOM 3140 O O . VAL A 1 402 ? 13.344 -34.549 8.906 1.00 89.19 402 VAL A O 1
ATOM 3143 N N . CYS A 1 403 ? 13.312 -36.790 8.693 1.00 91.19 403 CYS A N 1
ATOM 3144 C CA . CYS A 1 403 ? 11.918 -36.919 9.104 1.00 91.19 403 CYS A CA 1
ATOM 3145 C C . CYS A 1 403 ? 11.794 -36.707 10.618 1.00 91.19 403 CYS A C 1
ATOM 3147 O O . CYS A 1 403 ? 12.575 -37.255 11.398 1.00 91.19 403 CYS A O 1
ATOM 3149 N N . VAL A 1 404 ? 10.810 -35.911 11.035 1.00 88.62 404 VAL A N 1
ATOM 3150 C CA . VAL A 1 404 ? 10.501 -35.654 12.454 1.00 88.62 404 VAL A CA 1
ATOM 3151 C C . VAL A 1 404 ? 9.067 -36.010 12.842 1.00 88.62 404 VAL A C 1
ATOM 3153 O O . VAL A 1 404 ? 8.798 -36.172 14.032 1.00 88.62 404 VAL A O 1
ATOM 3156 N N . ALA A 1 405 ? 8.175 -36.189 11.867 1.00 88.81 405 ALA A N 1
ATOM 3157 C CA . ALA A 1 405 ? 6.874 -36.827 12.038 1.00 88.81 405 ALA A CA 1
ATOM 3158 C C . ALA A 1 405 ? 6.428 -37.486 10.723 1.00 88.81 405 ALA A C 1
ATOM 3160 O O . ALA A 1 405 ? 6.839 -37.066 9.639 1.00 88.81 405 ALA A O 1
ATOM 3161 N N . ALA A 1 406 ? 5.606 -38.523 10.848 1.00 90.88 406 ALA A N 1
ATOM 3162 C CA . ALA A 1 406 ? 5.003 -39.264 9.749 1.00 90.88 406 ALA A CA 1
ATOM 3163 C C . ALA A 1 406 ? 3.570 -39.629 10.138 1.00 90.88 406 ALA A C 1
ATOM 3165 O O . ALA A 1 406 ? 3.312 -39.977 11.295 1.00 90.88 406 ALA A O 1
ATOM 3166 N N . ALA A 1 407 ? 2.642 -39.548 9.199 1.00 91.00 407 ALA A N 1
ATOM 3167 C CA . ALA A 1 407 ? 1.245 -39.844 9.444 1.00 91.00 407 ALA A CA 1
ATOM 3168 C C . ALA A 1 407 ? 0.528 -40.274 8.163 1.00 91.00 407 ALA A C 1
ATOM 3170 O O . ALA A 1 407 ? 0.983 -39.998 7.062 1.00 91.00 407 ALA A O 1
ATOM 3171 N N . GLU A 1 408 ? -0.596 -40.936 8.373 1.00 87.25 408 GLU A N 1
ATOM 3172 C CA . GLU A 1 408 ? -1.684 -41.103 7.417 1.00 87.25 408 GLU A CA 1
ATOM 3173 C C . GLU A 1 408 ? -2.637 -39.901 7.518 1.00 87.25 408 GLU A C 1
ATOM 3175 O O . GLU A 1 408 ? -2.907 -39.417 8.628 1.00 87.25 408 GLU A O 1
ATOM 3180 N N . GLU A 1 409 ? -3.185 -39.468 6.393 1.00 87.69 409 GLU A N 1
ATOM 3181 C CA . GLU A 1 409 ? -4.135 -38.363 6.223 1.00 87.69 409 GLU A CA 1
ATOM 3182 C C . GLU A 1 409 ? -5.609 -38.791 6.277 1.00 87.69 409 GLU A C 1
ATOM 3184 O O . GLU A 1 409 ? -5.968 -39.967 6.241 1.00 87.69 409 GLU A O 1
ATOM 3189 N N . VAL A 1 410 ? -6.487 -37.795 6.386 1.00 75.75 410 VAL A N 1
ATOM 3190 C CA . VAL A 1 410 ? -7.920 -37.904 6.104 1.00 75.75 410 VAL A CA 1
ATOM 3191 C C . VAL A 1 410 ? -8.200 -37.195 4.779 1.00 75.75 410 VAL A C 1
ATOM 3193 O O . VAL A 1 410 ? -7.863 -36.019 4.648 1.00 75.75 410 VAL A O 1
ATOM 3196 N N . ASP A 1 411 ? -8.867 -37.892 3.854 1.00 78.50 411 ASP A N 1
ATOM 3197 C CA . ASP A 1 411 ? -9.452 -37.356 2.613 1.00 78.50 411 ASP A CA 1
ATOM 3198 C C . ASP A 1 411 ? -8.507 -36.425 1.808 1.00 78.50 411 ASP A C 1
ATOM 3200 O O . ASP A 1 411 ? -8.861 -35.274 1.540 1.00 78.50 411 ASP A O 1
ATOM 3204 N N . GLU A 1 412 ? -7.314 -36.915 1.430 1.00 82.62 412 GLU A N 1
ATOM 3205 C CA . GLU A 1 412 ? -6.299 -36.184 0.631 1.00 82.62 412 GLU A CA 1
ATOM 3206 C C . GLU A 1 412 ? -5.879 -34.836 1.274 1.00 82.62 412 GLU A C 1
ATOM 3208 O O . GLU A 1 412 ? -5.632 -33.830 0.606 1.00 82.62 412 GLU A O 1
ATOM 3213 N N . GLY A 1 413 ? -5.895 -34.770 2.610 1.00 77.31 413 GLY A N 1
ATOM 3214 C CA . GLY A 1 413 ? -5.813 -33.524 3.371 1.00 77.31 413 GLY A CA 1
ATOM 3215 C C . GLY A 1 413 ? -4.666 -33.448 4.379 1.00 77.31 413 GLY A C 1
ATOM 3216 O O . GLY A 1 413 ? -3.885 -34.366 4.590 1.00 77.31 413 GLY A O 1
ATOM 3217 N N . CYS A 1 414 ? -4.592 -32.319 5.085 1.00 87.00 414 CYS A N 1
ATOM 3218 C CA . CYS A 1 414 ? -3.593 -32.085 6.137 1.00 87.00 414 CYS A CA 1
ATOM 3219 C C . CYS A 1 414 ? -4.010 -32.577 7.535 1.00 87.00 414 CYS A C 1
ATOM 3221 O O . CYS A 1 414 ? -3.307 -32.324 8.518 1.00 87.00 414 CYS A O 1
ATOM 3223 N N . GLU A 1 415 ? -5.176 -33.214 7.657 1.00 82.94 415 GLU A N 1
ATOM 3224 C CA . GLU A 1 415 ? -5.668 -33.765 8.920 1.00 82.94 415 GLU A CA 1
ATOM 3225 C C . GLU A 1 415 ? -5.142 -35.188 9.113 1.00 82.94 415 GLU A C 1
ATOM 3227 O O . GLU A 1 415 ? -5.207 -36.002 8.204 1.00 82.94 415 GLU A O 1
ATOM 3232 N N . VAL A 1 416 ? -4.624 -35.509 10.302 1.00 85.25 416 VAL A N 1
ATOM 3233 C CA . VAL A 1 416 ? -4.020 -36.825 10.561 1.00 85.25 416 VAL A CA 1
ATOM 3234 C C . VAL A 1 416 ? -5.070 -37.860 10.966 1.00 85.25 416 VAL A C 1
ATOM 3236 O O . VAL A 1 416 ? -5.676 -37.744 12.036 1.00 85.25 416 VAL A O 1
ATOM 3239 N N . GLN A 1 417 ? -5.188 -38.922 10.171 1.00 79.31 417 GLN A N 1
ATOM 3240 C CA . GLN A 1 417 ? -5.953 -40.133 10.467 1.00 79.31 417 GLN A CA 1
ATOM 3241 C C . GLN A 1 417 ? -5.210 -41.053 11.447 1.00 79.31 417 GLN A C 1
ATOM 3243 O O . GLN A 1 417 ? -5.774 -41.458 12.468 1.00 79.31 417 GLN A O 1
ATOM 3248 N N . GLU A 1 418 ? -3.936 -41.365 11.184 1.00 80.12 418 GLU A N 1
ATOM 3249 C CA . GLU A 1 418 ? -3.111 -42.213 12.057 1.00 80.12 418 GLU A CA 1
ATOM 3250 C C . GLU A 1 418 ? -1.659 -41.714 12.132 1.00 80.12 418 GLU A C 1
ATOM 3252 O O . GLU A 1 418 ? -0.989 -41.534 11.124 1.00 80.12 418 GLU A O 1
ATOM 3257 N N . GLN A 1 419 ? -1.132 -41.521 13.345 1.00 86.38 419 GLN A N 1
ATOM 3258 C CA . GLN A 1 419 ? 0.281 -41.180 13.558 1.00 86.38 419 GLN A CA 1
ATOM 3259 C C . GLN A 1 419 ? 1.170 -42.422 13.411 1.00 86.38 419 GLN A C 1
ATOM 3261 O O . GLN A 1 419 ? 0.892 -43.460 14.015 1.00 86.38 419 GLN A O 1
ATOM 3266 N N . LYS A 1 420 ? 2.275 -42.291 12.673 1.00 85.69 420 LYS A N 1
ATOM 3267 C CA . LYS A 1 420 ? 3.231 -43.364 12.368 1.00 85.69 420 LYS A CA 1
ATOM 3268 C C . LYS A 1 420 ? 4.649 -42.956 12.760 1.00 85.69 420 LYS A C 1
ATOM 3270 O O . LYS A 1 420 ? 4.945 -41.784 12.991 1.00 85.69 420 LYS A O 1
ATOM 3275 N N . SER A 1 421 ? 5.560 -43.921 12.864 1.00 83.31 421 SER A N 1
ATOM 3276 C CA . SER A 1 421 ? 6.985 -43.586 12.994 1.00 83.31 421 SER A CA 1
ATOM 3277 C C . SER A 1 421 ? 7.623 -43.349 11.619 1.00 83.31 421 SER A C 1
ATOM 3279 O O . SER A 1 421 ? 7.248 -43.983 10.643 1.00 83.31 421 SER A O 1
ATOM 3281 N N . CYS A 1 422 ? 8.606 -42.448 11.526 1.00 91.56 422 CYS A N 1
ATOM 3282 C CA . CYS A 1 422 ? 9.245 -42.075 10.253 1.00 91.56 422 CYS A CA 1
ATOM 3283 C C . CYS A 1 422 ? 9.813 -43.258 9.442 1.00 91.56 422 CYS A C 1
ATOM 3285 O O . CYS A 1 422 ? 9.831 -43.210 8.212 1.00 91.56 422 CYS A O 1
ATOM 3287 N N . ASP A 1 423 ? 10.275 -44.309 10.125 1.00 89.75 423 ASP A N 1
ATOM 3288 C CA . ASP A 1 423 ? 10.802 -45.539 9.523 1.00 89.75 423 ASP A CA 1
ATOM 3289 C C . ASP A 1 423 ? 9.736 -46.632 9.308 1.00 89.75 423 ASP A C 1
ATOM 3291 O O . ASP A 1 423 ? 10.049 -47.693 8.764 1.00 89.75 423 ASP A O 1
ATOM 3295 N N . GLU A 1 424 ? 8.494 -46.436 9.750 1.00 86.75 424 GLU A N 1
ATOM 3296 C CA . GLU A 1 424 ? 7.390 -47.385 9.577 1.00 86.75 424 GLU A CA 1
ATOM 3297 C C . GLU A 1 424 ? 6.749 -47.236 8.199 1.00 86.75 424 GLU A C 1
ATOM 3299 O O . GLU A 1 424 ? 6.749 -46.158 7.615 1.00 86.75 424 GLU A O 1
ATOM 3304 N N . GLN A 1 425 ? 6.249 -48.351 7.661 1.00 90.12 425 GLN A N 1
ATOM 3305 C CA . GLN A 1 425 ? 5.607 -48.350 6.355 1.00 90.12 425 GLN A CA 1
ATOM 3306 C C . GLN A 1 425 ? 4.122 -48.058 6.481 1.00 90.12 425 GLN A C 1
ATOM 3308 O O . GLN A 1 425 ? 3.392 -48.813 7.126 1.00 90.12 425 GLN A O 1
ATOM 3313 N N . ILE A 1 426 ? 3.711 -47.006 5.796 1.00 85.94 426 ILE A N 1
ATOM 3314 C CA . ILE A 1 426 ? 2.330 -46.666 5.488 1.00 85.94 426 ILE A CA 1
ATOM 3315 C C . ILE A 1 426 ? 1.954 -47.467 4.232 1.00 85.94 426 ILE A C 1
ATOM 3317 O O . ILE A 1 426 ? 2.786 -47.667 3.340 1.00 85.94 426 ILE A O 1
ATOM 3321 N N . SER A 1 427 ? 0.779 -48.102 4.232 1.00 81.12 427 SER A N 1
ATOM 3322 C CA . SER A 1 427 ? 0.448 -49.121 3.228 1.00 81.12 427 SER A CA 1
ATOM 3323 C C . SER A 1 427 ? -1.049 -49.310 3.029 1.00 81.12 427 SER A C 1
ATOM 3325 O O . SER A 1 427 ? -1.771 -49.537 4.001 1.00 81.12 427 SER A O 1
ATOM 3327 N N . GLY A 1 428 ? -1.467 -49.391 1.763 1.00 76.25 428 GLY A N 1
ATOM 3328 C CA . GLY A 1 428 ? -2.878 -49.473 1.366 1.00 76.25 428 GLY A CA 1
ATOM 3329 C C . GLY A 1 428 ? -3.472 -48.125 0.946 1.00 76.25 428 GLY A C 1
ATOM 3330 O O . GLY A 1 428 ? -4.691 -48.021 0.859 1.00 76.25 428 GLY A O 1
ATOM 3331 N N . THR A 1 429 ? -2.600 -47.144 0.715 1.00 82.56 429 THR A N 1
ATOM 3332 C CA . THR A 1 429 ? -2.837 -45.702 0.587 1.00 82.56 429 THR A CA 1
ATOM 3333 C C . THR A 1 429 ? -1.920 -45.209 -0.543 1.00 82.56 429 THR A C 1
ATOM 3335 O O . THR A 1 429 ? -0.928 -45.884 -0.853 1.00 82.56 429 THR A O 1
ATOM 3338 N N . SER A 1 430 ? -2.270 -44.125 -1.233 1.00 83.38 430 SER A N 1
ATOM 3339 C CA . SER A 1 430 ? -1.482 -43.560 -2.351 1.00 83.38 430 SER A CA 1
ATOM 3340 C C . SER A 1 430 ? -0.277 -42.771 -1.837 1.00 83.38 430 SER A C 1
ATOM 3342 O O . SER A 1 430 ? 0.801 -42.762 -2.436 1.00 83.38 430 SER A O 1
ATOM 3344 N N . ASP A 1 431 ? -0.461 -42.202 -0.662 1.00 88.62 431 ASP A N 1
ATOM 3345 C CA . ASP A 1 431 ? 0.134 -40.983 -0.161 1.00 88.62 431 ASP A CA 1
ATOM 3346 C C . ASP A 1 431 ? 0.353 -41.087 1.362 1.00 88.62 431 ASP A C 1
ATOM 3348 O O . ASP A 1 431 ? 0.063 -42.112 1.992 1.00 88.62 431 ASP A O 1
ATOM 3352 N N . MET A 1 432 ? 1.057 -40.099 1.911 1.00 91.38 432 MET A N 1
ATOM 3353 C CA . MET A 1 432 ? 1.393 -40.009 3.330 1.00 91.38 432 MET A CA 1
ATOM 3354 C C . MET A 1 432 ? 1.784 -38.580 3.723 1.00 91.38 432 MET A C 1
ATOM 3356 O O . MET A 1 432 ? 2.528 -37.900 3.010 1.00 91.38 432 MET A O 1
ATOM 3360 N N . LEU A 1 433 ? 1.394 -38.148 4.920 1.00 94.50 433 LEU A N 1
ATOM 3361 C CA . LEU A 1 433 ? 1.846 -36.895 5.525 1.00 94.50 433 LEU A CA 1
ATOM 3362 C C . LEU A 1 433 ? 3.247 -37.031 6.132 1.00 94.50 433 LEU A C 1
ATOM 3364 O O . LEU A 1 433 ? 3.447 -37.669 7.172 1.00 94.50 433 LEU A O 1
ATOM 3368 N N . CYS A 1 434 ? 4.223 -36.345 5.537 1.00 94.00 434 CYS A N 1
ATOM 3369 C CA . CYS A 1 434 ? 5.613 -36.359 5.990 1.00 94.00 434 CYS A CA 1
ATOM 3370 C C . CYS A 1 434 ? 6.094 -34.984 6.462 1.00 94.00 434 CYS A C 1
ATOM 3372 O O . CYS A 1 434 ? 6.059 -34.007 5.712 1.00 94.00 434 CYS A O 1
ATOM 3374 N N . THR A 1 435 ? 6.632 -34.917 7.686 1.00 93.19 435 THR A N 1
ATOM 3375 C CA . THR A 1 435 ? 7.281 -33.713 8.226 1.00 93.19 435 THR A CA 1
ATOM 3376 C C . THR A 1 435 ? 8.805 -33.832 8.135 1.00 93.19 435 THR A C 1
ATOM 3378 O O . THR A 1 435 ? 9.413 -34.611 8.876 1.00 93.19 435 THR A O 1
ATOM 3381 N N . CYS A 1 436 ? 9.438 -33.033 7.272 1.00 91.00 436 CYS A N 1
ATOM 3382 C CA . CYS A 1 436 ? 10.871 -33.098 6.953 1.00 91.00 436 CYS A CA 1
ATOM 3383 C C . CYS A 1 436 ? 11.598 -31.794 7.303 1.00 91.00 436 CYS A C 1
ATOM 3385 O O . CYS A 1 436 ? 11.209 -30.730 6.834 1.00 91.00 436 CYS A O 1
ATOM 3387 N N . VAL A 1 437 ? 12.703 -31.855 8.052 1.00 88.56 437 VAL A N 1
ATOM 3388 C CA . VAL A 1 437 ? 13.493 -30.668 8.446 1.00 88.56 437 VAL A CA 1
ATOM 3389 C C . VAL A 1 437 ? 14.967 -30.775 8.070 1.00 88.56 437 VAL A C 1
ATOM 3391 O O . VAL A 1 437 ? 15.498 -31.867 7.877 1.00 88.56 437 VAL A O 1
ATOM 3394 N N . LEU A 1 438 ? 15.642 -29.632 7.972 1.00 82.81 438 LEU A N 1
ATOM 3395 C CA . LEU A 1 438 ? 17.071 -29.560 7.691 1.00 82.81 438 LEU A CA 1
ATOM 3396 C C . LEU A 1 438 ? 17.886 -30.271 8.792 1.00 82.81 438 LEU A C 1
ATOM 3398 O O . LEU A 1 438 ? 17.588 -30.112 9.983 1.00 82.81 438 LEU A O 1
ATOM 3402 N N . PRO A 1 439 ? 18.950 -31.015 8.433 1.00 78.94 439 PRO A N 1
ATOM 3403 C CA . PRO A 1 439 ? 19.866 -31.593 9.408 1.00 78.94 439 PRO A CA 1
ATOM 3404 C C . PRO A 1 439 ? 20.498 -30.500 10.278 1.00 78.94 439 PRO A C 1
ATOM 3406 O O . PRO A 1 439 ? 21.037 -29.516 9.772 1.00 78.94 439 PRO A O 1
ATOM 3409 N N . THR A 1 440 ? 20.465 -30.671 11.599 1.00 59.28 440 THR A N 1
ATOM 3410 C CA . THR A 1 440 ? 21.128 -29.744 12.525 1.00 59.28 440 THR A CA 1
ATOM 3411 C C . THR A 1 440 ? 22.614 -30.086 12.646 1.00 59.28 440 THR A C 1
ATOM 3413 O O . THR A 1 440 ? 22.976 -31.177 13.084 1.00 59.28 440 THR A O 1
ATOM 3416 N N . GLU A 1 441 ? 23.479 -29.140 12.273 1.00 39.22 441 GLU A N 1
ATOM 3417 C CA . GLU A 1 441 ? 24.940 -29.285 12.347 1.00 39.22 441 GLU A CA 1
ATOM 3418 C C . GLU A 1 441 ? 25.430 -29.611 13.780 1.00 39.22 441 GLU A C 1
ATOM 3420 O O . GLU A 1 441 ? 25.051 -28.911 14.729 1.00 39.22 441 GLU A O 1
ATOM 3425 N N . PRO A 1 442 ? 26.297 -30.629 13.983 1.00 40.62 442 PRO A N 1
ATOM 3426 C CA . PRO A 1 442 ? 26.781 -31.012 15.313 1.00 40.62 442 PRO A CA 1
ATOM 3427 C C . PRO A 1 442 ? 27.685 -29.961 15.988 1.00 40.62 442 PRO A C 1
ATOM 3429 O O . PRO A 1 442 ? 28.913 -29.958 15.860 1.00 40.62 442 PRO A O 1
ATOM 3432 N N . GLY A 1 443 ? 27.075 -29.092 16.798 1.00 33.25 443 GLY A N 1
ATOM 3433 C CA . GLY A 1 443 ? 27.774 -28.134 17.659 1.00 33.25 443 GLY A CA 1
ATOM 3434 C C . GLY A 1 443 ? 28.759 -28.801 18.636 1.00 33.25 443 GLY A C 1
ATOM 3435 O O . GLY A 1 443 ? 28.423 -29.730 19.369 1.00 33.25 443 GLY A O 1
ATOM 3436 N N . THR A 1 444 ? 29.999 -28.309 18.666 1.00 34.47 444 THR A N 1
ATOM 3437 C CA . THR A 1 444 ? 31.120 -28.941 19.386 1.00 34.47 444 THR A CA 1
ATOM 3438 C C . THR A 1 444 ? 31.153 -28.614 20.887 1.00 34.47 444 THR A C 1
ATOM 3440 O O . THR A 1 444 ? 31.371 -27.464 21.264 1.00 34.47 444 THR A O 1
ATOM 3443 N N . THR A 1 445 ? 31.086 -29.634 21.754 1.00 31.05 445 THR A N 1
ATOM 3444 C CA . THR A 1 445 ? 31.514 -29.568 23.172 1.00 31.05 445 THR A CA 1
ATOM 3445 C C . THR A 1 445 ? 32.213 -30.880 23.586 1.00 31.05 445 THR A C 1
ATOM 3447 O O . THR A 1 445 ? 31.743 -31.960 23.245 1.00 31.05 445 THR A O 1
ATOM 3450 N N . GLY A 1 446 ? 33.376 -30.814 24.259 1.00 28.22 446 GLY A N 1
ATOM 3451 C CA . GLY A 1 446 ? 34.116 -32.007 24.749 1.00 28.22 446 GLY A CA 1
ATOM 3452 C C . GLY A 1 446 ? 33.609 -32.507 26.122 1.00 28.22 446 GLY A C 1
ATOM 3453 O O . GLY A 1 446 ? 32.664 -31.928 26.645 1.00 28.22 446 GLY A O 1
ATOM 3454 N N . VAL A 1 447 ? 34.154 -33.512 26.835 1.00 30.22 447 VAL A N 1
ATOM 3455 C CA . VAL A 1 447 ? 35.486 -34.190 26.949 1.00 30.22 447 VAL A CA 1
ATOM 3456 C C . VAL A 1 447 ? 35.271 -35.467 27.846 1.00 30.22 447 VAL A C 1
ATOM 3458 O O . VAL A 1 447 ? 34.341 -35.370 28.648 1.00 30.22 447 VAL A O 1
ATOM 3461 N N . PRO A 1 448 ? 36.042 -36.609 27.879 1.00 36.22 448 PRO A N 1
ATOM 3462 C CA . PRO A 1 448 ? 37.270 -37.065 27.172 1.00 36.22 448 PRO A CA 1
ATOM 3463 C C . PRO A 1 448 ? 37.255 -38.516 26.561 1.00 36.22 448 PRO A C 1
ATOM 3465 O O . PRO A 1 448 ? 36.324 -39.290 26.723 1.00 36.22 448 PRO A O 1
ATOM 3468 N N . SER A 1 449 ? 38.390 -38.906 25.951 1.00 26.47 449 SER A N 1
ATOM 3469 C CA . SER A 1 449 ? 39.071 -40.235 25.923 1.00 26.47 449 SER A CA 1
ATOM 3470 C C . SER A 1 449 ? 38.309 -41.583 26.014 1.00 26.47 449 SER A C 1
ATOM 3472 O O . SER A 1 449 ? 37.909 -41.988 27.102 1.00 26.47 449 SER A O 1
ATOM 3474 N N . THR A 1 450 ? 38.456 -42.452 24.991 1.00 26.06 450 THR A N 1
ATOM 3475 C CA . THR A 1 450 ? 39.445 -43.577 25.005 1.00 26.06 450 THR A CA 1
ATOM 3476 C C . THR A 1 450 ? 39.569 -44.382 23.680 1.00 26.06 450 THR A C 1
ATOM 3478 O O . THR A 1 450 ? 38.582 -44.792 23.092 1.00 26.06 450 THR A O 1
ATOM 3481 N N . THR A 1 451 ? 40.823 -44.689 23.304 1.00 26.62 451 THR A N 1
ATOM 3482 C CA . THR A 1 451 ? 41.323 -45.843 22.496 1.00 26.62 451 THR A CA 1
ATOM 3483 C C . THR A 1 451 ? 41.091 -45.961 20.961 1.00 26.62 451 THR A C 1
ATOM 3485 O O . THR A 1 451 ? 39.984 -46.074 20.458 1.00 26.62 451 THR A O 1
ATOM 3488 N N . ARG A 1 452 ? 42.236 -46.056 20.248 1.00 27.73 452 ARG A N 1
ATOM 3489 C CA . ARG A 1 452 ? 42.520 -46.499 18.849 1.00 27.73 452 ARG A CA 1
ATOM 3490 C C . ARG A 1 452 ? 41.757 -47.783 18.401 1.00 27.73 452 ARG A C 1
ATOM 3492 O O . ARG A 1 452 ? 41.379 -48.562 19.262 1.00 27.73 452 ARG A O 1
ATOM 3499 N N . VAL A 1 453 ? 41.607 -48.151 17.111 1.00 26.58 453 VAL A N 1
ATOM 3500 C CA . VAL A 1 453 ? 42.584 -48.189 15.983 1.00 26.58 453 VAL A CA 1
ATOM 3501 C C . VAL A 1 453 ? 41.908 -48.134 14.589 1.00 26.58 453 VAL A C 1
ATOM 3503 O O . VAL A 1 453 ? 41.060 -48.966 14.311 1.00 26.58 453 VAL A O 1
ATOM 3506 N N . GLY A 1 454 ? 42.422 -47.272 13.692 1.00 27.02 454 GLY A N 1
ATOM 3507 C CA . GLY A 1 454 ? 42.725 -47.547 12.264 1.00 27.02 454 GLY A CA 1
ATOM 3508 C C . GLY A 1 454 ? 41.605 -47.754 11.220 1.00 27.02 454 GLY A C 1
ATOM 3509 O O . GLY A 1 454 ? 40.844 -48.705 11.305 1.00 27.02 454 GLY A O 1
ATOM 3510 N N . GLY A 1 455 ? 41.627 -46.965 10.130 1.00 25.36 455 GLY A N 1
ATOM 3511 C CA . GLY A 1 455 ? 40.796 -47.236 8.942 1.00 25.36 455 GLY A CA 1
ATOM 3512 C C . GLY A 1 455 ? 40.747 -46.133 7.871 1.00 25.36 455 GLY A C 1
ATOM 3513 O O . GLY A 1 455 ? 39.761 -45.424 7.795 1.00 25.36 455 GLY A O 1
ATOM 3514 N N . GLN A 1 456 ? 41.805 -46.029 7.057 1.00 25.19 456 GLN A N 1
ATOM 3515 C CA . GLN A 1 456 ? 41.868 -45.485 5.679 1.00 25.19 456 GLN A CA 1
ATOM 3516 C C . GLN A 1 456 ? 41.185 -44.147 5.286 1.00 25.19 456 GLN A C 1
ATOM 3518 O O . GLN A 1 456 ? 39.982 -43.937 5.345 1.00 25.19 456 GLN A O 1
ATOM 3523 N N . THR A 1 457 ? 42.021 -43.287 4.705 1.00 29.89 457 THR A N 1
ATOM 3524 C CA . THR A 1 457 ? 41.702 -42.069 3.948 1.00 29.89 457 THR A CA 1
ATOM 3525 C C . THR A 1 457 ? 40.779 -42.289 2.744 1.00 29.89 457 THR A C 1
ATOM 3527 O O . THR A 1 457 ? 41.102 -43.098 1.874 1.00 29.89 457 THR A O 1
ATOM 3530 N N . SER A 1 458 ? 39.765 -41.433 2.594 1.00 26.92 458 SER A N 1
ATOM 3531 C CA . SER A 1 458 ? 39.250 -41.012 1.284 1.00 26.92 458 SER A CA 1
ATOM 3532 C C . SER A 1 458 ? 38.824 -39.544 1.355 1.00 26.92 458 SER A C 1
ATOM 3534 O O . SER A 1 458 ? 37.874 -39.200 2.055 1.00 26.92 458 SER A O 1
ATOM 3536 N N . THR A 1 459 ? 39.567 -38.663 0.686 1.00 24.39 459 THR A N 1
ATOM 3537 C CA . THR A 1 459 ? 39.312 -37.217 0.696 1.00 24.39 459 THR A CA 1
ATOM 3538 C C . THR A 1 459 ? 38.339 -36.863 -0.424 1.00 24.39 459 THR A C 1
ATOM 3540 O O . THR A 1 459 ? 38.760 -36.585 -1.546 1.00 24.39 459 THR A O 1
ATOM 3543 N N . THR A 1 460 ? 37.038 -36.863 -0.136 1.00 23.91 460 THR A N 1
ATOM 3544 C CA . THR A 1 460 ? 36.035 -36.362 -1.085 1.00 23.91 460 THR A CA 1
ATOM 3545 C C . THR A 1 460 ? 36.015 -34.836 -1.037 1.00 23.91 460 THR A C 1
ATOM 3547 O O . THR A 1 460 ? 35.579 -34.244 -0.053 1.00 23.91 460 THR A O 1
ATOM 3550 N N . ILE A 1 461 ? 36.506 -34.193 -2.098 1.00 28.12 461 ILE A N 1
ATOM 3551 C CA . ILE A 1 461 ? 36.379 -32.745 -2.289 1.00 28.12 461 ILE A CA 1
ATOM 3552 C C . ILE A 1 461 ? 34.973 -32.477 -2.830 1.00 28.12 461 ILE A C 1
ATOM 3554 O O . ILE A 1 461 ? 34.702 -32.706 -4.009 1.00 28.12 461 ILE A O 1
ATOM 3558 N N . THR A 1 462 ? 34.072 -32.007 -1.970 1.00 24.17 462 THR A N 1
ATOM 3559 C CA . THR A 1 462 ? 32.724 -31.600 -2.381 1.00 24.17 462 THR A CA 1
ATOM 3560 C C . THR A 1 462 ? 32.773 -30.191 -2.965 1.00 24.17 462 THR A C 1
ATOM 3562 O O . THR A 1 462 ? 32.679 -29.203 -2.242 1.00 24.17 462 THR A O 1
ATOM 3565 N N . THR A 1 463 ? 32.930 -30.090 -4.284 1.00 23.34 463 THR A N 1
ATOM 3566 C CA . THR A 1 463 ? 32.766 -28.822 -5.005 1.00 23.34 463 THR A CA 1
ATOM 3567 C C . THR A 1 463 ? 31.283 -28.452 -5.042 1.00 23.34 463 THR A C 1
ATOM 3569 O O . THR A 1 463 ? 30.510 -29.052 -5.792 1.00 23.34 463 THR A O 1
ATOM 3572 N N . THR A 1 464 ? 30.879 -27.465 -4.243 1.00 25.55 464 THR A N 1
ATOM 3573 C CA . THR A 1 464 ? 29.550 -26.847 -4.317 1.00 25.55 464 THR A CA 1
ATOM 3574 C C . THR A 1 464 ? 29.348 -26.211 -5.692 1.00 25.55 464 THR A C 1
ATOM 3576 O O . THR A 1 464 ? 30.113 -25.341 -6.099 1.00 25.55 464 THR A O 1
ATOM 3579 N N . ARG A 1 465 ? 28.316 -26.650 -6.421 1.00 27.91 465 ARG A N 1
ATOM 3580 C CA . ARG A 1 465 ? 27.889 -26.017 -7.675 1.00 27.91 465 ARG A CA 1
ATOM 3581 C C . ARG A 1 465 ? 26.785 -25.010 -7.388 1.00 27.91 465 ARG A C 1
ATOM 3583 O O . ARG A 1 465 ? 25.769 -25.382 -6.813 1.00 27.91 465 ARG A O 1
ATOM 3590 N N . LEU A 1 466 ? 26.963 -23.783 -7.862 1.00 28.08 466 LEU A N 1
ATOM 3591 C CA . LEU A 1 466 ? 25.877 -22.824 -8.034 1.00 28.08 466 LEU A CA 1
ATOM 3592 C C . LEU A 1 466 ? 25.247 -23.066 -9.409 1.00 28.08 466 LEU A C 1
ATOM 3594 O O . LEU A 1 466 ? 25.888 -22.855 -10.435 1.00 28.08 466 LEU A O 1
ATOM 3598 N N . SER A 1 467 ? 24.004 -23.537 -9.447 1.00 30.77 467 SER A N 1
ATOM 3599 C CA . SER A 1 467 ? 23.210 -23.575 -10.677 1.00 30.77 467 SER A CA 1
ATOM 3600 C C . SER A 1 467 ? 22.503 -22.237 -10.868 1.00 30.77 467 SER A C 1
ATOM 3602 O O . SER A 1 467 ? 21.658 -21.872 -10.055 1.00 30.77 467 SER A O 1
ATOM 3604 N N . ALA A 1 468 ? 22.810 -21.526 -11.953 1.00 38.06 468 ALA A N 1
ATOM 3605 C CA . ALA A 1 468 ? 22.036 -20.359 -12.362 1.00 38.06 468 ALA A CA 1
ATOM 3606 C C . ALA A 1 468 ? 20.665 -20.816 -12.893 1.00 38.06 468 ALA A C 1
ATOM 3608 O O . ALA A 1 468 ? 20.559 -21.279 -14.029 1.00 38.06 468 ALA A O 1
ATOM 3609 N N . GLN A 1 469 ? 19.630 -20.728 -12.056 1.00 45.91 469 GLN A N 1
ATOM 3610 C CA . GLN A 1 469 ? 18.242 -20.905 -12.485 1.00 45.91 469 GLN A CA 1
ATOM 3611 C C . GLN A 1 469 ? 17.766 -19.652 -13.232 1.00 45.91 469 GLN A C 1
ATOM 3613 O O . GLN A 1 469 ? 18.134 -18.531 -12.877 1.00 45.91 469 GLN A O 1
ATOM 3618 N N . LEU A 1 470 ? 16.943 -19.848 -14.263 1.00 53.22 470 LEU A N 1
ATOM 3619 C CA . LEU A 1 470 ? 16.159 -18.771 -14.868 1.00 53.22 470 LEU A CA 1
ATOM 3620 C C . LEU A 1 470 ? 15.146 -18.303 -13.819 1.00 53.22 470 LEU A C 1
ATOM 3622 O O . LEU A 1 470 ? 14.425 -19.132 -13.267 1.00 53.22 470 LEU A O 1
ATOM 3626 N N . SER A 1 471 ? 15.113 -17.005 -13.524 1.00 65.88 471 SER A N 1
ATOM 3627 C CA . SER A 1 471 ? 14.133 -16.425 -12.610 1.00 65.88 471 SER A CA 1
ATOM 3628 C C . SER A 1 471 ? 13.001 -15.762 -13.388 1.00 65.88 471 SER A C 1
ATOM 3630 O O . SER A 1 471 ? 13.221 -15.044 -14.363 1.00 65.88 471 SER A O 1
ATOM 3632 N N . CYS A 1 472 ? 11.783 -16.003 -12.933 1.00 65.25 472 CYS A N 1
ATOM 3633 C CA . CYS A 1 472 ? 10.541 -15.414 -13.409 1.00 65.25 472 CYS A CA 1
ATOM 3634 C C . CYS A 1 472 ? 9.596 -15.262 -12.216 1.00 65.25 472 CYS A C 1
ATOM 3636 O O . CYS A 1 472 ? 9.834 -15.838 -11.152 1.00 65.25 472 CYS A O 1
ATOM 3638 N N . ALA A 1 473 ? 8.535 -14.484 -12.389 1.00 54.56 473 ALA A N 1
ATOM 3639 C CA . ALA A 1 473 ? 7.407 -14.482 -11.479 1.00 54.56 473 ALA A CA 1
ATOM 3640 C C . ALA A 1 473 ? 6.686 -15.835 -11.519 1.00 54.56 473 ALA A C 1
ATOM 3642 O O . ALA A 1 473 ? 6.761 -16.564 -12.511 1.00 54.56 473 ALA A O 1
ATOM 3643 N N . ASP A 1 474 ? 5.987 -16.143 -10.432 1.00 69.62 474 ASP A N 1
ATOM 3644 C CA . ASP A 1 474 ? 5.163 -17.340 -10.299 1.00 69.62 474 ASP A CA 1
ATOM 3645 C C . ASP A 1 474 ? 4.071 -17.392 -11.380 1.00 69.62 474 ASP A C 1
ATOM 3647 O O . ASP A 1 474 ? 3.475 -16.359 -11.695 1.00 69.62 474 ASP A O 1
ATOM 3651 N N . PHE A 1 475 ? 3.783 -18.569 -11.943 1.00 66.94 475 PHE A N 1
ATOM 3652 C CA . PHE A 1 475 ? 2.812 -18.689 -13.037 1.00 66.94 475 PHE A CA 1
ATOM 3653 C C . PHE A 1 475 ? 1.391 -18.259 -12.645 1.00 66.94 475 PHE A C 1
ATOM 3655 O O . PHE A 1 475 ? 0.677 -17.739 -13.495 1.00 66.94 475 PHE A O 1
ATOM 3662 N N . GLY A 1 476 ? 0.999 -18.346 -11.369 1.00 67.94 476 GLY A N 1
ATOM 3663 C CA . GLY A 1 476 ? -0.270 -17.798 -10.875 1.00 67.94 476 GLY A CA 1
ATOM 3664 C C . GLY A 1 476 ? -0.360 -16.264 -10.924 1.00 67.94 476 GLY A C 1
ATOM 3665 O O . GLY A 1 476 ? -1.404 -15.697 -10.605 1.00 67.94 476 GLY A O 1
ATOM 3666 N N . THR A 1 477 ? 0.722 -15.580 -11.313 1.00 65.31 477 THR A N 1
ATOM 3667 C CA . THR A 1 477 ? 0.784 -14.123 -11.528 1.00 65.31 477 THR A CA 1
ATOM 3668 C C . THR A 1 477 ? 0.963 -13.723 -12.995 1.00 65.31 477 THR A C 1
ATOM 3670 O O . THR A 1 477 ? 0.946 -12.531 -13.309 1.00 65.31 477 THR A O 1
ATOM 3673 N N . TRP A 1 478 ? 1.138 -14.691 -13.897 1.00 76.44 478 TRP A N 1
ATOM 3674 C CA . TRP A 1 478 ? 1.229 -14.436 -15.331 1.00 76.44 478 TRP A CA 1
ATOM 3675 C C . TRP A 1 478 ? -0.185 -14.171 -15.877 1.00 76.44 478 TRP A C 1
ATOM 3677 O O . TRP A 1 478 ? -1.098 -14.947 -15.587 1.00 76.44 478 TRP A O 1
ATOM 3687 N N . PRO A 1 479 ? -0.408 -13.085 -16.638 1.00 67.00 479 PRO A N 1
ATOM 3688 C CA . PRO A 1 479 ? -1.713 -12.820 -17.232 1.00 67.00 479 PRO A CA 1
ATOM 3689 C C . PRO A 1 479 ? -2.009 -13.812 -18.364 1.00 67.00 479 PRO A C 1
ATOM 3691 O O . PRO A 1 479 ? -1.091 -14.414 -18.911 1.00 67.00 479 PRO A O 1
ATOM 3694 N N . ASP A 1 480 ? -3.285 -13.949 -18.725 1.00 83.38 480 ASP A N 1
ATOM 3695 C CA . ASP A 1 480 ? -3.736 -14.525 -20.003 1.00 83.38 480 ASP A CA 1
ATOM 3696 C C . ASP A 1 480 ? -3.149 -15.918 -20.374 1.00 83.38 480 ASP A C 1
ATOM 3698 O O . ASP A 1 480 ? -3.073 -16.267 -21.554 1.00 83.38 480 ASP A O 1
ATOM 3702 N N . ILE A 1 481 ? -2.759 -16.726 -19.374 1.00 83.75 481 ILE A N 1
ATOM 3703 C CA . ILE A 1 481 ? -2.366 -18.136 -19.547 1.00 83.75 481 ILE A CA 1
ATOM 3704 C C . ILE A 1 481 ? -3.579 -18.963 -19.979 1.00 83.75 481 ILE A C 1
ATOM 3706 O O . ILE A 1 481 ? -4.625 -18.911 -19.328 1.00 83.75 481 ILE A O 1
ATOM 3710 N N . ASP A 1 482 ? -3.402 -19.770 -21.025 1.00 75.38 482 ASP A N 1
ATOM 3711 C CA . ASP A 1 482 ? -4.421 -20.694 -21.527 1.00 75.38 482 ASP A CA 1
ATOM 3712 C C . ASP A 1 482 ? -4.234 -22.081 -20.890 1.00 75.38 482 ASP A C 1
ATOM 3714 O O . ASP A 1 482 ? -3.596 -22.972 -21.441 1.00 75.38 482 ASP A O 1
ATOM 3718 N N . GLU A 1 483 ? -4.693 -22.196 -19.638 1.00 70.75 483 GLU A N 1
ATOM 3719 C CA . GLU A 1 483 ? -4.748 -23.392 -18.770 1.00 70.75 483 GLU A CA 1
ATOM 3720 C C . GLU A 1 483 ? -3.421 -24.144 -18.459 1.00 70.75 483 GLU A C 1
ATOM 3722 O O . GLU A 1 483 ? -3.335 -24.809 -17.423 1.00 70.75 483 GLU A O 1
ATOM 3727 N N . VAL A 1 484 ? -2.358 -24.016 -19.264 1.00 80.00 484 VAL A N 1
ATOM 3728 C CA . VAL A 1 484 ? -1.164 -24.882 -19.228 1.00 80.00 484 VAL A CA 1
ATOM 3729 C C . VAL A 1 484 ? 0.120 -24.129 -18.856 1.00 80.00 484 VAL A C 1
ATOM 3731 O O . VAL A 1 484 ? 0.517 -23.139 -19.472 1.00 80.00 484 VAL A O 1
ATOM 3734 N N . THR A 1 485 ? 0.848 -24.663 -17.868 1.00 84.75 485 THR A N 1
ATOM 3735 C CA . THR A 1 485 ? 2.181 -24.181 -17.461 1.00 84.75 485 THR A CA 1
ATOM 3736 C C . THR A 1 485 ? 3.236 -25.263 -17.684 1.00 84.75 485 THR A C 1
ATOM 3738 O O . THR A 1 485 ? 3.034 -26.430 -17.358 1.00 84.75 485 THR A O 1
ATOM 3741 N N . CYS A 1 486 ? 4.385 -24.885 -18.247 1.00 73.44 486 CYS A N 1
ATOM 3742 C CA . CYS A 1 486 ? 5.382 -25.828 -18.770 1.00 73.44 486 CYS A CA 1
ATOM 3743 C C . CYS A 1 486 ? 6.681 -25.884 -17.952 1.00 73.44 486 CYS A C 1
ATOM 3745 O O . CYS A 1 486 ? 7.642 -26.563 -18.328 1.00 73.44 486 CYS A O 1
ATOM 3747 N N . GLY A 1 487 ? 6.737 -25.157 -16.832 1.00 68.56 487 GLY A N 1
ATOM 3748 C CA . GLY A 1 487 ? 7.952 -25.001 -16.036 1.00 68.56 487 GLY A CA 1
ATOM 3749 C C . GLY A 1 487 ? 9.033 -24.187 -16.757 1.00 68.56 487 GLY A C 1
ATOM 3750 O O . GLY A 1 487 ? 8.829 -23.662 -17.850 1.00 68.56 487 GLY A O 1
ATOM 3751 N N . ASN A 1 488 ? 10.203 -24.041 -16.123 1.00 73.19 488 ASN A N 1
ATOM 3752 C CA . ASN A 1 488 ? 11.347 -23.276 -16.657 1.00 73.19 488 ASN A CA 1
ATOM 3753 C C . ASN A 1 488 ? 10.959 -21.899 -17.229 1.00 73.19 488 ASN A C 1
ATOM 3755 O O . ASN A 1 488 ? 11.447 -21.503 -18.288 1.00 73.19 488 ASN A O 1
ATOM 3759 N N . CYS A 1 489 ? 10.059 -21.190 -16.541 1.00 81.81 489 CYS A N 1
ATOM 3760 C CA . CYS A 1 489 ? 9.544 -19.899 -16.982 1.00 81.81 489 CYS A CA 1
ATOM 3761 C C . CYS A 1 489 ? 8.908 -19.930 -18.382 1.00 81.81 489 CYS A C 1
ATOM 3763 O O . CYS A 1 489 ? 9.133 -19.004 -19.152 1.00 81.81 489 CYS A O 1
ATOM 3765 N N . THR A 1 490 ? 8.170 -20.992 -18.728 1.00 86.12 490 THR A N 1
ATOM 3766 C CA . THR A 1 490 ? 7.401 -21.151 -19.975 1.00 86.12 490 THR A CA 1
ATOM 3767 C C . THR A 1 490 ? 5.954 -21.538 -19.668 1.00 86.12 490 THR A C 1
ATOM 3769 O O . THR A 1 490 ? 5.728 -22.419 -18.838 1.00 86.12 490 THR A O 1
ATOM 3772 N N . ALA A 1 491 ? 4.991 -20.919 -20.345 1.00 88.19 491 ALA A N 1
ATOM 3773 C CA . ALA A 1 491 ? 3.568 -21.256 -20.263 1.00 88.19 491 ALA A CA 1
ATOM 3774 C C . ALA A 1 491 ? 2.890 -21.101 -21.629 1.00 88.19 491 ALA A C 1
ATOM 3776 O O . ALA A 1 491 ? 3.467 -20.487 -22.532 1.00 88.19 491 ALA A O 1
ATOM 3777 N N . LEU A 1 492 ? 1.685 -21.657 -21.744 1.00 89.94 492 LEU A N 1
ATOM 3778 C CA . LEU A 1 492 ? 0.781 -21.482 -22.874 1.00 89.94 492 LEU A CA 1
ATOM 3779 C C . LEU A 1 492 ? -0.077 -20.229 -22.653 1.00 89.94 492 LEU A C 1
ATOM 3781 O O . LEU A 1 492 ? -0.528 -19.991 -21.533 1.00 89.94 492 LEU A O 1
ATOM 3785 N N . VAL A 1 493 ? -0.223 -19.373 -23.666 1.00 89.44 493 VAL A N 1
ATOM 3786 C CA . VAL A 1 493 ? -0.711 -17.993 -23.483 1.00 89.44 493 VAL A CA 1
ATOM 3787 C C . VAL A 1 493 ? -1.549 -17.530 -24.664 1.00 89.44 493 VAL A C 1
ATOM 3789 O O . VAL A 1 493 ? -1.103 -17.623 -25.804 1.00 89.44 493 VAL A O 1
ATOM 3792 N N . LEU A 1 494 ? -2.703 -16.920 -24.396 1.00 87.19 494 LEU A N 1
ATOM 3793 C CA . LEU A 1 494 ? -3.617 -16.399 -25.414 1.00 87.19 494 LEU A CA 1
ATOM 3794 C C . LEU A 1 494 ? -2.936 -15.401 -26.376 1.00 87.19 494 LEU A C 1
ATOM 3796 O O . LEU A 1 494 ? -2.301 -14.424 -25.963 1.00 87.19 494 LEU A O 1
ATOM 3800 N N . THR A 1 495 ? -3.115 -15.584 -27.687 1.00 85.19 495 THR A N 1
ATOM 3801 C CA . THR A 1 495 ? -2.529 -14.696 -28.710 1.00 85.19 495 THR A CA 1
ATOM 3802 C C . THR A 1 495 ? -3.254 -13.358 -28.814 1.00 85.19 495 THR A C 1
ATOM 3804 O O . THR A 1 495 ? -2.605 -12.311 -28.942 1.00 85.19 495 THR A O 1
ATOM 3807 N N . ASP A 1 496 ? -4.587 -13.371 -28.759 1.00 81.31 496 ASP A N 1
ATOM 3808 C CA . ASP A 1 496 ? -5.453 -12.217 -29.034 1.00 81.31 496 ASP A CA 1
ATOM 3809 C C . ASP A 1 496 ? -5.153 -10.980 -28.149 1.00 81.31 496 ASP A C 1
ATOM 3811 O O . ASP A 1 496 ? -4.989 -9.886 -28.708 1.00 81.31 496 ASP A O 1
ATOM 3815 N N . PRO A 1 497 ? -4.986 -11.092 -26.810 1.00 83.88 497 PRO A N 1
ATOM 3816 C CA . PRO A 1 497 ? -4.654 -9.951 -25.943 1.00 83.88 497 PRO A CA 1
ATOM 3817 C C . PRO A 1 497 ? -3.290 -9.307 -26.243 1.00 83.88 497 PRO A C 1
ATOM 3819 O O . PRO A 1 497 ? -3.058 -8.139 -25.915 1.00 83.88 497 PRO A O 1
ATOM 3822 N N . HIS A 1 498 ? -2.377 -10.050 -26.874 1.00 83.88 498 HIS A N 1
ATOM 3823 C CA . HIS A 1 498 ? -0.977 -9.658 -27.072 1.00 83.88 498 HIS A CA 1
ATOM 3824 C C . HIS A 1 498 ? -0.591 -9.495 -28.550 1.00 83.88 498 HIS A C 1
ATOM 3826 O O . HIS A 1 498 ? 0.584 -9.311 -28.872 1.00 83.88 498 HIS A O 1
ATOM 3832 N N . GLY A 1 499 ? -1.568 -9.545 -29.463 1.00 82.31 499 GLY A N 1
ATOM 3833 C CA . GLY A 1 499 ? -1.336 -9.446 -30.907 1.00 82.31 499 GLY A CA 1
ATOM 3834 C C . GLY A 1 499 ? -0.486 -10.591 -31.471 1.00 82.31 499 GLY A C 1
ATOM 3835 O O . GLY A 1 499 ? 0.231 -10.378 -32.454 1.00 82.31 499 GLY A O 1
ATOM 3836 N N . GLY A 1 500 ? -0.538 -11.761 -30.826 1.00 84.69 500 GLY A N 1
ATOM 3837 C CA . GLY A 1 500 ? 0.192 -12.980 -31.177 1.00 84.69 500 GLY A CA 1
ATOM 3838 C C . GLY A 1 500 ? 1.705 -12.910 -30.975 1.00 84.69 500 GLY A C 1
ATOM 3839 O O . GLY A 1 500 ? 2.431 -13.516 -31.754 1.00 84.69 500 GLY A O 1
ATOM 3840 N N . ARG A 1 501 ? 2.214 -12.118 -30.018 1.00 86.31 501 ARG A N 1
ATOM 3841 C CA . ARG A 1 501 ? 3.666 -11.923 -29.818 1.00 86.31 501 ARG A CA 1
ATOM 3842 C C . ARG A 1 501 ? 4.082 -12.140 -28.367 1.00 86.31 501 ARG A C 1
ATOM 3844 O O . ARG A 1 501 ? 3.740 -11.338 -27.494 1.00 86.31 501 ARG A O 1
ATOM 3851 N N . CYS A 1 502 ? 4.932 -13.136 -28.124 1.00 78.88 502 CYS A N 1
ATOM 3852 C CA . CYS A 1 502 ? 5.461 -13.408 -26.787 1.00 78.88 502 CYS A CA 1
ATOM 3853 C C . CYS A 1 502 ? 6.273 -12.245 -26.191 1.00 78.88 502 CYS A C 1
ATOM 3855 O O . CYS A 1 502 ? 6.266 -12.068 -24.978 1.00 78.88 502 CYS A O 1
ATOM 3857 N N . GLN A 1 503 ? 6.929 -11.389 -26.988 1.00 75.88 503 GLN A N 1
ATOM 3858 C CA . GLN A 1 503 ? 7.571 -10.180 -26.453 1.00 75.88 503 GLN A CA 1
ATOM 3859 C C . GLN A 1 503 ? 6.541 -9.223 -25.845 1.00 75.88 503 GLN A C 1
ATOM 3861 O O . GLN A 1 503 ? 6.789 -8.666 -24.775 1.00 75.88 503 GLN A O 1
ATOM 3866 N N . THR A 1 504 ? 5.395 -9.033 -26.502 1.00 71.38 504 THR A N 1
ATOM 3867 C CA . THR A 1 504 ? 4.302 -8.186 -26.005 1.00 71.38 504 THR A CA 1
ATOM 3868 C C . THR A 1 504 ? 3.684 -8.789 -24.749 1.00 71.38 504 THR A C 1
ATOM 3870 O O . THR A 1 504 ? 3.484 -8.058 -23.780 1.00 71.38 504 THR A O 1
ATOM 3873 N N . PHE A 1 505 ? 3.488 -10.110 -24.733 1.00 86.00 505 PHE A N 1
ATOM 3874 C CA . PHE A 1 505 ? 3.058 -10.842 -23.546 1.00 86.00 505 PHE A CA 1
ATOM 3875 C C . PHE A 1 505 ? 4.034 -10.690 -22.370 1.00 86.00 505 PHE A C 1
ATOM 3877 O O . PHE A 1 505 ? 3.662 -10.112 -21.353 1.00 86.00 505 PHE A O 1
ATOM 3884 N N . CYS A 1 506 ? 5.293 -11.125 -22.500 1.00 64.94 506 CYS A N 1
ATOM 3885 C CA . CYS A 1 506 ? 6.259 -11.082 -21.399 1.00 64.94 506 CYS A CA 1
ATOM 3886 C C . CYS A 1 506 ? 6.442 -9.650 -20.862 1.00 64.94 506 CYS A C 1
ATOM 3888 O O . CYS A 1 506 ? 6.504 -9.432 -19.653 1.00 64.94 506 CYS A O 1
ATOM 3890 N N . SER A 1 507 ? 6.441 -8.649 -21.752 1.00 63.78 507 SER A N 1
ATOM 3891 C CA . SER A 1 507 ? 6.549 -7.237 -21.354 1.00 63.78 507 SER A CA 1
ATOM 3892 C C . SER A 1 507 ? 5.336 -6.729 -20.561 1.00 63.78 507 SER A C 1
ATOM 3894 O O . SER A 1 507 ? 5.465 -5.730 -19.854 1.00 63.78 507 SER A O 1
ATOM 3896 N N . SER A 1 508 ? 4.166 -7.374 -20.667 1.00 67.50 508 SER A N 1
ATOM 3897 C CA . SER A 1 508 ? 2.930 -6.942 -19.993 1.00 67.50 508 SER A CA 1
ATOM 3898 C C . SER A 1 508 ? 2.998 -7.072 -18.466 1.00 67.50 508 SER A C 1
ATOM 3900 O O . SER A 1 508 ? 2.439 -6.231 -17.764 1.00 67.50 508 SER A O 1
ATOM 3902 N N . PHE A 1 509 ? 3.765 -8.047 -17.964 1.00 59.28 509 PHE A N 1
ATOM 3903 C CA . PHE A 1 509 ? 4.036 -8.280 -16.540 1.00 59.28 509 PHE A CA 1
ATOM 3904 C C . PHE A 1 509 ? 5.521 -8.069 -16.185 1.00 59.28 509 PHE A C 1
ATOM 3906 O O . PHE A 1 509 ? 6.066 -8.681 -15.266 1.00 59.28 509 PHE A O 1
ATOM 3913 N N . GLY A 1 510 ? 6.205 -7.187 -16.924 1.00 47.09 510 GLY A N 1
ATOM 3914 C CA . GLY A 1 510 ? 7.558 -6.725 -16.593 1.00 47.09 510 GLY A CA 1
ATOM 3915 C C . GLY A 1 510 ? 8.687 -7.724 -16.866 1.00 47.09 510 GLY A C 1
ATOM 3916 O O . GLY A 1 510 ? 9.782 -7.545 -16.340 1.00 47.09 510 GLY A O 1
ATOM 3917 N N . HIS A 1 511 ? 8.446 -8.754 -17.676 1.00 71.31 511 HIS A N 1
ATOM 3918 C CA . HIS A 1 511 ? 9.424 -9.779 -18.037 1.00 71.31 511 HIS A CA 1
ATOM 3919 C C . HIS A 1 511 ? 9.991 -9.577 -19.450 1.00 71.31 511 HIS A C 1
ATOM 3921 O O . HIS A 1 511 ? 9.440 -8.871 -20.295 1.00 71.31 511 HIS A O 1
ATOM 3927 N N . VAL A 1 512 ? 11.117 -10.228 -19.726 1.00 68.69 512 VAL A N 1
ATOM 3928 C CA . VAL A 1 512 ? 11.766 -10.275 -21.039 1.00 68.69 512 VAL A CA 1
ATOM 3929 C C . VAL A 1 512 ? 11.456 -11.625 -21.678 1.00 68.69 512 VAL A C 1
ATOM 3931 O O . VAL A 1 512 ? 11.711 -12.662 -21.066 1.00 68.69 512 VAL A O 1
ATOM 3934 N N . CYS A 1 513 ? 10.943 -11.629 -22.910 1.00 67.94 513 CYS A N 1
ATOM 3935 C CA . CYS A 1 513 ? 10.808 -12.868 -23.669 1.00 67.94 513 CYS A CA 1
ATOM 3936 C C . CYS A 1 513 ? 12.192 -13.402 -24.054 1.00 67.94 513 CYS A C 1
ATOM 3938 O O . CYS A 1 513 ? 13.040 -12.662 -24.560 1.00 67.94 513 CYS A O 1
ATOM 3940 N N . VAL A 1 514 ? 12.416 -14.694 -23.819 1.00 67.81 514 VAL A N 1
ATOM 3941 C CA . VAL A 1 514 ? 13.662 -15.395 -24.175 1.00 67.81 514 VAL A CA 1
ATOM 3942 C C . VAL A 1 514 ? 13.443 -16.577 -25.118 1.00 67.81 514 VAL A C 1
ATOM 3944 O O . VAL A 1 514 ? 14.398 -16.997 -25.770 1.00 67.81 514 VAL A O 1
ATOM 3947 N N . ALA A 1 515 ? 12.208 -17.065 -25.249 1.00 74.06 515 ALA A N 1
ATOM 3948 C CA . ALA A 1 515 ? 11.783 -17.959 -26.322 1.00 74.06 515 ALA A CA 1
ATOM 3949 C C . ALA A 1 515 ? 10.282 -17.789 -26.610 1.00 74.06 515 ALA A C 1
ATOM 3951 O O . ALA A 1 515 ? 9.518 -17.365 -25.741 1.00 74.06 515 ALA A O 1
ATOM 3952 N N . ALA A 1 516 ? 9.891 -18.115 -27.840 1.00 80.62 516 ALA A N 1
ATOM 3953 C CA . ALA A 1 516 ? 8.518 -18.114 -28.324 1.00 80.62 516 ALA A CA 1
ATOM 3954 C C . ALA A 1 516 ? 8.320 -19.317 -29.254 1.00 80.62 516 ALA A C 1
ATOM 3956 O O . ALA A 1 516 ? 9.236 -19.683 -30.001 1.00 80.62 516 ALA A O 1
ATOM 3957 N N . ALA A 1 517 ? 7.149 -19.934 -29.217 1.00 86.56 517 ALA A N 1
ATOM 3958 C CA . ALA A 1 517 ? 6.825 -21.080 -30.046 1.00 86.56 517 ALA A CA 1
ATOM 3959 C C . ALA A 1 517 ? 5.316 -21.234 -30.241 1.00 86.56 517 ALA A C 1
ATOM 3961 O O . ALA A 1 517 ? 4.525 -20.735 -29.452 1.00 86.56 517 ALA A O 1
ATOM 3962 N N . GLU A 1 518 ? 4.979 -21.957 -31.297 1.00 85.94 518 GLU A N 1
ATOM 3963 C CA . GLU A 1 518 ? 3.721 -22.674 -31.471 1.00 85.94 518 GLU A CA 1
ATOM 3964 C C . GLU A 1 518 ? 3.827 -24.050 -30.794 1.00 85.94 518 GLU A C 1
ATOM 3966 O O . GLU A 1 518 ? 4.883 -24.699 -30.858 1.00 85.94 518 GLU A O 1
ATOM 3971 N N . GLU A 1 519 ? 2.732 -24.516 -30.216 1.00 86.12 519 GLU A N 1
ATOM 3972 C CA . GLU A 1 519 ? 2.546 -25.788 -29.513 1.00 86.12 519 GLU A CA 1
ATOM 3973 C C . GLU A 1 519 ? 1.976 -26.908 -30.395 1.00 86.12 519 GLU A C 1
ATOM 3975 O O . GLU A 1 519 ? 1.473 -26.703 -31.498 1.00 86.12 519 GLU A O 1
ATOM 3980 N N . VAL A 1 520 ? 2.076 -28.138 -29.891 1.00 78.19 520 VAL A N 1
ATOM 3981 C CA . VAL A 1 520 ? 1.331 -29.303 -30.372 1.00 78.19 520 VAL A CA 1
ATOM 3982 C C . VAL A 1 520 ? 0.181 -29.574 -29.402 1.00 78.19 520 VAL A C 1
ATOM 3984 O O . VAL A 1 520 ? 0.435 -29.777 -28.216 1.00 78.19 520 VAL A O 1
ATOM 3987 N N . ASP A 1 521 ? -1.045 -29.647 -29.930 1.00 80.44 521 ASP A N 1
ATOM 3988 C CA . ASP A 1 521 ? -2.256 -30.130 -29.247 1.00 80.44 521 ASP A CA 1
ATOM 3989 C C . ASP A 1 521 ? -2.463 -29.550 -27.822 1.00 80.44 521 ASP A C 1
ATOM 3991 O O . ASP A 1 521 ? -2.598 -30.312 -26.863 1.00 80.44 521 ASP A O 1
ATOM 3995 N N . GLU A 1 522 ? -2.493 -28.213 -27.685 1.00 83.69 522 GLU A N 1
ATOM 3996 C CA . GLU A 1 522 ? -2.726 -27.487 -26.410 1.00 83.69 522 GLU A CA 1
ATOM 3997 C C . GLU A 1 522 ? -1.699 -27.851 -25.307 1.00 83.69 522 GLU A C 1
ATOM 3999 O O . GLU A 1 522 ? -2.018 -27.966 -24.121 1.00 83.69 522 GLU A O 1
ATOM 4004 N N . GLY A 1 523 ? -0.453 -28.139 -25.701 1.00 79.12 523 GLY A N 1
ATOM 4005 C CA . GLY A 1 523 ? 0.558 -28.744 -24.834 1.00 79.12 523 GLY A CA 1
ATOM 4006 C C . GLY A 1 523 ? 1.881 -27.982 -24.738 1.00 79.12 523 GLY A C 1
ATOM 4007 O O . GLY A 1 523 ? 2.135 -26.984 -25.397 1.00 79.12 523 GLY A O 1
ATOM 4008 N N . CYS A 1 524 ? 2.798 -28.514 -23.930 1.00 84.00 524 CYS A N 1
ATOM 4009 C CA . CYS A 1 524 ? 4.149 -27.961 -23.764 1.00 84.00 524 CYS A CA 1
ATOM 4010 C C . CYS A 1 524 ? 5.163 -28.422 -24.830 1.00 84.00 524 CYS A C 1
ATOM 4012 O O . CYS A 1 524 ? 6.356 -28.118 -24.729 1.00 84.00 524 CYS A O 1
ATOM 4014 N N . GLU A 1 525 ? 4.730 -29.209 -25.819 1.00 84.19 525 GLU A N 1
ATOM 4015 C CA . GLU A 1 525 ? 5.583 -29.667 -26.915 1.00 84.19 525 GLU A CA 1
ATOM 4016 C C . GLU A 1 525 ? 5.589 -28.637 -28.048 1.00 84.19 525 GLU A C 1
ATOM 4018 O O . GLU A 1 525 ? 4.543 -28.199 -28.505 1.00 84.19 525 GLU A O 1
ATOM 4023 N N . VAL A 1 526 ? 6.775 -28.254 -28.525 1.00 81.19 526 VAL A N 1
ATOM 4024 C CA . VAL A 1 526 ? 6.919 -27.224 -29.564 1.00 81.19 526 VAL A CA 1
ATOM 4025 C C . VAL A 1 526 ? 6.660 -27.798 -30.960 1.00 81.19 526 VAL A C 1
ATOM 4027 O O . VAL A 1 526 ? 7.430 -28.636 -31.437 1.00 81.19 526 VAL A O 1
ATOM 4030 N N . GLN A 1 527 ? 5.647 -27.264 -31.644 1.00 74.81 527 GLN A N 1
ATOM 4031 C CA . GLN A 1 527 ? 5.357 -27.496 -33.061 1.00 74.81 527 GLN A CA 1
ATOM 4032 C C . GLN A 1 527 ? 6.280 -26.671 -33.969 1.00 74.81 527 GLN A C 1
ATOM 4034 O O . GLN A 1 527 ? 6.896 -27.215 -34.889 1.00 74.81 527 GLN A O 1
ATOM 4039 N N . GLU A 1 528 ? 6.427 -25.368 -33.703 1.00 73.00 528 GLU A N 1
ATOM 4040 C CA . GLU A 1 528 ? 7.294 -24.473 -34.480 1.00 73.00 528 GLU A CA 1
ATOM 4041 C C . GLU A 1 528 ? 7.907 -23.380 -33.587 1.00 73.00 528 GLU A C 1
ATOM 4043 O O . GLU A 1 528 ? 7.186 -22.639 -32.929 1.00 73.00 528 GLU A O 1
ATOM 4048 N N . GLN A 1 529 ? 9.237 -23.223 -33.571 1.00 79.56 529 GLN A N 1
ATOM 4049 C CA . GLN A 1 529 ? 9.854 -22.092 -32.860 1.00 79.56 529 GLN A CA 1
ATOM 4050 C C . GLN A 1 529 ? 9.733 -20.787 -33.645 1.00 79.56 529 GLN A C 1
ATOM 4052 O O . GLN A 1 529 ? 9.927 -20.753 -34.861 1.00 79.56 529 GLN A O 1
ATOM 4057 N N . LYS A 1 530 ? 9.488 -19.701 -32.912 1.00 73.25 530 LYS A N 1
ATOM 4058 C CA . LYS A 1 530 ? 9.299 -18.341 -33.421 1.00 73.25 530 LYS A CA 1
ATOM 4059 C C . LYS A 1 530 ? 10.240 -17.385 -32.698 1.00 73.25 530 LYS A C 1
ATOM 4061 O O . LYS A 1 530 ? 10.758 -17.684 -31.621 1.00 73.25 530 LYS A O 1
ATOM 4066 N N . SER A 1 531 ? 10.496 -16.213 -33.275 1.00 70.88 531 SER A N 1
ATOM 4067 C CA . SER A 1 531 ? 11.183 -15.162 -32.510 1.00 70.88 531 SER A CA 1
ATOM 4068 C C . SER A 1 531 ? 10.202 -14.426 -31.589 1.00 70.88 531 SER A C 1
ATOM 4070 O O . SER A 1 531 ? 9.033 -14.280 -31.916 1.00 70.88 531 SER A O 1
ATOM 4072 N N . CYS A 1 532 ? 10.667 -13.930 -30.440 1.00 72.75 532 CYS A N 1
ATOM 4073 C CA . CYS A 1 532 ? 9.815 -13.240 -29.460 1.00 72.75 532 CYS A CA 1
ATOM 4074 C C . CYS A 1 532 ? 8.998 -12.066 -30.035 1.00 72.75 532 CYS A C 1
ATOM 4076 O O . CYS A 1 532 ? 7.872 -11.825 -29.603 1.00 72.75 532 CYS A O 1
ATOM 4078 N N . ASP A 1 533 ? 9.557 -11.341 -31.008 1.00 80.00 533 ASP A N 1
ATOM 4079 C CA . ASP A 1 533 ? 8.896 -10.226 -31.696 1.00 80.00 533 ASP A CA 1
ATOM 4080 C C . ASP A 1 533 ? 8.051 -10.661 -32.909 1.00 80.00 533 ASP A C 1
ATOM 4082 O O . ASP A 1 533 ? 7.378 -9.824 -33.515 1.00 80.00 533 ASP A O 1
ATOM 4086 N N . GLU A 1 534 ? 8.093 -11.929 -33.320 1.00 79.50 534 GLU A N 1
ATOM 4087 C CA . GLU A 1 534 ? 7.335 -12.457 -34.457 1.00 79.50 534 GLU A CA 1
ATOM 4088 C C . GLU A 1 534 ? 5.893 -12.762 -34.066 1.00 79.50 534 GLU A C 1
ATOM 4090 O O . GLU A 1 534 ? 5.609 -13.141 -32.934 1.00 79.50 534 GLU A O 1
ATOM 4095 N N . GLN A 1 535 ? 4.978 -12.553 -35.014 1.00 87.81 535 GLN A N 1
ATOM 4096 C CA . GLN A 1 535 ? 3.565 -12.812 -34.789 1.00 87.81 535 GLN A CA 1
ATOM 4097 C C . GLN A 1 535 ? 3.215 -14.245 -35.153 1.00 87.81 535 GLN A C 1
ATOM 4099 O O . GLN A 1 535 ? 3.316 -14.638 -36.316 1.00 87.81 535 GLN A O 1
ATOM 4104 N N . ILE A 1 536 ? 2.750 -14.962 -34.147 1.00 83.44 536 ILE A N 1
ATOM 4105 C CA . ILE A 1 536 ? 2.062 -16.239 -34.240 1.00 83.44 536 ILE A CA 1
ATOM 4106 C C . ILE A 1 536 ? 0.601 -15.925 -34.596 1.00 83.44 536 ILE A C 1
ATOM 4108 O O . ILE A 1 536 ? 0.035 -14.931 -34.127 1.00 83.44 536 ILE A O 1
ATOM 4112 N N . SER A 1 537 ? 0.033 -16.639 -35.570 1.00 81.69 537 SER A N 1
ATOM 4113 C CA . SER A 1 537 ? -1.245 -16.249 -36.177 1.00 81.69 537 SER A CA 1
ATOM 4114 C C . SER A 1 537 ? -1.978 -17.415 -36.822 1.00 81.69 537 SER A C 1
ATOM 4116 O O . SER A 1 537 ? -1.385 -18.143 -37.618 1.00 81.69 537 SER A O 1
ATOM 4118 N N . GLY A 1 538 ? -3.291 -17.486 -36.588 1.00 79.81 538 GLY A N 1
ATOM 4119 C CA . GLY A 1 538 ? -4.133 -18.618 -36.993 1.00 79.81 538 GLY A CA 1
ATOM 4120 C C . GLY A 1 538 ? -4.353 -19.641 -35.873 1.00 79.81 538 GLY A C 1
ATOM 4121 O O . GLY A 1 538 ? -4.796 -20.746 -36.167 1.00 79.81 538 GLY A O 1
ATOM 4122 N N . THR A 1 539 ? -4.031 -19.248 -34.639 1.00 84.25 539 THR A N 1
ATOM 4123 C CA . THR A 1 539 ? -3.831 -20.066 -33.437 1.00 84.25 539 THR A CA 1
ATOM 4124 C C . THR A 1 539 ? -4.437 -19.279 -32.263 1.00 84.25 539 THR A C 1
ATOM 4126 O O . THR A 1 539 ? -4.488 -18.042 -32.323 1.00 84.25 539 THR A O 1
ATOM 4129 N N . SER A 1 540 ? -4.989 -19.950 -31.254 1.00 84.69 540 SER A N 1
ATOM 4130 C CA . SER A 1 540 ? -5.632 -19.317 -30.080 1.00 84.69 540 SER A CA 1
ATOM 4131 C C . SER A 1 540 ? -4.604 -18.729 -29.112 1.00 84.69 540 SER A C 1
ATOM 4133 O O . SER A 1 540 ? -4.851 -17.732 -28.432 1.00 84.69 540 SER A O 1
ATOM 4135 N N . ASP A 1 541 ? -3.434 -19.340 -29.126 1.00 88.88 541 ASP A N 1
ATOM 4136 C CA . ASP A 1 541 ? -2.485 -19.433 -28.041 1.00 88.88 541 ASP A CA 1
ATOM 4137 C C . ASP A 1 541 ? -1.054 -19.570 -28.600 1.00 88.88 541 ASP A C 1
ATOM 4139 O O . ASP A 1 541 ? -0.826 -19.544 -29.818 1.00 88.88 541 ASP A O 1
ATOM 4143 N N . MET A 1 542 ? -0.080 -19.513 -27.695 1.00 90.31 542 MET A N 1
ATOM 4144 C CA . MET A 1 542 ? 1.348 -19.566 -27.989 1.00 90.31 542 MET A CA 1
ATOM 4145 C C . MET A 1 542 ? 2.158 -19.917 -26.738 1.00 90.31 542 MET A C 1
ATOM 4147 O O . MET A 1 542 ? 1.952 -19.352 -25.658 1.00 90.31 542 MET A O 1
ATOM 4151 N N . LEU A 1 543 ? 3.173 -20.766 -26.893 1.00 90.88 543 LEU A N 1
ATOM 4152 C CA . LEU A 1 543 ? 4.182 -21.029 -25.868 1.00 90.88 543 LEU A CA 1
ATOM 4153 C C . LEU A 1 543 ? 5.166 -19.860 -25.731 1.00 90.88 543 LEU A C 1
ATOM 4155 O O . LEU A 1 543 ? 6.016 -19.621 -26.596 1.00 90.88 543 LEU A O 1
ATOM 4159 N N . CYS A 1 544 ? 5.125 -19.178 -24.587 1.00 87.00 544 CYS A N 1
ATOM 4160 C CA . CYS A 1 544 ? 6.002 -18.050 -24.282 1.00 87.00 544 CYS A CA 1
ATOM 4161 C C . CYS A 1 544 ? 6.912 -18.326 -23.081 1.00 87.00 544 CYS A C 1
ATOM 4163 O O . CYS A 1 544 ? 6.440 -18.654 -21.993 1.00 87.00 544 CYS A O 1
ATOM 4165 N N . THR A 1 545 ? 8.223 -18.108 -23.250 1.00 83.00 545 THR A N 1
ATOM 4166 C CA . THR A 1 545 ? 9.208 -18.168 -22.160 1.00 83.00 545 THR A CA 1
ATOM 4167 C C . THR A 1 545 ? 9.621 -16.759 -21.726 1.00 83.00 545 THR A C 1
ATOM 4169 O O . THR A 1 545 ? 10.248 -16.032 -22.504 1.00 83.00 545 THR A O 1
ATOM 4172 N N . CYS A 1 546 ? 9.330 -16.381 -20.479 1.00 72.56 546 CYS A N 1
ATOM 4173 C CA . CYS A 1 546 ? 9.478 -15.018 -19.950 1.00 72.56 546 CYS A CA 1
ATOM 4174 C C . CYS A 1 546 ? 10.321 -14.988 -18.666 1.00 72.56 546 CYS A C 1
ATOM 4176 O O . CYS A 1 546 ? 9.988 -15.672 -17.706 1.00 72.56 546 CYS A O 1
ATOM 4178 N N . VAL A 1 547 ? 11.366 -14.158 -18.592 1.00 65.44 547 VAL A N 1
ATOM 4179 C CA . VAL A 1 547 ? 12.266 -14.067 -17.416 1.00 65.44 547 VAL A CA 1
ATOM 4180 C C . VAL A 1 547 ? 12.363 -12.655 -16.844 1.00 65.44 547 VAL A C 1
ATOM 4182 O O . VAL A 1 547 ? 12.109 -11.676 -17.546 1.00 65.44 547 VAL A O 1
ATOM 4185 N N . LEU A 1 548 ? 12.756 -12.535 -15.577 1.00 52.44 548 LEU A N 1
ATOM 4186 C CA . LEU A 1 548 ? 12.951 -11.244 -14.919 1.00 52.44 548 LEU A CA 1
ATOM 4187 C C . LEU A 1 548 ? 14.078 -10.427 -15.588 1.00 52.44 548 LEU A C 1
ATOM 4189 O O . LEU A 1 548 ? 15.112 -10.991 -15.966 1.00 52.44 548 LEU A O 1
ATOM 4193 N N . PRO A 1 549 ? 13.937 -9.092 -15.701 1.00 46.09 549 PRO A N 1
ATOM 4194 C CA . PRO A 1 549 ? 15.018 -8.220 -16.144 1.00 46.09 549 PRO A CA 1
ATOM 4195 C C . PRO A 1 549 ? 16.170 -8.213 -15.130 1.00 46.09 549 PRO A C 1
ATOM 4197 O O . PRO A 1 549 ? 15.953 -8.107 -13.925 1.00 46.09 549 PRO A O 1
ATOM 4200 N N . THR A 1 550 ? 17.413 -8.267 -15.606 1.00 45.06 550 THR A N 1
ATOM 4201 C CA . THR A 1 550 ? 18.598 -8.116 -14.746 1.00 45.06 550 THR A CA 1
ATOM 4202 C C . THR A 1 550 ? 18.964 -6.641 -14.553 1.00 45.06 550 THR A C 1
ATOM 4204 O O . THR A 1 550 ? 19.170 -5.935 -15.542 1.00 45.06 550 THR A O 1
ATOM 4207 N N . GLU A 1 551 ? 19.118 -6.211 -13.297 1.00 39.88 551 GLU A N 1
ATOM 4208 C CA . GLU A 1 551 ? 19.552 -4.863 -12.877 1.00 39.88 551 GLU A CA 1
ATOM 4209 C C . GLU A 1 551 ? 20.822 -4.339 -13.598 1.00 39.88 551 GLU A C 1
ATOM 4211 O O . GLU A 1 551 ? 21.701 -5.125 -13.976 1.00 39.88 551 GLU A O 1
ATOM 4216 N N . PRO A 1 552 ? 20.992 -3.008 -13.768 1.00 47.47 552 PRO A N 1
ATOM 4217 C CA . PRO A 1 552 ? 22.115 -2.442 -14.507 1.00 47.47 552 PRO A CA 1
ATOM 4218 C C . PRO A 1 552 ? 23.443 -2.592 -13.748 1.00 47.47 552 PRO A C 1
ATOM 4220 O O . PRO A 1 552 ? 23.687 -1.967 -12.714 1.00 47.47 552 PRO A O 1
ATOM 4223 N N . ALA A 1 553 ? 24.355 -3.383 -14.313 1.00 52.78 553 ALA A N 1
ATOM 4224 C CA . ALA A 1 553 ? 25.659 -3.656 -13.718 1.00 52.78 553 ALA A CA 1
ATOM 4225 C C . ALA A 1 553 ? 26.563 -2.406 -13.635 1.00 52.78 553 ALA A C 1
ATOM 4227 O O . ALA A 1 553 ? 26.918 -1.791 -14.644 1.00 52.78 553 ALA A O 1
ATOM 4228 N N . TRP A 1 554 ? 27.033 -2.078 -12.430 1.00 64.06 554 TRP A N 1
ATOM 4229 C CA . TRP A 1 554 ? 28.085 -1.079 -12.222 1.00 64.06 554 TRP A CA 1
ATOM 4230 C C . TRP A 1 554 ? 29.466 -1.729 -12.319 1.00 64.06 554 TRP A C 1
ATOM 4232 O O . TRP A 1 554 ? 29.790 -2.640 -11.557 1.00 64.06 554 TRP A O 1
ATOM 4242 N N . ARG A 1 555 ? 30.311 -1.257 -13.243 1.00 70.62 555 ARG A N 1
ATOM 4243 C CA . ARG A 1 555 ? 31.628 -1.859 -13.496 1.00 70.62 555 ARG A CA 1
ATOM 4244 C C . ARG A 1 555 ? 32.759 -1.050 -12.848 1.00 70.62 555 ARG A C 1
ATOM 4246 O O . ARG A 1 555 ? 33.021 0.065 -13.300 1.00 70.62 555 ARG A O 1
ATOM 4253 N N . PRO A 1 556 ? 33.503 -1.590 -11.863 1.00 63.78 556 PRO A N 1
ATOM 4254 C CA . PRO A 1 556 ? 34.712 -0.940 -11.369 1.00 63.78 556 PRO A CA 1
ATOM 4255 C C . PRO A 1 556 ? 35.804 -0.986 -12.441 1.00 63.78 556 PRO A C 1
ATOM 4257 O O . PRO A 1 556 ? 36.250 -2.057 -12.866 1.00 63.78 556 PRO A O 1
ATOM 4260 N N . LEU A 1 557 ? 36.258 0.182 -12.899 1.00 62.19 557 LEU A N 1
ATOM 4261 C CA . LEU A 1 557 ? 37.272 0.240 -13.947 1.00 62.19 557 LEU A CA 1
ATOM 4262 C C . LEU A 1 557 ? 38.663 -0.054 -13.376 1.00 62.19 557 LEU A C 1
ATOM 4264 O O . LEU A 1 557 ? 39.324 0.818 -12.811 1.00 62.19 557 LEU A O 1
ATOM 4268 N N . GLY A 1 558 ? 39.115 -1.292 -13.608 1.00 52.44 558 GLY A N 1
ATOM 4269 C CA . GLY A 1 558 ? 40.479 -1.808 -13.435 1.00 52.44 558 GLY A CA 1
ATOM 4270 C C . GLY A 1 558 ? 40.931 -2.043 -11.992 1.00 52.44 558 GLY A C 1
ATOM 4271 O O . GLY A 1 558 ? 42.005 -1.589 -11.594 1.00 52.44 558 GLY A O 1
ATOM 4272 N N . GLY A 1 559 ? 40.124 -2.805 -11.255 1.00 51.19 559 GLY A N 1
ATOM 4273 C CA . GLY A 1 559 ? 40.441 -3.347 -9.933 1.00 51.19 559 GLY A CA 1
ATOM 4274 C C . GLY A 1 559 ? 39.504 -2.838 -8.834 1.00 51.19 559 GLY A C 1
ATOM 4275 O O . GLY A 1 559 ? 38.757 -1.885 -9.064 1.00 51.19 559 GLY A O 1
ATOM 4276 N N . PRO A 1 560 ? 39.531 -3.462 -7.641 1.00 48.28 560 PRO A N 1
ATOM 4277 C CA . PRO A 1 560 ? 38.821 -2.949 -6.473 1.00 48.28 560 PRO A CA 1
ATOM 4278 C C . PRO A 1 560 ? 39.338 -1.556 -6.067 1.00 48.28 560 PRO A C 1
ATOM 4280 O O . PRO A 1 560 ? 40.368 -1.090 -6.556 1.00 48.28 560 PRO A O 1
ATOM 4283 N N . SER A 1 561 ? 38.585 -0.900 -5.179 1.00 60.03 561 SER A N 1
ATOM 4284 C CA . SER A 1 561 ? 38.701 0.495 -4.722 1.00 60.03 561 SER A CA 1
ATOM 4285 C C . SER A 1 561 ? 40.127 1.048 -4.532 1.00 60.03 561 SER A C 1
ATOM 4287 O O . SER A 1 561 ? 41.070 0.306 -4.266 1.00 60.03 561 SER A O 1
ATOM 4289 N N . ASN A 1 562 ? 40.244 2.386 -4.547 1.00 78.81 562 ASN A N 1
ATOM 4290 C CA . ASN A 1 562 ? 41.454 3.234 -4.650 1.00 78.81 562 ASN A CA 1
ATOM 4291 C C . ASN A 1 562 ? 41.775 3.718 -6.084 1.00 78.81 562 ASN A C 1
ATOM 4293 O O . ASN A 1 562 ? 42.937 3.794 -6.505 1.00 78.81 562 ASN A O 1
ATOM 4297 N N . ARG A 1 563 ? 40.730 4.059 -6.845 1.00 84.56 563 ARG A N 1
ATOM 4298 C CA . ARG A 1 563 ? 40.779 4.455 -8.262 1.00 84.56 563 ARG A CA 1
ATOM 4299 C C . ARG A 1 563 ? 39.968 5.731 -8.475 1.00 84.56 563 ARG A C 1
ATOM 4301 O O . ARG A 1 563 ? 38.916 5.898 -7.873 1.00 84.56 563 ARG A O 1
ATOM 4308 N N . VAL A 1 564 ? 40.451 6.594 -9.362 1.00 92.06 564 VAL A N 1
ATOM 4309 C CA . VAL A 1 564 ? 39.803 7.851 -9.777 1.00 92.06 564 VAL A CA 1
ATOM 4310 C C . VAL A 1 564 ? 39.636 7.849 -11.293 1.00 92.06 564 VAL A C 1
ATOM 4312 O O . VAL A 1 564 ? 40.538 7.400 -12.004 1.00 92.06 564 VAL A O 1
ATOM 4315 N N . CYS A 1 565 ? 38.492 8.299 -11.791 1.00 93.88 565 CYS A N 1
ATOM 4316 C CA . CYS A 1 565 ? 38.094 8.236 -13.192 1.00 93.88 565 CYS A CA 1
ATOM 4317 C C . CYS A 1 565 ? 38.861 9.250 -14.049 1.00 93.88 565 CYS A C 1
ATOM 4319 O O . CYS A 1 565 ? 39.252 10.320 -13.589 1.00 93.88 565 CYS A O 1
ATOM 4321 N N . ARG A 1 566 ? 39.138 8.916 -15.312 1.00 94.81 566 ARG A N 1
ATOM 4322 C CA . ARG A 1 566 ? 39.857 9.787 -16.255 1.00 94.81 566 ARG A CA 1
ATOM 4323 C C . ARG A 1 566 ? 39.262 9.695 -17.660 1.00 94.81 566 ARG A C 1
ATOM 4325 O O . ARG A 1 566 ? 38.579 8.732 -18.005 1.00 94.81 566 ARG A O 1
ATOM 4332 N N . GLY A 1 567 ? 39.558 10.707 -18.475 1.00 90.88 567 GLY A N 1
ATOM 4333 C CA . GLY A 1 567 ? 39.254 10.739 -19.905 1.00 90.88 567 GLY A CA 1
ATOM 4334 C C . GLY A 1 567 ? 40.138 9.774 -20.703 1.00 90.88 567 GLY A C 1
ATOM 4335 O O . GLY A 1 567 ? 40.301 8.617 -20.336 1.00 90.88 567 GLY A O 1
ATOM 4336 N N . ALA A 1 568 ? 40.741 10.227 -21.801 1.00 88.00 568 ALA A N 1
ATOM 4337 C CA . ALA A 1 568 ? 41.430 9.336 -22.744 1.00 88.00 568 ALA A CA 1
ATOM 4338 C C . ALA A 1 568 ? 42.735 8.697 -22.212 1.00 88.00 568 ALA A C 1
ATOM 4340 O O . ALA A 1 568 ? 43.240 7.742 -22.797 1.00 88.00 568 ALA A O 1
ATOM 4341 N N . THR A 1 569 ? 43.321 9.226 -21.132 1.00 87.69 569 THR A N 1
ATOM 4342 C CA . THR A 1 569 ? 44.551 8.694 -20.512 1.00 87.69 569 THR A CA 1
ATOM 4343 C C . THR A 1 569 ? 44.513 8.880 -18.997 1.00 87.69 569 THR A C 1
ATOM 4345 O O . THR A 1 569 ? 43.770 9.719 -18.497 1.00 87.69 569 THR A O 1
ATOM 4348 N N . SER A 1 570 ? 45.371 8.188 -18.240 1.00 87.00 570 SER A N 1
ATOM 4349 C CA . SER A 1 570 ? 45.458 8.334 -16.772 1.00 87.00 570 SER A CA 1
ATOM 4350 C C . SER A 1 570 ? 45.799 9.755 -16.280 1.00 87.00 570 SER A C 1
ATOM 4352 O O . SER A 1 570 ? 45.617 10.064 -15.102 1.00 87.00 570 SER A O 1
ATOM 4354 N N . LYS A 1 571 ? 46.268 10.639 -17.173 1.00 89.00 571 LYS A N 1
ATOM 4355 C CA . LYS A 1 571 ? 46.548 12.059 -16.900 1.00 89.00 571 LYS A CA 1
ATOM 4356 C C . LYS A 1 571 ? 45.428 13.005 -17.359 1.00 89.00 571 LYS A C 1
ATOM 4358 O O . LYS A 1 571 ? 45.497 14.195 -17.065 1.00 89.00 571 LYS A O 1
ATOM 4363 N N . ASP A 1 572 ? 44.418 12.508 -18.073 1.00 93.19 572 ASP A N 1
ATOM 4364 C CA . ASP A 1 572 ? 43.334 13.321 -18.629 1.00 93.19 572 ASP A CA 1
ATOM 4365 C C . ASP A 1 572 ? 42.217 13.529 -17.593 1.00 93.19 572 ASP A C 1
ATOM 4367 O O . ASP A 1 572 ? 41.338 12.686 -17.423 1.00 93.19 572 ASP A O 1
ATOM 4371 N N . ASN A 1 573 ? 42.285 14.646 -16.867 1.00 92.25 573 ASN A N 1
ATOM 4372 C CA . ASN A 1 573 ? 41.370 14.991 -15.774 1.00 92.25 573 ASN A CA 1
ATOM 4373 C C . ASN A 1 573 ? 40.677 16.345 -16.011 1.00 92.25 573 ASN A C 1
ATOM 4375 O O . ASN A 1 573 ? 40.748 17.256 -15.183 1.00 92.25 573 ASN A O 1
ATOM 4379 N N . SER A 1 574 ? 40.083 16.527 -17.191 1.00 94.62 574 SER A N 1
ATOM 4380 C CA . SER A 1 574 ? 39.398 17.776 -17.528 1.00 94.62 574 SER A CA 1
ATOM 4381 C C . SER A 1 574 ? 38.054 17.883 -16.801 1.00 94.62 574 SER A C 1
ATOM 4383 O O . SER A 1 574 ? 37.170 17.059 -17.013 1.00 94.62 574 SER A O 1
ATOM 4385 N N . ALA A 1 575 ? 37.856 18.953 -16.025 1.00 91.50 575 ALA A N 1
ATOM 4386 C CA . ALA A 1 575 ? 36.616 19.219 -15.281 1.00 91.50 575 ALA A CA 1
ATOM 4387 C C . ALA A 1 575 ? 35.358 19.417 -16.160 1.00 91.50 575 ALA A C 1
ATOM 4389 O O . ALA A 1 575 ? 34.265 19.587 -15.640 1.00 91.50 575 ALA A O 1
ATOM 4390 N N . LYS A 1 576 ? 35.491 19.393 -17.494 1.00 92.81 576 LYS A N 1
ATOM 4391 C CA . LYS A 1 576 ? 34.364 19.389 -18.445 1.00 92.81 576 LYS A CA 1
ATOM 4392 C C . LYS A 1 576 ? 33.710 18.009 -18.622 1.00 92.81 576 LYS A C 1
ATOM 4394 O O . LYS A 1 576 ? 32.734 17.898 -19.354 1.00 92.81 576 LYS A O 1
ATOM 4399 N N . TYR A 1 577 ? 34.303 16.951 -18.064 1.00 94.56 577 TYR A N 1
ATOM 4400 C CA . TYR A 1 577 ? 33.860 15.564 -18.248 1.00 94.56 577 TYR A CA 1
ATOM 4401 C C . TYR A 1 577 ? 32.848 15.087 -17.209 1.00 94.56 577 TYR A C 1
ATOM 4403 O O . TYR A 1 577 ? 32.245 14.028 -17.392 1.00 94.56 577 TYR A O 1
ATOM 4411 N N . TYR A 1 578 ? 32.692 15.838 -16.124 1.00 94.44 578 TYR A N 1
ATOM 4412 C CA . TYR A 1 578 ? 31.927 15.434 -14.960 1.00 94.44 578 TYR A CA 1
ATOM 4413 C C . TYR A 1 578 ? 31.412 16.648 -14.187 1.00 94.44 578 TYR A C 1
ATOM 4415 O O . TYR A 1 578 ? 31.972 17.740 -14.269 1.00 94.44 578 TYR A O 1
ATOM 4423 N N . GLN A 1 579 ? 30.357 16.441 -13.406 1.00 92.06 579 GLN A N 1
ATOM 4424 C CA . GLN A 1 579 ? 29.812 17.432 -12.480 1.00 92.06 579 GLN A CA 1
ATOM 4425 C C . GLN A 1 579 ? 30.146 17.011 -11.050 1.00 92.06 579 GLN A C 1
ATOM 4427 O O . GLN A 1 579 ? 29.905 15.863 -10.687 1.00 92.06 579 GLN A O 1
ATOM 4432 N N . VAL A 1 580 ? 30.711 17.916 -10.247 1.00 93.88 580 VAL A N 1
ATOM 4433 C CA . VAL A 1 580 ? 31.042 17.628 -8.842 1.00 93.88 580 VAL A CA 1
ATOM 4434 C C . VAL A 1 580 ? 29.857 18.001 -7.957 1.00 93.88 580 VAL A C 1
ATOM 4436 O O . VAL A 1 580 ? 29.455 19.163 -7.924 1.00 93.88 580 VAL A O 1
ATOM 4439 N N . VAL A 1 581 ? 29.329 17.021 -7.231 1.00 85.44 581 VAL A N 1
ATOM 4440 C CA . VAL A 1 581 ? 28.193 17.141 -6.308 1.00 85.44 581 VAL A CA 1
ATOM 4441 C C . VAL A 1 581 ? 28.540 16.504 -4.957 1.00 85.44 581 VAL A C 1
ATOM 4443 O O . VAL A 1 581 ? 29.497 15.731 -4.846 1.00 85.44 581 VAL A O 1
ATOM 4446 N N . SER A 1 582 ? 27.789 16.856 -3.913 1.00 88.12 582 SER A N 1
ATOM 4447 C CA . SER A 1 582 ? 27.891 16.188 -2.611 1.00 88.12 582 SER A CA 1
ATOM 4448 C C . SER A 1 582 ? 27.015 14.936 -2.612 1.00 88.12 582 SER A C 1
ATOM 4450 O O . SER A 1 582 ? 25.896 14.992 -3.113 1.00 88.12 582 SER A O 1
ATOM 4452 N N . ALA A 1 583 ? 27.511 13.837 -2.052 1.00 79.31 583 ALA A N 1
ATOM 4453 C CA . ALA A 1 583 ? 26.767 12.593 -1.853 1.00 79.31 583 ALA A CA 1
ATOM 4454 C C . ALA A 1 583 ? 27.227 11.932 -0.547 1.00 79.31 583 ALA A C 1
ATOM 4456 O O . ALA A 1 583 ? 28.429 11.911 -0.264 1.00 79.31 583 ALA A O 1
ATOM 4457 N N . ASP A 1 584 ? 26.289 11.422 0.249 1.00 66.75 584 ASP A N 1
ATOM 4458 C CA . ASP A 1 584 ? 26.584 10.833 1.559 1.00 66.75 584 ASP A CA 1
ATOM 4459 C C . ASP A 1 584 ? 27.106 9.393 1.453 1.00 66.75 584 ASP A C 1
ATOM 4461 O O . ASP A 1 584 ? 27.986 8.993 2.224 1.00 66.75 584 ASP A O 1
ATOM 4465 N N . THR A 1 585 ? 26.635 8.646 0.454 1.00 62.12 585 THR A N 1
ATOM 4466 C CA . THR A 1 585 ? 27.063 7.284 0.128 1.00 62.12 585 THR A CA 1
ATOM 4467 C C . THR A 1 585 ? 27.494 7.135 -1.340 1.00 62.12 585 THR A C 1
ATOM 4469 O O . THR A 1 585 ? 27.306 8.014 -2.187 1.00 62.12 585 THR A O 1
ATOM 4472 N N . LEU A 1 586 ? 28.116 5.990 -1.652 1.00 66.81 586 LEU A N 1
ATOM 4473 C CA . LEU A 1 586 ? 28.432 5.599 -3.031 1.00 66.81 586 LEU A CA 1
ATOM 4474 C C . LEU A 1 586 ? 27.148 5.371 -3.846 1.00 66.81 586 LEU A C 1
ATOM 4476 O O . LEU A 1 586 ? 27.107 5.711 -5.027 1.00 66.81 586 LEU A O 1
ATOM 4480 N N . GLU A 1 587 ? 26.113 4.848 -3.192 1.00 57.28 587 GLU A N 1
ATOM 4481 C CA . GLU A 1 587 ? 24.814 4.544 -3.780 1.00 57.28 587 GLU A CA 1
ATOM 4482 C C . GLU A 1 587 ? 24.057 5.826 -4.140 1.00 57.28 587 GLU A C 1
ATOM 4484 O O . GLU A 1 587 ? 23.609 5.956 -5.274 1.00 57.28 587 GLU A O 1
ATOM 4489 N N . ASP A 1 588 ? 24.067 6.851 -3.281 1.00 53.56 588 ASP A N 1
ATOM 4490 C CA . ASP A 1 588 ? 23.539 8.185 -3.620 1.00 53.56 588 ASP A CA 1
ATOM 4491 C C . ASP A 1 588 ? 24.230 8.762 -4.863 1.00 53.56 588 ASP A C 1
ATOM 4493 O O . ASP A 1 588 ? 23.593 9.337 -5.745 1.00 53.56 588 ASP A O 1
ATOM 4497 N N . CYS A 1 589 ? 25.549 8.577 -4.975 1.00 71.69 589 CYS A N 1
ATOM 4498 C CA . CYS A 1 589 ? 26.317 9.016 -6.137 1.00 71.69 589 CYS A CA 1
ATOM 4499 C C . CYS A 1 589 ? 25.919 8.244 -7.414 1.00 71.69 589 CYS A C 1
ATOM 4501 O O . CYS A 1 589 ? 25.735 8.850 -8.476 1.00 71.69 589 CYS A O 1
ATOM 4503 N N . GLN A 1 590 ? 25.720 6.924 -7.316 1.00 70.94 590 GLN A N 1
ATOM 4504 C CA . GLN A 1 590 ? 25.193 6.080 -8.397 1.00 70.94 590 GLN A CA 1
ATOM 4505 C C . GLN A 1 590 ? 23.773 6.506 -8.806 1.00 70.94 590 GLN A C 1
ATOM 4507 O O . GLN A 1 590 ? 23.505 6.662 -9.997 1.00 70.94 590 GLN A O 1
ATOM 4512 N N . THR A 1 591 ? 22.902 6.794 -7.840 1.00 58.66 591 THR A N 1
ATOM 4513 C CA . THR A 1 591 ? 21.527 7.281 -8.025 1.00 58.66 591 THR A CA 1
ATOM 4514 C C . THR A 1 591 ? 21.492 8.655 -8.699 1.00 58.66 591 THR A C 1
ATOM 4516 O O . THR A 1 591 ? 20.774 8.847 -9.682 1.00 58.66 591 THR A O 1
ATOM 4519 N N . LEU A 1 592 ? 22.357 9.591 -8.296 1.00 64.94 592 LEU A N 1
ATOM 4520 C CA . LEU A 1 592 ? 22.533 10.880 -8.976 1.00 64.94 592 LEU A CA 1
ATOM 4521 C C . LEU A 1 592 ? 22.962 10.702 -10.446 1.00 64.94 592 LEU A C 1
ATOM 4523 O O . LEU A 1 592 ? 22.474 11.413 -11.325 1.00 64.94 592 LEU A O 1
ATOM 4527 N N . CYS A 1 593 ? 23.811 9.718 -10.754 1.00 73.12 593 CYS A N 1
ATOM 4528 C CA . CYS A 1 593 ? 24.145 9.333 -12.133 1.00 73.12 593 CYS A CA 1
ATOM 4529 C C . CYS A 1 593 ? 23.016 8.565 -12.856 1.00 73.12 593 CYS A C 1
ATOM 4531 O O . CYS A 1 593 ? 22.938 8.571 -14.090 1.00 73.12 593 CYS A O 1
ATOM 4533 N N . SER A 1 594 ? 22.106 7.920 -12.129 1.00 60.53 594 SER A N 1
ATOM 4534 C CA . SER A 1 594 ? 20.896 7.325 -12.702 1.00 60.53 594 SER A CA 1
ATOM 4535 C C . SER A 1 594 ? 19.927 8.391 -13.210 1.00 60.53 594 SER A C 1
ATOM 4537 O O . SER A 1 594 ? 19.451 8.258 -14.337 1.00 60.53 594 SER A O 1
ATOM 4539 N N . PHE A 1 595 ? 19.753 9.487 -12.465 1.00 49.84 595 PHE A N 1
ATOM 4540 C CA . PHE A 1 595 ? 18.895 10.617 -12.846 1.00 49.84 595 PHE A CA 1
ATOM 4541 C C . PHE A 1 595 ? 19.584 11.703 -13.699 1.00 49.84 595 PHE A C 1
ATOM 4543 O O . PHE A 1 595 ? 18.907 12.511 -14.335 1.00 49.84 595 PHE A O 1
ATOM 4550 N N . THR A 1 596 ? 20.918 11.725 -13.782 1.00 62.94 596 THR A N 1
ATOM 4551 C CA . THR A 1 596 ? 21.640 12.684 -14.637 1.00 62.94 596 THR A CA 1
ATOM 4552 C C . THR A 1 596 ? 21.648 12.236 -16.100 1.00 62.94 596 THR A C 1
ATOM 4554 O O . THR A 1 596 ? 22.345 11.289 -16.483 1.00 62.94 596 THR A O 1
ATOM 4557 N N . ALA A 1 597 ? 20.926 12.970 -16.950 1.00 73.81 597 ALA A N 1
ATOM 4558 C CA . ALA A 1 597 ? 20.897 12.745 -18.393 1.00 73.81 597 ALA A CA 1
ATOM 4559 C C . ALA A 1 597 ? 22.315 12.716 -19.000 1.00 73.81 597 ALA A C 1
ATOM 4561 O O . ALA A 1 597 ? 23.127 13.618 -18.794 1.00 73.81 597 ALA A O 1
ATOM 4562 N N . GLY A 1 598 ? 22.614 11.661 -19.762 1.00 74.69 598 GLY A N 1
ATOM 4563 C CA . GLY A 1 598 ? 23.922 11.464 -20.394 1.00 74.69 598 GLY A CA 1
ATOM 4564 C C . GLY A 1 598 ? 25.026 10.908 -19.483 1.00 74.69 598 GLY A C 1
ATOM 4565 O O . GLY A 1 598 ? 26.147 10.752 -19.966 1.00 74.69 598 GLY A O 1
ATOM 4566 N N . CYS A 1 599 ? 24.747 10.574 -18.215 1.00 84.44 599 CYS A N 1
ATOM 4567 C CA . CYS A 1 599 ? 25.757 9.979 -17.338 1.00 84.44 599 CYS A CA 1
ATOM 4568 C C . CYS A 1 599 ? 26.285 8.627 -17.860 1.00 84.44 599 CYS A C 1
ATOM 4570 O O . CYS A 1 599 ? 25.530 7.789 -18.360 1.00 84.44 599 CYS A O 1
ATOM 4572 N N . LYS A 1 600 ? 27.597 8.421 -17.711 1.00 88.00 600 LYS A N 1
ATOM 4573 C CA . LYS A 1 600 ? 28.378 7.237 -18.104 1.00 88.00 600 LYS A CA 1
ATOM 4574 C C . LYS A 1 600 ? 29.084 6.558 -16.923 1.00 88.00 600 LYS A C 1
ATOM 4576 O O . LYS A 1 600 ? 29.680 5.501 -17.102 1.00 88.00 600 LYS A O 1
ATOM 4581 N N . GLY A 1 601 ? 29.051 7.143 -15.727 1.00 89.94 601 GLY A N 1
ATOM 4582 C CA . GLY A 1 601 ? 29.699 6.586 -14.540 1.00 89.94 601 GLY A CA 1
ATOM 4583 C C . GLY A 1 601 ? 29.895 7.602 -13.419 1.00 89.94 601 GLY A C 1
ATOM 4584 O O . GLY A 1 601 ? 29.486 8.757 -13.534 1.00 89.94 601 GLY A O 1
ATOM 4585 N N . VAL A 1 602 ? 30.536 7.167 -12.339 1.00 93.62 602 VAL A N 1
ATOM 4586 C CA . VAL A 1 602 ? 30.762 7.959 -11.127 1.00 93.62 602 VAL A CA 1
ATOM 4587 C C . VAL A 1 602 ? 32.181 7.809 -10.588 1.00 93.62 602 VAL A C 1
ATOM 4589 O O . VAL A 1 602 ? 32.740 6.712 -10.571 1.00 93.62 602 VAL A O 1
ATOM 4592 N N . GLU A 1 603 ? 32.740 8.906 -10.080 1.00 94.81 603 GLU A N 1
ATOM 4593 C CA . GLU A 1 603 ? 33.845 8.878 -9.119 1.00 94.81 603 GLU A CA 1
ATOM 4594 C C . GLU A 1 603 ? 33.309 9.266 -7.738 1.00 94.81 603 GLU A C 1
ATOM 4596 O O . GLU A 1 603 ? 32.609 10.264 -7.615 1.00 94.81 603 GLU A O 1
ATOM 4601 N N . TYR A 1 604 ? 33.645 8.518 -6.689 1.00 94.12 604 TYR A N 1
ATOM 4602 C CA . TYR A 1 604 ? 33.159 8.786 -5.333 1.00 94.12 604 TYR A CA 1
ATOM 4603 C C . TYR A 1 604 ? 34.270 8.712 -4.284 1.00 94.12 604 TYR A C 1
ATOM 4605 O O . TYR A 1 604 ? 35.116 7.816 -4.326 1.00 94.12 604 TYR A O 1
ATOM 4613 N N . SER A 1 605 ? 34.239 9.614 -3.298 1.00 92.56 605 SER A N 1
ATOM 4614 C CA . SER A 1 605 ? 35.084 9.555 -2.102 1.00 92.56 605 SER A CA 1
ATOM 4615 C C . SER A 1 605 ? 34.297 9.832 -0.823 1.00 92.56 605 SER A C 1
ATOM 4617 O O . SER A 1 605 ? 33.974 10.981 -0.509 1.00 92.56 605 SER A O 1
ATOM 4619 N N . ALA A 1 606 ? 34.098 8.778 -0.025 1.00 80.81 606 ALA A N 1
ATOM 4620 C CA . ALA A 1 606 ? 33.400 8.835 1.261 1.00 80.81 606 ALA A CA 1
ATOM 4621 C C . ALA A 1 606 ? 34.017 9.838 2.248 1.00 80.81 606 ALA A C 1
ATOM 4623 O O . ALA A 1 606 ? 33.305 10.554 2.944 1.00 80.81 606 ALA A O 1
ATOM 4624 N N . ARG A 1 607 ? 35.354 9.955 2.279 1.00 86.81 607 ARG A N 1
ATOM 4625 C CA . ARG A 1 607 ? 36.049 10.869 3.204 1.00 86.81 607 ARG A CA 1
ATOM 4626 C C . ARG A 1 607 ? 35.724 12.344 2.942 1.00 86.81 607 ARG A C 1
ATOM 4628 O O . ARG A 1 607 ? 35.815 13.151 3.862 1.00 86.81 607 ARG A O 1
ATOM 4635 N N . GLY A 1 608 ? 35.409 12.695 1.697 1.00 81.25 608 GLY A N 1
ATOM 4636 C CA . GLY A 1 608 ? 35.076 14.060 1.294 1.00 81.25 608 GLY A CA 1
ATOM 4637 C C . GLY A 1 608 ? 33.603 14.277 0.953 1.00 81.25 608 GLY A C 1
ATOM 4638 O O . GLY A 1 608 ? 33.291 15.373 0.499 1.00 81.25 608 GLY A O 1
ATOM 4639 N N . LYS A 1 609 ? 32.744 13.249 1.090 1.00 88.12 609 LYS A N 1
ATOM 4640 C CA . LYS A 1 609 ? 31.364 13.219 0.559 1.00 88.12 609 LYS A CA 1
ATOM 4641 C C . LYS A 1 609 ? 31.269 13.691 -0.902 1.00 88.12 609 LYS A C 1
ATOM 4643 O O . LYS A 1 609 ? 30.301 14.319 -1.317 1.00 88.12 609 LYS A O 1
ATOM 4648 N N . ARG A 1 610 ? 32.328 13.456 -1.686 1.00 93.56 610 ARG A N 1
ATOM 4649 C CA . ARG A 1 610 ? 32.491 14.010 -3.036 1.00 93.56 610 ARG A CA 1
ATOM 4650 C C . ARG A 1 610 ? 32.092 12.970 -4.065 1.00 93.56 610 ARG A C 1
ATOM 4652 O O . ARG A 1 610 ? 32.715 11.913 -4.123 1.00 93.56 610 ARG A O 1
ATOM 4659 N N . CYS A 1 611 ? 31.128 13.326 -4.899 1.00 95.06 611 CYS A N 1
ATOM 4660 C CA . CYS A 1 611 ? 30.707 12.580 -6.071 1.00 95.06 611 CYS A CA 1
ATOM 4661 C C . CYS A 1 611 ? 31.055 13.382 -7.331 1.00 95.06 611 CYS A C 1
ATOM 4663 O O . CYS A 1 611 ? 30.768 14.576 -7.410 1.00 95.06 611 CYS A O 1
ATOM 4665 N N . GLU A 1 612 ? 31.676 12.753 -8.322 1.00 96.69 612 GLU A N 1
ATOM 4666 C CA . GLU A 1 612 ? 31.788 13.290 -9.675 1.00 96.69 612 GLU A CA 1
ATOM 4667 C C . GLU A 1 612 ? 30.915 12.447 -10.601 1.00 96.69 612 GLU A C 1
ATOM 4669 O O . GLU A 1 612 ? 31.179 11.264 -10.808 1.00 96.69 612 GLU A O 1
ATOM 4674 N N . VAL A 1 613 ? 29.870 13.052 -11.159 1.00 93.69 613 VAL A N 1
ATOM 4675 C CA . VAL A 1 613 ? 28.940 12.407 -12.092 1.00 93.69 613 VAL A CA 1
ATOM 4676 C C . VAL A 1 613 ? 29.485 12.589 -13.507 1.00 93.69 613 VAL A C 1
ATOM 4678 O O . VAL A 1 613 ? 29.477 13.705 -14.029 1.00 93.69 613 VAL A O 1
ATOM 4681 N N . TRP A 1 614 ? 29.999 11.521 -14.123 1.00 93.44 614 TRP A N 1
ATOM 4682 C CA . TRP A 1 614 ? 30.696 11.577 -15.413 1.00 93.44 614 TRP A CA 1
ATOM 4683 C C . TRP A 1 614 ? 29.714 11.587 -16.581 1.00 93.44 614 TRP A C 1
ATOM 4685 O O . TRP A 1 614 ? 29.025 10.603 -16.824 1.00 93.44 614 TRP A O 1
ATOM 4695 N N . THR A 1 615 ? 29.688 12.675 -17.349 1.00 91.56 615 THR A N 1
ATOM 4696 C CA . THR A 1 615 ? 28.783 12.894 -18.496 1.00 91.56 615 THR A CA 1
ATOM 4697 C C . THR A 1 615 ? 29.518 13.013 -19.834 1.00 91.56 615 THR A C 1
ATOM 4699 O O . THR A 1 615 ? 28.902 13.286 -20.866 1.00 91.56 615 THR A O 1
ATOM 4702 N N . ARG A 1 616 ? 30.843 12.794 -19.849 1.00 91.44 616 ARG A N 1
ATOM 4703 C CA . ARG A 1 616 ? 31.655 12.750 -21.074 1.00 91.44 616 ARG A CA 1
ATOM 4704 C C . ARG A 1 616 ? 31.025 11.795 -22.113 1.00 91.44 616 ARG A C 1
ATOM 4706 O O . ARG A 1 616 ? 30.877 10.616 -21.795 1.00 91.44 616 ARG A O 1
ATOM 4713 N N . PRO A 1 617 ? 30.713 12.241 -23.349 1.00 84.38 617 PRO A N 1
ATOM 4714 C CA . PRO A 1 617 ? 30.000 11.424 -24.337 1.00 84.38 617 PRO A CA 1
ATOM 4715 C C . PRO A 1 617 ? 30.647 10.065 -24.625 1.00 84.38 617 PRO A C 1
ATOM 4717 O O . PRO A 1 617 ? 29.948 9.059 -24.722 1.00 84.38 617 PRO A O 1
ATOM 4720 N N . GLU A 1 618 ? 31.979 10.029 -24.704 1.00 85.31 618 GLU A N 1
ATOM 4721 C CA . GLU A 1 618 ? 32.780 8.833 -24.984 1.00 85.31 618 GLU A CA 1
ATOM 4722 C C . GLU A 1 618 ? 33.234 8.096 -23.702 1.00 85.31 618 GLU A C 1
ATOM 4724 O O . GLU A 1 618 ? 34.230 7.372 -23.719 1.00 85.31 618 GLU A O 1
ATOM 4729 N N . GLY A 1 619 ? 32.534 8.312 -22.582 1.00 86.25 619 GLY A N 1
ATOM 4730 C CA . GLY A 1 619 ? 32.694 7.568 -21.331 1.00 86.25 619 GLY A CA 1
ATOM 4731 C C . GLY A 1 619 ? 33.980 7.845 -20.546 1.00 86.25 619 GLY A C 1
ATOM 4732 O O . GLY A 1 619 ? 34.729 8.791 -20.820 1.00 86.25 619 GLY A O 1
ATOM 4733 N N . ILE A 1 620 ? 34.225 7.000 -19.543 1.00 89.19 620 ILE A N 1
ATOM 4734 C CA . ILE A 1 620 ? 35.460 6.979 -18.751 1.00 89.19 620 ILE A CA 1
ATOM 4735 C C . ILE A 1 620 ? 36.483 6.137 -19.524 1.00 89.19 620 ILE A C 1
ATOM 4737 O O . ILE A 1 620 ? 36.301 4.936 -19.695 1.00 89.19 620 ILE A O 1
ATOM 4741 N N . GLY A 1 621 ? 37.549 6.762 -20.028 1.00 84.75 621 GLY A N 1
ATOM 4742 C CA . GLY A 1 621 ? 38.527 6.091 -20.898 1.00 84.75 621 GLY A CA 1
ATOM 4743 C C . GLY A 1 621 ? 39.746 5.527 -20.162 1.00 84.75 621 GLY A C 1
ATOM 4744 O O . GLY A 1 621 ? 40.488 4.720 -20.720 1.00 84.75 621 GLY A O 1
ATOM 4745 N N . ALA A 1 622 ? 39.984 5.964 -18.924 1.00 87.81 622 ALA A N 1
ATOM 4746 C CA . ALA A 1 622 ? 41.142 5.591 -18.122 1.00 87.81 622 ALA A CA 1
ATOM 4747 C C . ALA A 1 622 ? 40.903 5.896 -16.633 1.00 87.81 622 ALA A C 1
ATOM 4749 O O . ALA A 1 622 ? 39.824 6.317 -16.223 1.00 87.81 622 ALA A O 1
ATOM 4750 N N . THR A 1 623 ? 41.942 5.731 -15.811 1.00 91.44 623 THR A N 1
ATOM 4751 C CA . THR A 1 623 ? 41.900 5.976 -14.359 1.00 91.44 623 THR A CA 1
ATOM 4752 C C . THR A 1 623 ? 43.259 6.402 -13.796 1.00 91.44 623 THR A C 1
ATOM 4754 O O . THR A 1 623 ? 44.283 5.898 -14.264 1.00 91.44 623 THR A O 1
ATOM 4757 N N . ALA A 1 624 ? 43.269 7.250 -12.763 1.00 88.50 624 ALA A N 1
ATOM 4758 C CA . ALA A 1 624 ? 44.324 7.384 -11.742 1.00 88.50 624 ALA A CA 1
ATOM 4759 C C . ALA A 1 624 ? 44.258 6.287 -10.652 1.00 88.50 624 ALA A C 1
ATOM 4761 O O . ALA A 1 624 ? 43.177 5.781 -10.352 1.00 88.50 624 ALA A O 1
ATOM 4762 N N . ALA A 1 625 ? 45.376 6.001 -9.977 1.00 87.94 625 ALA A N 1
ATOM 4763 C CA . ALA A 1 625 ? 45.367 5.411 -8.637 1.00 87.94 625 ALA A CA 1
ATOM 4764 C C . ALA A 1 625 ? 45.263 6.541 -7.596 1.00 87.94 625 ALA A C 1
ATOM 4766 O O . ALA A 1 625 ? 45.981 7.536 -7.709 1.00 87.94 625 ALA A O 1
ATOM 4767 N N . SER A 1 626 ? 44.373 6.409 -6.609 1.00 85.12 626 SER A N 1
ATOM 4768 C CA . SER A 1 626 ? 44.204 7.384 -5.521 1.00 85.12 626 SER A CA 1
ATOM 4769 C C . SER A 1 626 ? 43.467 6.751 -4.341 1.00 85.12 626 SER A C 1
ATOM 4771 O O . SER A 1 626 ? 42.366 6.227 -4.502 1.00 85.12 626 SER A O 1
ATOM 4773 N N . THR A 1 627 ? 44.061 6.791 -3.149 1.00 86.88 627 THR A N 1
ATOM 4774 C CA . THR A 1 627 ? 43.515 6.121 -1.961 1.00 86.88 627 THR A CA 1
ATOM 4775 C C . THR A 1 627 ? 42.215 6.766 -1.477 1.00 86.88 627 THR A C 1
ATOM 4777 O O . THR A 1 627 ? 42.155 7.981 -1.302 1.00 86.88 627 THR A O 1
ATOM 4780 N N . GLY A 1 628 ? 41.191 5.955 -1.195 1.00 79.25 628 GLY A N 1
ATOM 4781 C CA . GLY A 1 628 ? 39.894 6.426 -0.689 1.00 79.25 628 GLY A CA 1
ATOM 4782 C C . GLY A 1 628 ? 38.938 6.959 -1.762 1.00 79.25 628 GLY A C 1
ATOM 4783 O O . GLY A 1 628 ? 38.027 7.719 -1.432 1.00 79.25 628 GLY A O 1
ATOM 4784 N N . PHE A 1 629 ? 39.150 6.574 -3.023 1.00 88.94 629 PHE A N 1
ATOM 4785 C CA . PHE A 1 629 ? 38.272 6.875 -4.153 1.00 88.94 629 PHE A CA 1
ATOM 4786 C C . PHE A 1 629 ? 37.810 5.591 -4.856 1.00 88.94 629 PHE A C 1
ATOM 4788 O O . PHE A 1 629 ? 38.544 4.597 -4.909 1.00 88.94 629 PHE A O 1
ATOM 4795 N N . VAL A 1 630 ? 36.604 5.622 -5.412 1.00 87.44 630 VAL A N 1
ATOM 4796 C CA . VAL A 1 630 ? 36.013 4.563 -6.237 1.00 87.44 630 VAL A CA 1
ATOM 4797 C C . VAL A 1 630 ? 35.671 5.162 -7.598 1.00 87.44 630 VAL A C 1
ATOM 4799 O O . VAL A 1 630 ? 35.125 6.258 -7.648 1.00 87.44 630 VAL A O 1
ATOM 4802 N N . CYS A 1 631 ? 35.970 4.449 -8.685 1.00 90.25 631 CYS A N 1
ATOM 4803 C CA . CYS A 1 631 ? 35.584 4.825 -10.044 1.00 90.25 631 CYS A CA 1
ATOM 4804 C C . CYS A 1 631 ? 34.758 3.695 -10.668 1.00 90.25 631 CYS A C 1
ATOM 4806 O O . CYS A 1 631 ? 35.284 2.596 -10.880 1.00 90.25 631 CYS A O 1
ATOM 4808 N N . LEU A 1 632 ? 33.482 3.966 -10.948 1.00 85.44 632 LEU A N 1
ATOM 4809 C CA . LEU A 1 632 ? 32.535 3.025 -11.544 1.00 85.44 632 LEU A CA 1
ATOM 4810 C C . LEU A 1 632 ? 32.054 3.546 -12.896 1.00 85.44 632 LEU A C 1
ATOM 4812 O O . LEU A 1 632 ? 31.678 4.706 -13.034 1.00 85.44 632 LEU A O 1
ATOM 4816 N N . GLU A 1 633 ? 32.001 2.669 -13.884 1.00 84.94 633 GLU A N 1
ATOM 4817 C CA . GLU A 1 633 ? 31.300 2.905 -15.140 1.00 84.94 633 GLU A CA 1
ATOM 4818 C C . GLU A 1 633 ? 29.860 2.395 -15.022 1.00 84.94 633 GLU A C 1
ATOM 4820 O O . GLU A 1 633 ? 29.620 1.303 -14.497 1.00 84.94 633 GLU A O 1
ATOM 4825 N N . LYS A 1 634 ? 28.903 3.184 -15.515 1.00 73.12 634 LYS A N 1
ATOM 4826 C CA . LYS A 1 634 ? 27.502 2.775 -15.644 1.00 73.12 634 LYS A CA 1
ATOM 4827 C C . LYS A 1 634 ? 27.395 1.938 -16.917 1.00 73.12 634 LYS A C 1
ATOM 4829 O O . LYS A 1 634 ? 27.643 2.477 -17.999 1.00 73.12 634 LYS A O 1
ATOM 4834 N N . ALA A 1 635 ? 27.048 0.652 -16.818 1.00 59.88 635 ALA A N 1
ATOM 4835 C CA . ALA A 1 635 ? 26.762 -0.131 -18.018 1.00 59.88 635 ALA A CA 1
ATOM 4836 C C . ALA A 1 635 ? 25.661 0.564 -18.837 1.00 59.88 635 ALA A C 1
ATOM 4838 O O . ALA A 1 635 ? 24.682 1.074 -18.288 1.00 59.88 635 ALA A O 1
ATOM 4839 N N . ALA A 1 636 ? 25.845 0.634 -20.155 1.00 47.97 636 ALA A N 1
ATOM 4840 C CA . ALA A 1 636 ? 24.827 1.192 -21.033 1.00 47.97 636 ALA A CA 1
ATOM 4841 C C . ALA A 1 636 ? 23.576 0.304 -20.989 1.00 47.97 636 ALA A C 1
ATOM 4843 O O . ALA A 1 636 ? 23.701 -0.915 -21.055 1.00 47.97 636 ALA A O 1
ATOM 4844 N N . ALA A 1 637 ? 22.384 0.903 -20.944 1.00 40.69 637 ALA A N 1
ATOM 4845 C CA . ALA A 1 637 ? 21.122 0.155 -20.982 1.00 40.69 637 ALA A CA 1
ATOM 4846 C C . ALA A 1 637 ? 20.935 -0.652 -22.289 1.00 40.69 637 ALA A C 1
ATOM 4848 O O . ALA A 1 637 ? 20.167 -1.604 -22.318 1.00 40.69 637 ALA A O 1
ATOM 4849 N N . ASP A 1 638 ? 21.694 -0.323 -23.342 1.00 36.03 638 ASP A N 1
ATOM 4850 C CA . ASP A 1 638 ? 21.752 -1.069 -24.608 1.00 36.03 638 ASP A CA 1
ATOM 4851 C C . ASP A 1 638 ? 22.804 -2.202 -24.618 1.00 36.03 638 ASP A C 1
ATOM 4853 O O . ASP A 1 638 ? 22.995 -2.880 -25.632 1.00 36.03 638 ASP A O 1
ATOM 4857 N N . ALA A 1 639 ? 23.529 -2.422 -23.515 1.00 31.89 639 ALA A N 1
ATOM 4858 C CA . ALA A 1 639 ? 24.498 -3.506 -23.396 1.00 31.89 639 ALA A CA 1
ATOM 4859 C C . ALA A 1 639 ? 23.790 -4.838 -23.101 1.00 31.89 639 ALA A C 1
ATOM 4861 O O . ALA A 1 639 ? 23.804 -5.326 -21.971 1.00 31.89 639 ALA A O 1
ATOM 4862 N N . LYS A 1 640 ? 23.213 -5.457 -24.143 1.00 31.05 640 LYS A N 1
ATOM 4863 C CA . LYS A 1 640 ? 22.811 -6.874 -24.091 1.00 31.05 640 LYS A CA 1
ATOM 4864 C C . LYS A 1 640 ? 23.972 -7.720 -23.532 1.00 31.05 640 LYS A C 1
ATOM 4866 O O . LYS A 1 640 ? 25.117 -7.486 -23.941 1.00 31.05 640 LYS A O 1
ATOM 4871 N N . PRO A 1 641 ? 23.712 -8.733 -22.682 1.00 31.81 641 PRO A N 1
ATOM 4872 C CA . PRO A 1 641 ? 24.712 -9.744 -22.362 1.00 31.81 641 PRO A CA 1
ATOM 4873 C C . PRO A 1 641 ? 25.263 -10.319 -23.668 1.00 31.81 641 PRO A C 1
ATOM 4875 O O . PRO A 1 641 ? 24.493 -10.740 -24.533 1.00 31.81 641 PRO A O 1
ATOM 4878 N N . MET A 1 642 ? 26.584 -10.292 -23.855 1.00 34.03 642 MET A N 1
ATOM 4879 C CA . MET A 1 642 ? 27.181 -10.808 -25.085 1.00 34.03 642 MET A CA 1
ATOM 4880 C C . MET A 1 642 ? 27.000 -12.335 -25.100 1.00 34.03 642 MET A C 1
ATOM 4882 O O . MET A 1 642 ? 27.532 -12.998 -24.205 1.00 34.03 642 MET A O 1
ATOM 4886 N N . PRO A 1 643 ? 26.250 -12.912 -26.059 1.00 44.72 643 PRO A N 1
ATOM 4887 C CA . PRO A 1 643 ? 25.972 -14.341 -26.053 1.00 44.72 643 PRO A CA 1
ATOM 4888 C C . PRO A 1 643 ? 27.252 -15.145 -26.296 1.00 44.72 643 PRO A C 1
ATOM 4890 O O . PRO A 1 643 ? 28.171 -14.694 -26.989 1.00 44.72 643 PRO A O 1
ATOM 4893 N N . LEU A 1 644 ? 27.292 -16.364 -25.754 1.00 55.47 644 LEU A N 1
ATOM 4894 C CA . LEU A 1 644 ? 28.343 -17.335 -26.053 1.00 55.47 644 LEU A CA 1
ATOM 4895 C C . LEU A 1 644 ? 28.363 -17.582 -27.573 1.00 55.47 644 LEU A C 1
ATOM 4897 O O . LEU A 1 644 ? 27.383 -18.071 -28.130 1.00 55.47 644 LEU A O 1
ATOM 4901 N N . SER A 1 645 ? 29.452 -17.227 -28.262 1.00 69.94 645 SER A N 1
ATOM 4902 C CA . SER A 1 645 ? 29.527 -17.391 -29.720 1.00 69.94 645 SER A CA 1
ATOM 4903 C C . SER A 1 645 ? 30.117 -18.753 -30.085 1.00 69.94 645 SER A C 1
ATOM 4905 O O . SER A 1 645 ? 31.223 -19.087 -29.658 1.00 69.94 645 SER A O 1
ATOM 4907 N N . PHE A 1 646 ? 29.397 -19.539 -30.886 1.00 80.94 646 PHE A N 1
ATOM 4908 C CA . PHE A 1 646 ? 29.828 -20.869 -31.322 1.00 80.94 646 PHE A CA 1
ATOM 4909 C C . PHE A 1 646 ? 30.493 -20.807 -32.696 1.00 80.94 646 PHE A C 1
ATOM 4911 O O . PHE A 1 646 ? 29.891 -20.384 -33.682 1.00 80.94 646 PHE A O 1
ATOM 4918 N N . ARG A 1 647 ? 31.756 -21.233 -32.773 1.00 85.94 647 ARG A N 1
ATOM 4919 C CA . ARG A 1 647 ? 32.558 -21.235 -34.001 1.00 85.94 647 ARG A CA 1
ATOM 4920 C C . ARG A 1 647 ? 32.693 -22.662 -34.533 1.00 85.94 647 ARG A C 1
ATOM 4922 O O . ARG A 1 647 ? 33.171 -23.515 -33.791 1.00 85.94 647 ARG A O 1
ATOM 4929 N N . PRO A 1 648 ? 32.309 -22.945 -35.789 1.00 84.25 648 PRO A N 1
ATOM 4930 C CA . PRO A 1 648 ? 32.439 -24.284 -36.357 1.00 84.25 648 PRO A CA 1
ATOM 4931 C C . PRO A 1 648 ? 33.913 -24.707 -36.435 1.00 84.25 648 PRO A C 1
ATOM 4933 O O . PRO A 1 648 ? 34.737 -24.006 -37.028 1.00 84.25 648 PRO A O 1
ATOM 4936 N N . VAL A 1 649 ? 34.247 -25.862 -35.860 1.00 86.12 649 VAL A N 1
ATOM 4937 C CA . VAL A 1 649 ? 35.599 -26.437 -35.921 1.00 86.12 649 VAL A CA 1
ATOM 4938 C C . VAL A 1 649 ? 35.738 -27.181 -37.246 1.00 86.12 649 VAL A C 1
ATOM 4940 O O . VAL A 1 649 ? 34.935 -28.057 -37.559 1.00 86.12 649 VAL A O 1
ATOM 4943 N N . ASP A 1 650 ? 36.730 -26.801 -38.055 1.00 86.56 650 ASP A N 1
ATOM 4944 C CA . ASP A 1 650 ? 36.978 -27.344 -39.401 1.00 86.56 650 ASP A CA 1
ATOM 4945 C C . ASP A 1 650 ? 35.731 -27.371 -40.318 1.00 86.56 650 ASP A C 1
ATOM 4947 O O . ASP A 1 650 ? 35.516 -28.321 -41.072 1.00 86.56 650 ASP A O 1
ATOM 4951 N N . GLY A 1 651 ? 34.891 -26.333 -40.238 1.00 80.69 651 GLY A N 1
ATOM 4952 C CA . GLY A 1 651 ? 33.644 -26.219 -41.008 1.00 80.69 651 GLY A CA 1
ATOM 4953 C C . GLY A 1 651 ? 32.389 -26.709 -40.277 1.00 80.69 651 GLY A C 1
ATOM 4954 O O . GLY A 1 651 ? 31.288 -26.390 -40.711 1.00 80.69 651 GLY A O 1
ATOM 4955 N N . GLY A 1 652 ? 32.535 -27.383 -39.132 1.00 82.94 652 GLY A N 1
ATOM 4956 C CA . GLY A 1 652 ? 31.439 -27.728 -38.222 1.00 82.94 652 GLY A CA 1
ATOM 4957 C C . GLY A 1 652 ? 30.590 -28.905 -38.690 1.00 82.94 652 GLY A C 1
ATOM 4958 O O . GLY A 1 652 ? 30.526 -29.908 -37.988 1.00 82.94 652 GLY A O 1
ATOM 4959 N N . GLU A 1 653 ? 29.982 -28.824 -39.872 1.00 88.12 653 GLU A N 1
ATOM 4960 C CA . GLU A 1 653 ? 29.096 -29.866 -40.399 1.00 88.12 653 GLU A CA 1
ATOM 4961 C C . GLU A 1 653 ? 29.865 -31.132 -40.821 1.00 88.12 653 GLU A C 1
ATOM 4963 O O . GLU A 1 653 ? 30.869 -31.084 -41.535 1.00 88.12 653 GLU A O 1
ATOM 4968 N N . GLY A 1 654 ? 29.385 -32.300 -40.389 1.00 89.00 654 GLY A N 1
ATOM 4969 C CA . GLY A 1 654 ? 30.046 -33.579 -40.645 1.00 89.00 654 GLY A CA 1
ATOM 4970 C C . GLY A 1 654 ? 31.337 -33.754 -39.840 1.00 89.00 654 GLY A C 1
ATOM 4971 O O . GLY A 1 654 ? 32.250 -34.457 -40.293 1.00 89.00 654 GLY A O 1
ATOM 4972 N N . ARG A 1 655 ? 31.442 -33.098 -38.678 1.00 94.06 655 ARG A N 1
ATOM 4973 C CA . ARG A 1 655 ? 32.624 -33.081 -37.808 1.00 94.06 655 ARG A CA 1
ATOM 4974 C C . ARG A 1 655 ? 32.258 -33.526 -36.394 1.00 94.06 655 ARG A C 1
ATOM 4976 O O . ARG A 1 655 ? 31.301 -33.033 -35.810 1.00 94.06 655 ARG A O 1
ATOM 4983 N N . ALA A 1 656 ? 33.073 -34.413 -35.839 1.00 93.88 656 ALA A N 1
ATOM 4984 C CA . ALA A 1 656 ? 33.038 -34.836 -34.443 1.00 93.88 656 ALA A CA 1
ATOM 4985 C C . ALA A 1 656 ? 34.248 -34.230 -33.702 1.00 93.88 656 ALA A C 1
ATOM 4987 O O . ALA A 1 656 ? 35.367 -34.287 -34.218 1.00 93.88 656 ALA A O 1
ATOM 4988 N N . CYS A 1 657 ? 34.042 -33.612 -32.542 1.00 95.06 657 CYS A N 1
ATOM 4989 C CA . CYS A 1 657 ? 35.056 -32.875 -31.786 1.00 95.06 657 CYS A CA 1
ATOM 4990 C C . CYS A 1 657 ? 36.103 -33.797 -31.160 1.00 95.06 657 CYS A C 1
ATOM 4992 O O . CYS A 1 657 ? 35.809 -34.920 -30.768 1.00 95.06 657 CYS A O 1
ATOM 4994 N N . ARG A 1 658 ? 37.353 -33.345 -31.055 1.00 94.75 658 ARG A N 1
ATOM 4995 C CA . ARG A 1 658 ? 38.439 -34.120 -30.444 1.00 94.75 658 ARG A CA 1
ATOM 4996 C C . ARG A 1 658 ? 39.265 -33.245 -29.507 1.00 94.75 658 ARG A C 1
ATOM 4998 O O . ARG A 1 658 ? 39.605 -32.107 -29.833 1.00 94.75 658 ARG A O 1
ATOM 5005 N N . GLY A 1 659 ? 39.589 -33.809 -28.347 1.00 86.25 659 GLY A N 1
ATOM 5006 C CA . GLY A 1 659 ? 40.395 -33.163 -27.315 1.00 86.25 659 GLY A CA 1
ATOM 5007 C C . GLY A 1 659 ? 41.887 -33.388 -27.528 1.00 86.25 659 GLY A C 1
ATOM 5008 O O . GLY A 1 659 ? 42.331 -33.746 -28.624 1.00 86.25 659 GLY A O 1
ATOM 5009 N N . ALA A 1 660 ? 42.650 -33.232 -26.446 1.00 84.25 660 ALA A N 1
ATOM 5010 C CA . ALA A 1 660 ? 44.108 -33.283 -26.448 1.00 84.25 660 ALA A CA 1
ATOM 5011 C C . ALA A 1 660 ? 44.685 -34.482 -27.223 1.00 84.25 660 ALA A C 1
ATOM 5013 O O . ALA A 1 660 ? 44.445 -35.649 -26.895 1.00 84.25 660 ALA A O 1
ATOM 5014 N N . GLY A 1 661 ? 45.477 -34.191 -28.259 1.00 83.00 661 GLY A N 1
ATOM 5015 C CA . GLY A 1 661 ? 46.096 -35.210 -29.115 1.00 83.00 661 GLY A CA 1
ATOM 5016 C C . GLY A 1 661 ? 45.119 -35.998 -30.001 1.00 83.00 661 GLY A C 1
ATOM 5017 O O . GLY A 1 661 ? 45.438 -37.116 -30.402 1.00 83.00 661 GLY A O 1
ATOM 5018 N N . GLY A 1 662 ? 43.933 -35.452 -30.292 1.00 85.75 662 GLY A N 1
ATOM 5019 C CA . GLY A 1 662 ? 42.942 -36.058 -31.187 1.00 85.75 662 GLY A CA 1
ATOM 5020 C C . GLY A 1 662 ? 42.081 -37.158 -30.553 1.00 85.75 662 GLY A C 1
ATOM 5021 O O . GLY A 1 662 ? 41.418 -37.899 -31.280 1.00 85.75 662 GLY A O 1
ATOM 5022 N N . ARG A 1 663 ? 42.093 -37.292 -29.220 1.00 86.88 663 ARG A N 1
ATOM 5023 C CA . ARG A 1 663 ? 41.345 -38.329 -28.487 1.00 86.88 663 ARG A CA 1
ATOM 5024 C C . ARG A 1 663 ? 39.878 -37.948 -28.247 1.00 86.88 663 ARG A C 1
ATOM 5026 O O . ARG A 1 663 ? 39.508 -36.775 -28.300 1.00 86.88 663 ARG A O 1
ATOM 5033 N N . ASN A 1 664 ? 39.061 -38.961 -27.956 1.00 88.38 664 ASN A N 1
ATOM 5034 C CA . ASN A 1 664 ? 37.639 -38.837 -27.634 1.00 88.38 664 ASN A CA 1
ATOM 5035 C C . ASN A 1 664 ? 37.321 -39.562 -26.316 1.00 88.38 664 ASN A C 1
ATOM 5037 O O . ASN A 1 664 ? 36.680 -40.612 -26.321 1.00 88.38 664 ASN A O 1
ATOM 5041 N N . GLU A 1 665 ? 37.848 -39.040 -25.208 1.00 87.69 665 GLU A N 1
ATOM 5042 C CA . GLU A 1 665 ? 37.692 -39.651 -23.884 1.00 87.69 665 GLU A CA 1
ATOM 5043 C C . GLU A 1 665 ? 36.467 -39.075 -23.145 1.00 87.69 665 GLU A C 1
ATOM 5045 O O . GLU A 1 665 ? 36.266 -37.857 -23.190 1.00 87.69 665 GLU A O 1
ATOM 5050 N N . PRO A 1 666 ? 35.692 -39.885 -22.391 1.00 80.38 666 PRO A N 1
ATOM 5051 C CA . PRO A 1 666 ? 34.512 -39.420 -21.643 1.00 80.38 666 PRO A CA 1
ATOM 5052 C C . PRO A 1 666 ? 34.784 -38.368 -20.553 1.00 80.38 666 PRO A C 1
ATOM 5054 O O . PRO A 1 666 ? 33.846 -37.829 -19.976 1.00 80.38 666 PRO A O 1
ATOM 5057 N N . GLU A 1 667 ? 36.050 -38.100 -20.231 1.00 84.25 667 GLU A N 1
ATOM 5058 C CA . GLU A 1 667 ? 36.470 -37.042 -19.306 1.00 84.25 667 GLU A CA 1
ATOM 5059 C C . GLU A 1 667 ? 36.459 -35.640 -19.945 1.00 84.25 667 GLU A C 1
ATOM 5061 O O . GLU A 1 667 ? 36.344 -34.646 -19.229 1.00 84.25 667 GLU A O 1
ATOM 5066 N N . PHE A 1 668 ? 36.524 -35.537 -21.279 1.00 85.25 668 PHE A N 1
ATOM 5067 C CA . PHE A 1 668 ? 36.573 -34.246 -21.981 1.00 85.25 668 PHE A CA 1
ATOM 5068 C C . PHE A 1 668 ? 35.204 -33.589 -22.167 1.00 85.25 668 PHE A C 1
ATOM 5070 O O . PHE A 1 668 ? 35.135 -32.383 -22.412 1.00 85.25 668 PHE A O 1
ATOM 5077 N N . TYR A 1 669 ? 34.117 -34.355 -22.068 1.00 91.25 669 TYR A N 1
ATOM 5078 C CA . TYR A 1 669 ? 32.769 -33.885 -22.367 1.00 91.25 669 TYR A CA 1
ATOM 5079 C C . TYR A 1 669 ? 31.701 -34.561 -21.505 1.00 91.25 669 TYR A C 1
ATOM 5081 O O . TYR A 1 669 ? 31.902 -35.628 -20.932 1.00 91.25 669 TYR A O 1
ATOM 5089 N N . ARG A 1 670 ? 30.512 -33.955 -21.431 1.00 88.81 670 ARG A N 1
ATOM 5090 C CA . ARG A 1 670 ? 29.329 -34.558 -20.799 1.00 88.81 670 ARG A CA 1
ATOM 5091 C C . ARG A 1 670 ? 28.203 -34.706 -21.804 1.00 88.81 670 ARG A C 1
ATOM 5093 O O . ARG A 1 670 ? 27.777 -33.727 -22.406 1.00 88.81 670 ARG A O 1
ATOM 5100 N N . VAL A 1 671 ? 27.679 -35.922 -21.932 1.00 88.44 671 VAL A N 1
ATOM 5101 C CA . VAL A 1 671 ? 26.533 -36.194 -22.805 1.00 88.44 671 VAL A CA 1
ATOM 5102 C C . VAL A 1 671 ? 25.239 -35.661 -22.173 1.00 88.44 671 VAL A C 1
ATOM 5104 O O . VAL A 1 671 ? 25.001 -35.792 -20.968 1.00 88.44 671 VAL A O 1
ATOM 5107 N N . ARG A 1 672 ? 24.399 -35.059 -23.007 1.00 80.94 672 ARG A N 1
ATOM 5108 C CA . ARG A 1 672 ? 23.038 -34.579 -22.762 1.00 80.94 672 ARG A CA 1
ATOM 5109 C C . ARG A 1 672 ? 22.154 -34.993 -23.938 1.00 80.94 672 ARG A C 1
ATOM 5111 O O . ARG A 1 672 ? 22.654 -35.320 -25.016 1.00 80.94 672 ARG A O 1
ATOM 5118 N N . LYS A 1 673 ? 20.837 -34.960 -23.737 1.00 72.50 673 LYS A N 1
ATOM 5119 C CA . LYS A 1 673 ? 19.885 -34.983 -24.850 1.00 72.50 673 LYS A CA 1
ATOM 5120 C C . LYS A 1 673 ? 19.694 -33.552 -25.350 1.00 72.50 673 LYS A C 1
ATOM 5122 O O . LYS A 1 673 ? 19.510 -32.658 -24.532 1.00 72.50 673 LYS A O 1
ATOM 5127 N N . ALA A 1 674 ? 19.750 -33.349 -26.662 1.00 67.69 674 ALA A N 1
ATOM 5128 C CA . ALA A 1 674 ? 19.329 -32.104 -27.302 1.00 67.69 674 ALA A CA 1
ATOM 5129 C C . ALA A 1 674 ? 18.842 -32.413 -28.719 1.00 67.69 674 ALA A C 1
ATOM 5131 O O . ALA A 1 674 ? 19.601 -32.957 -29.527 1.00 67.69 674 ALA A O 1
ATOM 5132 N N . SER A 1 675 ? 17.586 -32.093 -29.011 1.00 68.81 675 SER A N 1
ATOM 5133 C CA . SER A 1 675 ? 16.939 -32.361 -30.300 1.00 68.81 675 SER A CA 1
ATOM 5134 C C . SER A 1 675 ? 17.442 -31.479 -31.440 1.00 68.81 675 SER A C 1
ATOM 5136 O O . SER A 1 675 ? 17.388 -31.907 -32.589 1.00 68.81 675 SER A O 1
ATOM 5138 N N . THR A 1 676 ? 18.007 -30.309 -31.132 1.00 65.81 676 THR A N 1
ATOM 5139 C CA . THR A 1 676 ? 18.574 -29.363 -32.104 1.00 65.81 676 THR A CA 1
ATOM 5140 C C . THR A 1 676 ? 20.000 -28.948 -31.734 1.00 65.81 676 THR A C 1
ATOM 5142 O O . THR A 1 676 ? 20.446 -29.115 -30.590 1.00 65.81 676 THR A O 1
ATOM 5145 N N . LEU A 1 677 ? 20.726 -28.398 -32.713 1.00 74.25 677 LEU A N 1
ATOM 5146 C CA . LEU A 1 677 ? 22.062 -27.838 -32.509 1.00 74.25 677 LEU A CA 1
ATOM 5147 C C . LEU A 1 677 ? 21.997 -26.649 -31.539 1.00 74.25 677 LEU A C 1
ATOM 5149 O O . LEU A 1 677 ? 22.831 -26.525 -30.647 1.00 74.25 677 LEU A O 1
ATOM 5153 N N . GLU A 1 678 ? 20.975 -25.816 -31.686 1.00 68.19 678 GLU A N 1
ATOM 5154 C CA . GLU A 1 678 ? 20.706 -24.599 -30.926 1.00 68.19 678 GLU A CA 1
ATOM 5155 C C . GLU A 1 678 ? 20.431 -24.926 -29.453 1.00 68.19 678 GLU A C 1
ATOM 5157 O O . GLU A 1 678 ? 20.993 -24.292 -28.561 1.00 68.19 678 GLU A O 1
ATOM 5162 N N . LEU A 1 679 ? 19.670 -25.992 -29.174 1.00 53.09 679 LEU A N 1
ATOM 5163 C CA . LEU A 1 679 ? 19.469 -26.484 -27.809 1.00 53.09 679 LEU A CA 1
ATOM 5164 C C . LEU A 1 679 ? 20.784 -26.999 -27.199 1.00 53.09 679 LEU A C 1
ATOM 5166 O O . LEU A 1 679 ? 21.058 -26.766 -26.023 1.00 53.09 679 LEU A O 1
ATOM 5170 N N . CYS A 1 680 ? 21.644 -27.641 -27.995 1.00 72.81 680 CYS A N 1
ATOM 5171 C CA . CYS A 1 680 ? 22.976 -28.047 -27.543 1.00 72.81 680 CYS A CA 1
ATOM 5172 C C . CYS A 1 680 ? 23.877 -26.831 -27.233 1.00 72.81 680 CYS A C 1
ATOM 5174 O O . CYS A 1 680 ? 24.567 -26.815 -26.211 1.00 72.81 680 CYS A O 1
ATOM 5176 N N . GLN A 1 681 ? 23.813 -25.777 -28.055 1.00 77.00 681 GLN A N 1
ATOM 5177 C CA . GLN A 1 681 ? 24.490 -24.497 -27.815 1.00 77.00 681 GLN A CA 1
ATOM 5178 C C . GLN A 1 681 ? 23.979 -23.809 -26.537 1.00 77.00 681 GLN A C 1
ATOM 5180 O O . GLN A 1 681 ? 24.787 -23.355 -25.727 1.00 77.00 681 GLN A O 1
ATOM 5185 N N . GLY A 1 682 ? 22.662 -23.795 -26.305 1.00 54.34 682 GLY A N 1
ATOM 5186 C CA . GLY A 1 682 ? 22.043 -23.260 -25.088 1.00 54.34 682 GLY A CA 1
ATOM 5187 C C . GLY A 1 682 ? 22.485 -24.000 -23.822 1.00 54.34 682 GLY A C 1
ATOM 5188 O O . GLY A 1 682 ? 22.945 -23.376 -22.865 1.00 54.34 682 GLY A O 1
ATOM 5189 N N . LEU A 1 683 ? 22.466 -25.338 -23.845 1.00 60.97 683 LEU A N 1
ATOM 5190 C CA . LEU A 1 683 ? 22.982 -26.174 -22.751 1.00 60.97 683 LEU A CA 1
ATOM 5191 C C . LEU A 1 683 ? 24.466 -25.899 -22.448 1.00 60.97 683 LEU A C 1
ATOM 5193 O O . LEU A 1 683 ? 24.881 -25.950 -21.289 1.00 60.97 683 LEU A O 1
ATOM 5197 N N . CYS A 1 684 ? 25.264 -25.586 -23.471 1.00 75.19 684 CYS A N 1
ATOM 5198 C CA . CYS A 1 684 ? 26.656 -25.178 -23.301 1.00 75.19 684 CYS A CA 1
ATOM 5199 C C . CYS A 1 684 ? 26.781 -23.761 -22.719 1.00 75.19 684 CYS A C 1
ATOM 5201 O O . CYS A 1 684 ? 27.562 -23.558 -21.797 1.00 75.19 684 CYS A O 1
ATOM 5203 N N . ALA A 1 685 ? 25.976 -22.794 -23.169 1.00 65.94 685 ALA A N 1
ATOM 5204 C CA . ALA A 1 685 ? 25.974 -21.433 -22.623 1.00 65.94 685 ALA A CA 1
ATOM 5205 C C . ALA A 1 685 ? 25.638 -21.384 -21.120 1.00 65.94 685 ALA A C 1
ATOM 5207 O O . ALA A 1 685 ? 26.278 -20.632 -20.377 1.00 65.94 685 ALA A O 1
ATOM 5208 N N . LEU A 1 686 ? 24.705 -22.238 -20.684 1.00 55.12 686 LEU A N 1
ATOM 5209 C CA . LEU A 1 686 ? 24.305 -22.430 -19.284 1.00 55.12 686 LEU A CA 1
ATOM 5210 C C . LEU A 1 686 ? 25.302 -23.266 -18.456 1.00 55.12 686 LEU A C 1
ATOM 5212 O O . LEU A 1 686 ? 25.211 -23.292 -17.231 1.00 55.12 686 LEU A O 1
ATOM 5216 N N . THR A 1 687 ? 26.262 -23.948 -19.088 1.00 66.38 687 THR A N 1
ATOM 5217 C CA . THR A 1 687 ? 27.256 -24.782 -18.395 1.00 66.38 687 THR A CA 1
ATOM 5218 C C . THR A 1 687 ? 28.550 -24.000 -18.180 1.00 66.38 687 THR A C 1
ATOM 5220 O O . THR A 1 687 ? 29.217 -23.606 -19.133 1.00 66.38 687 THR A O 1
ATOM 5223 N N . GLU A 1 688 ? 28.926 -23.797 -16.916 1.00 66.19 688 GLU A N 1
ATOM 5224 C CA . GLU A 1 688 ? 29.971 -22.843 -16.511 1.00 66.19 688 GLU A CA 1
ATOM 5225 C C . GLU A 1 688 ? 31.346 -23.069 -17.176 1.00 66.19 688 GLU A C 1
ATOM 5227 O O . GLU A 1 688 ? 31.981 -22.106 -17.613 1.00 66.19 688 GLU A O 1
ATOM 5232 N N . ASP A 1 689 ? 31.739 -24.334 -17.345 1.00 74.06 689 ASP A N 1
ATOM 5233 C CA . ASP A 1 689 ? 33.025 -24.751 -17.926 1.00 74.06 689 ASP A CA 1
ATOM 5234 C C . ASP A 1 689 ? 32.939 -25.161 -19.411 1.00 74.06 689 ASP A C 1
ATOM 5236 O O . ASP A 1 689 ? 33.851 -25.802 -19.933 1.00 74.06 689 ASP A O 1
ATOM 5240 N N . CYS A 1 690 ? 31.833 -24.878 -20.109 1.00 83.38 690 CYS A N 1
ATOM 5241 C CA . CYS A 1 690 ? 31.660 -25.376 -21.473 1.00 83.38 690 CYS A CA 1
ATOM 5242 C C . CYS A 1 690 ? 32.491 -24.592 -22.504 1.00 83.38 690 CYS A C 1
ATOM 5244 O O . CYS A 1 690 ? 32.291 -23.400 -22.743 1.00 83.38 690 CYS A O 1
ATOM 5246 N N . MET A 1 691 ? 33.413 -25.304 -23.151 1.00 86.19 691 MET A N 1
ATOM 5247 C CA . MET A 1 691 ? 34.352 -24.816 -24.165 1.00 86.19 691 MET A CA 1
ATOM 5248 C C . MET A 1 691 ? 33.901 -25.133 -25.601 1.00 86.19 691 MET A C 1
ATOM 5250 O O . MET A 1 691 ? 34.550 -24.714 -26.562 1.00 86.19 691 MET A O 1
ATOM 5254 N N . GLY A 1 692 ? 32.785 -25.846 -25.773 1.00 88.50 692 GLY A N 1
ATOM 5255 C CA . GLY A 1 692 ? 32.175 -26.131 -27.070 1.00 88.50 692 GLY A CA 1
ATOM 5256 C C . GLY A 1 692 ? 31.197 -27.303 -27.043 1.00 88.50 692 GLY A C 1
ATOM 5257 O O . GLY A 1 692 ? 30.871 -27.831 -25.982 1.00 88.50 692 GLY A O 1
ATOM 5258 N N . ILE A 1 693 ? 30.732 -27.715 -28.220 1.00 94.38 693 ILE A N 1
ATOM 5259 C CA . ILE A 1 693 ? 29.747 -28.781 -28.393 1.00 94.38 693 ILE A CA 1
ATOM 5260 C C . ILE A 1 693 ? 30.086 -29.734 -29.541 1.00 94.38 693 ILE A C 1
ATOM 5262 O O . ILE A 1 693 ? 30.548 -29.300 -30.596 1.00 94.38 693 ILE A O 1
ATOM 5266 N N . GLU A 1 694 ? 29.755 -31.013 -29.357 1.00 95.94 694 GLU A N 1
ATOM 5267 C CA . GLU A 1 694 ? 29.529 -31.974 -30.444 1.00 95.94 694 GLU A CA 1
ATOM 5268 C C . GLU A 1 694 ? 28.044 -32.367 -30.440 1.00 95.94 694 GLU A C 1
ATOM 5270 O O . GLU A 1 694 ? 27.549 -32.904 -29.451 1.00 95.94 694 GLU A O 1
ATOM 5275 N N . TRP A 1 695 ? 27.314 -32.116 -31.525 1.00 94.94 695 TRP A N 1
ATOM 5276 C CA . TRP A 1 695 ? 25.890 -32.445 -31.633 1.00 94.94 695 TRP A CA 1
ATOM 5277 C C . TRP A 1 695 ? 25.610 -33.452 -32.750 1.00 94.94 695 TRP A C 1
ATOM 5279 O O . TRP A 1 695 ? 26.144 -33.334 -33.850 1.00 94.94 695 TRP A O 1
ATOM 5289 N N . SER A 1 696 ? 24.728 -34.415 -32.491 1.00 90.06 696 SER A N 1
ATOM 5290 C CA . SER A 1 696 ? 24.164 -35.328 -33.486 1.00 90.06 696 SER A CA 1
ATOM 5291 C C . SER A 1 696 ? 22.780 -35.778 -33.025 1.00 90.06 696 SER A C 1
ATOM 5293 O O . SER A 1 696 ? 22.679 -36.291 -31.919 1.00 90.06 696 SER A O 1
ATOM 5295 N N . LEU A 1 697 ? 21.736 -35.571 -33.840 1.00 80.31 697 LEU A N 1
ATOM 5296 C CA . LEU A 1 697 ? 20.337 -36.027 -33.665 1.00 80.31 697 LEU A CA 1
ATOM 5297 C C . LEU A 1 697 ? 19.974 -36.574 -32.264 1.00 80.31 697 LEU A C 1
ATOM 5299 O O . LEU A 1 697 ? 20.198 -37.745 -31.956 1.00 80.31 697 LEU A O 1
ATOM 5303 N N . ASN A 1 698 ? 19.364 -35.725 -31.430 1.00 71.50 698 ASN A N 1
ATOM 5304 C CA . ASN A 1 698 ? 18.977 -35.994 -30.035 1.00 71.50 698 ASN A CA 1
ATOM 5305 C C . ASN A 1 698 ? 20.127 -36.204 -29.025 1.00 71.50 698 ASN A C 1
ATOM 5307 O O . ASN A 1 698 ? 19.853 -36.368 -27.834 1.00 71.50 698 ASN A O 1
ATOM 5311 N N . ARG A 1 699 ? 21.400 -36.140 -29.433 1.00 86.00 699 ARG A N 1
ATOM 5312 C CA . ARG A 1 699 ? 22.588 -36.294 -28.577 1.00 86.00 699 ARG A CA 1
ATOM 5313 C C . ARG A 1 699 ? 23.499 -35.066 -28.665 1.00 86.00 699 ARG A C 1
ATOM 5315 O O . ARG A 1 699 ? 23.903 -34.640 -29.740 1.00 86.00 699 ARG A O 1
ATOM 5322 N N . CYS A 1 700 ? 23.861 -34.535 -27.506 1.00 92.31 700 CYS A N 1
ATOM 5323 C CA . CYS A 1 700 ? 24.715 -33.364 -27.345 1.00 92.31 700 CYS A CA 1
ATOM 5324 C C . CYS A 1 700 ? 25.856 -33.693 -26.385 1.00 92.31 700 CYS A C 1
ATOM 5326 O O . CYS A 1 700 ? 25.607 -34.112 -25.259 1.00 92.31 700 CYS A O 1
ATOM 5328 N N . GLU A 1 701 ? 27.101 -33.516 -26.797 1.00 95.12 701 GLU A N 1
ATOM 5329 C CA . GLU A 1 701 ? 28.256 -33.537 -25.909 1.00 95.12 701 GLU A CA 1
ATOM 5330 C C . GLU A 1 701 ? 28.651 -32.100 -25.586 1.00 95.12 701 GLU A C 1
ATOM 5332 O O . GLU A 1 701 ? 29.029 -31.341 -26.474 1.00 95.12 701 GLU A O 1
ATOM 5337 N N . LEU A 1 702 ? 28.585 -31.734 -24.309 1.00 92.12 702 LEU A N 1
ATOM 5338 C CA . LEU A 1 702 ? 29.100 -30.467 -23.802 1.00 92.12 702 LEU A CA 1
ATOM 5339 C C . LEU A 1 702 ? 30.582 -30.649 -23.494 1.00 92.12 702 LEU A C 1
ATOM 5341 O O . LEU A 1 702 ? 30.921 -31.355 -22.542 1.00 92.12 702 LEU A O 1
ATOM 5345 N N . TRP A 1 703 ? 31.457 -30.058 -24.301 1.00 90.25 703 TRP A N 1
ATOM 5346 C CA . TRP A 1 703 ? 32.905 -30.179 -24.153 1.00 90.25 703 TRP A CA 1
ATOM 5347 C C . TRP A 1 703 ? 33.392 -29.266 -23.030 1.00 90.25 703 TRP A C 1
ATOM 5349 O O . TRP A 1 703 ? 33.253 -28.051 -23.107 1.00 90.25 703 TRP A O 1
ATOM 5359 N N . LEU A 1 704 ? 33.945 -29.865 -21.974 1.00 87.88 704 LEU A N 1
ATOM 5360 C CA . LEU A 1 704 ? 34.480 -29.183 -20.785 1.00 87.88 704 LEU A CA 1
ATOM 5361 C C . LEU A 1 704 ? 36.013 -29.079 -20.813 1.00 87.88 704 LEU A C 1
ATOM 5363 O O . LEU A 1 704 ? 36.627 -28.487 -19.932 1.00 87.88 704 LEU A O 1
ATOM 5367 N N . SER A 1 705 ? 36.640 -29.695 -21.814 1.00 85.44 705 SER A N 1
ATOM 5368 C CA . SER A 1 705 ? 38.051 -29.529 -22.162 1.00 85.44 705 SER A CA 1
ATOM 5369 C C . SER A 1 705 ? 38.175 -28.833 -23.522 1.00 85.44 705 SER A C 1
ATOM 5371 O O . SER A 1 705 ? 37.241 -28.915 -24.327 1.00 85.44 705 SER A O 1
ATOM 5373 N N . PRO A 1 706 ? 39.316 -28.186 -23.826 1.00 85.81 706 PRO A N 1
ATOM 5374 C CA . PRO A 1 706 ? 39.531 -27.551 -25.120 1.00 85.81 706 PRO A CA 1
ATOM 5375 C C . PRO A 1 706 ? 39.350 -28.530 -26.286 1.00 85.81 706 PRO A C 1
ATOM 5377 O O . PRO A 1 706 ? 39.927 -29.620 -26.299 1.00 85.81 706 PRO A O 1
ATOM 5380 N N . ILE A 1 707 ? 38.575 -28.117 -27.290 1.00 87.94 707 ILE A N 1
ATOM 5381 C CA . ILE A 1 707 ? 38.492 -28.817 -28.574 1.00 87.94 707 ILE A CA 1
ATOM 5382 C C . ILE A 1 707 ? 39.718 -28.403 -29.394 1.00 87.94 707 ILE A C 1
ATOM 5384 O O . ILE A 1 707 ? 39.811 -27.262 -29.847 1.00 87.94 707 ILE A O 1
ATOM 5388 N N . GLU A 1 708 ? 40.668 -29.320 -29.565 1.00 86.88 708 GLU A N 1
ATOM 5389 C CA . GLU A 1 708 ? 41.930 -29.070 -30.279 1.00 86.88 708 GLU A CA 1
ATOM 5390 C C . GLU A 1 708 ? 41.872 -29.485 -31.756 1.00 86.88 708 GLU A C 1
ATOM 5392 O O . GLU A 1 708 ? 42.663 -29.004 -32.566 1.00 86.88 708 GLU A O 1
ATOM 5397 N N . ALA A 1 709 ? 40.950 -30.380 -32.117 1.00 87.31 709 ALA A N 1
ATOM 5398 C CA . ALA A 1 709 ? 40.769 -30.869 -33.481 1.00 87.31 709 ALA A CA 1
ATOM 5399 C C . ALA A 1 709 ? 39.332 -31.366 -33.708 1.00 87.31 709 ALA A C 1
ATOM 5401 O O . ALA A 1 709 ? 38.526 -31.449 -32.782 1.00 87.31 709 ALA A O 1
ATOM 5402 N N . SER A 1 710 ? 39.016 -31.774 -34.938 1.00 93.00 710 SER A N 1
ATOM 5403 C CA . SER A 1 710 ? 37.816 -32.566 -35.213 1.00 93.00 710 SER A CA 1
ATOM 5404 C C . SER A 1 710 ? 38.059 -33.658 -36.268 1.00 93.00 710 SER A C 1
ATOM 5406 O O . SER A 1 710 ? 39.037 -33.635 -37.021 1.00 93.00 710 SER A O 1
ATOM 5408 N N . GLN A 1 711 ? 37.182 -34.661 -36.306 1.00 93.06 711 GLN A N 1
ATOM 5409 C CA . GLN A 1 711 ? 37.255 -35.830 -37.184 1.00 93.06 711 GLN A CA 1
ATOM 5410 C C . GLN A 1 711 ? 36.057 -35.850 -38.152 1.00 93.06 711 GLN A C 1
ATOM 5412 O O . GLN A 1 711 ? 34.949 -35.539 -37.717 1.00 93.06 711 GLN A O 1
ATOM 5417 N N . PRO A 1 712 ? 36.214 -36.239 -39.436 1.00 94.06 712 PRO A N 1
ATOM 5418 C CA . PRO A 1 712 ? 35.079 -36.342 -40.351 1.00 94.06 712 PRO A CA 1
ATOM 5419 C C . PRO A 1 712 ? 34.134 -37.480 -39.933 1.00 94.06 712 PRO A C 1
ATOM 5421 O O . PRO A 1 712 ? 34.508 -38.651 -40.013 1.00 94.06 712 PRO A O 1
ATOM 5424 N N . VAL A 1 713 ? 32.911 -37.144 -39.518 1.00 92.00 713 VAL A N 1
ATOM 5425 C CA . VAL A 1 713 ? 31.842 -38.089 -39.155 1.00 92.00 713 VAL A CA 1
ATOM 5426 C C . VAL A 1 713 ? 30.502 -37.504 -39.610 1.00 92.00 713 VAL A C 1
ATOM 5428 O O . VAL A 1 713 ? 30.096 -36.435 -39.164 1.00 92.00 713 VAL A O 1
ATOM 5431 N N . ARG A 1 714 ? 29.801 -38.181 -40.528 1.00 89.69 714 ARG A N 1
ATOM 5432 C CA . ARG A 1 714 ? 28.515 -37.691 -41.061 1.00 89.69 714 ARG A CA 1
ATOM 5433 C C . ARG A 1 714 ? 27.432 -37.672 -39.983 1.00 89.69 714 ARG A C 1
ATOM 5435 O O . ARG A 1 714 ? 27.315 -38.629 -39.228 1.00 89.69 714 ARG A O 1
ATOM 5442 N N . GLY A 1 715 ? 26.612 -36.619 -39.981 1.00 83.81 715 GLY A N 1
ATOM 5443 C CA . GLY A 1 715 ? 25.523 -36.435 -39.015 1.00 83.81 715 GLY A CA 1
ATOM 5444 C C . GLY A 1 715 ? 25.956 -35.853 -37.666 1.00 83.81 715 GLY A C 1
ATOM 5445 O O . GLY A 1 715 ? 25.131 -35.797 -36.761 1.00 83.81 715 GLY A O 1
ATOM 5446 N N . PHE A 1 716 ? 27.218 -35.435 -37.529 1.00 93.06 716 PHE A N 1
ATOM 5447 C CA . PHE A 1 716 ? 27.761 -34.770 -36.343 1.00 93.06 716 PHE A CA 1
ATOM 5448 C C . PHE A 1 716 ? 28.137 -33.322 -36.673 1.00 93.06 716 PHE A C 1
ATOM 5450 O O . PHE A 1 716 ? 28.523 -33.029 -37.808 1.00 93.06 716 PHE A O 1
ATOM 5457 N N . GLN A 1 717 ? 28.023 -32.432 -35.691 1.00 93.94 717 GLN A N 1
ATOM 5458 C CA . GLN A 1 717 ? 28.378 -31.020 -35.794 1.00 93.94 717 GLN A CA 1
ATOM 5459 C C . GLN A 1 717 ? 29.285 -30.605 -34.633 1.00 93.94 717 GLN A C 1
ATOM 5461 O O . GLN A 1 717 ? 28.902 -30.786 -33.479 1.00 93.94 717 GLN A O 1
ATOM 5466 N N . CYS A 1 718 ? 30.463 -30.039 -34.918 1.00 95.56 718 CYS A N 1
ATOM 5467 C CA . CYS A 1 718 ? 31.450 -29.655 -33.901 1.00 95.56 718 CYS A CA 1
ATOM 5468 C C . CYS A 1 718 ? 31.697 -28.138 -33.861 1.00 95.56 718 CYS A C 1
ATOM 5470 O O . CYS A 1 718 ? 32.106 -27.544 -34.862 1.00 95.56 718 CYS A O 1
ATOM 5472 N N . HIS A 1 719 ? 31.503 -27.508 -32.699 1.00 90.88 719 HIS A N 1
ATOM 5473 C CA . HIS A 1 719 ? 31.662 -26.059 -32.525 1.00 90.88 719 HIS A CA 1
ATOM 5474 C C . HIS A 1 719 ? 32.394 -25.716 -31.225 1.00 90.88 719 HIS A C 1
ATOM 5476 O O . HIS A 1 719 ? 32.033 -26.217 -30.167 1.00 90.88 719 HIS A O 1
ATOM 5482 N N . SER A 1 720 ? 33.373 -24.811 -31.267 1.00 87.31 720 SER A N 1
ATOM 5483 C CA . SER A 1 720 ? 34.028 -24.273 -30.069 1.00 87.31 720 SER A CA 1
ATOM 5484 C C . SER A 1 720 ? 33.348 -22.994 -29.582 1.00 87.31 720 SER A C 1
ATOM 5486 O O . SER A 1 720 ? 32.878 -22.178 -30.376 1.00 87.31 720 SER A O 1
ATOM 5488 N N . ALA A 1 721 ? 33.286 -22.814 -28.266 1.00 79.44 721 ALA A N 1
ATOM 5489 C CA . ALA A 1 721 ? 32.727 -21.628 -27.633 1.00 79.44 721 ALA A CA 1
ATOM 5490 C C . ALA A 1 721 ? 33.780 -20.513 -27.522 1.00 79.44 721 ALA A C 1
ATOM 5492 O O . ALA A 1 721 ? 34.901 -20.732 -27.066 1.00 79.44 721 ALA A O 1
ATOM 5493 N N . ALA A 1 722 ? 33.404 -19.289 -27.889 1.00 63.97 722 ALA A N 1
ATOM 5494 C CA . ALA A 1 722 ? 34.212 -18.088 -27.711 1.00 63.97 722 ALA A CA 1
ATOM 5495 C C . ALA A 1 722 ? 33.371 -16.980 -27.056 1.00 63.97 722 ALA A C 1
ATOM 5497 O O . ALA A 1 722 ? 32.323 -16.596 -27.579 1.00 63.97 722 ALA A O 1
ATOM 5498 N N . GLY A 1 723 ? 33.839 -16.450 -25.921 1.00 54.44 723 GLY A N 1
ATOM 5499 C CA . GLY A 1 723 ? 33.163 -15.361 -25.200 1.00 54.44 723 GLY A CA 1
ATOM 5500 C C . GLY A 1 723 ? 33.532 -15.234 -23.718 1.00 54.44 723 GLY A C 1
ATOM 5501 O O . GLY A 1 723 ? 33.518 -14.128 -23.188 1.00 54.44 723 GLY A O 1
ATOM 5502 N N . ARG A 1 724 ? 33.931 -16.328 -23.053 1.00 46.62 724 ARG A N 1
ATOM 5503 C CA . ARG A 1 724 ? 34.431 -16.288 -21.667 1.00 46.62 724 ARG A CA 1
ATOM 5504 C C . ARG A 1 724 ? 35.930 -15.962 -21.657 1.00 46.62 724 ARG A C 1
ATOM 5506 O O . ARG A 1 724 ? 36.719 -16.657 -22.296 1.00 46.62 724 ARG A O 1
ATOM 5513 N N . ILE A 1 725 ? 36.334 -14.912 -20.936 1.00 35.03 725 ILE A N 1
ATOM 5514 C CA . ILE A 1 725 ? 37.747 -14.697 -20.592 1.00 35.03 725 ILE A CA 1
ATOM 5515 C C . ILE A 1 725 ? 38.078 -15.690 -19.480 1.00 35.03 725 ILE A C 1
ATOM 5517 O O . ILE A 1 725 ? 37.578 -15.552 -18.368 1.00 35.03 725 ILE A O 1
ATOM 5521 N N . MET A 1 726 ? 38.911 -16.683 -19.790 1.00 31.41 726 MET A N 1
ATOM 5522 C CA . MET A 1 726 ? 39.434 -17.631 -18.806 1.00 31.41 726 MET A CA 1
ATOM 5523 C C . MET A 1 726 ? 40.262 -16.867 -17.764 1.00 31.41 726 MET A C 1
ATOM 5525 O O . MET A 1 726 ? 41.355 -16.386 -18.070 1.00 31.41 726 MET A O 1
ATOM 5529 N N . THR A 1 727 ? 39.748 -16.741 -16.541 1.00 29.06 727 THR A N 1
ATOM 5530 C CA . THR A 1 727 ? 40.556 -16.361 -15.378 1.00 29.06 727 THR A CA 1
ATOM 5531 C C . THR A 1 727 ? 41.393 -17.568 -14.970 1.00 29.06 727 THR A C 1
ATOM 5533 O O . THR A 1 727 ? 40.839 -18.564 -14.507 1.00 29.06 727 THR A O 1
ATOM 5536 N N . ALA A 1 728 ? 42.703 -17.478 -15.203 1.00 31.31 728 ALA A N 1
ATOM 5537 C CA . ALA A 1 728 ? 43.699 -18.467 -14.790 1.00 31.31 728 ALA A CA 1
ATOM 5538 C C . ALA A 1 728 ? 44.167 -18.244 -13.343 1.00 31.31 728 ALA A C 1
ATOM 5540 O O . ALA A 1 728 ? 44.136 -17.071 -12.901 1.00 31.31 728 ALA A O 1
#